Protein AF-A0AAV2SWV9-F1 (afdb_monomer_lite)

Radius of gyration: 33.32 Å; chains: 1; bounding box: 69×98×98 Å

Secondary structure (DSSP, 8-state):
-HHHHHHHHHHHHHHH--TT-BHHHHHHHHHHHHHHHHHHSSSS-TT--EEEEEEEEEEETT--S-----TTS--SS-B--TT-EEEEEEEEEETTEEEEEEEEEETT--SSS---THHHHHHHHHHHHHHHHHHH-STT-BHHHHHHHHHHHHHTTT-EEPTT-EEEEEBTTBSS-S-EEESS--TTHHHHPPP-B--TT-EEE----EESS-------SSPP------HHHHHHHHHHTHHHHS----S---HHHHHHHHHHHHHHHHHHHHHHHH--TT-BHHHHHHHHHHHHHHHHHTSSSS-TT--EEEEEEEEEEETTEEE-----TTS--SS-B--TT-EEEEEEEEEETTEEEEEEEEEETT--SSS-EEHHHHHHHHHHHHHHHHHHHH-STT-BHHHHHHHHHHHHHTTT-EEPTT-EEEEEBTTBSS-S-EEESS--TTHHHHPPP-B--TT-EEEEEEEEESS----EE-SSPP-EEEE-S------SHHHHHHHHHHHHHSTTS-EEGGGSS-HHHHHHHHHHHHHTTSEEEEPPEE--TT--EEEEEEEEEEETTEEEE-S-PPP-GGGEE-S-----HHHHHHHHS-SS---------PPPP---------

Sequence (626 aa):
MAAQIVNSVLLELIKLSVPGAKIVELCELGDRRITEESGKCFKKEKTVKKGIAFPTAISVNNIICHYSPIEGEENDPVELNDNDLVKIDIGAHIDGYAAVVGHTFVIGASQENKVSGRKADAIVAANTAAEVALRLLKPSNENIRISEMVTKATADFNCRPIEGMQSHQMKRLYYDGEKSIVLNPTDEQKKSIDKCTIEIQDVWNIDVLVSTGDGKPREHKARTTIYKKNETLYHLKMKASRHHENDEESDVLDDVAITKYKMAAQIVNSVLLELIKLSVPGAKIVELCELGDRRITEESGKCFKKEKTVKKGIAFPTAISVNNIICHYSPIEGEENDPVELNDNDLVKIDIGAHIDGYAAVVGHTFVIGASQENKVSGRKADAIVAANTAAEVALRLLKPSNENIRISEMVTKATADFNCRPIEGMQSHQMKRLYYDGEKSIVLNPTDEQKKSIDKCTIEIQDVWNIDVLVSTGDGKPREHKARTTIYKKNETLYHLKMKASRQFYSEMADKFLAYPFNIRALEDLKKARLGITECAKHDVVQAFPVYCEKDEEFVAQFRFTVLIMPNGPMKITGLPFDPTLYQSSFKTKDAEVKEILLHSVKIQNKKKKPTKAPAQTAGDKTDQ

Foldseek 3Di:
DFQVQQVVLVVVLVVQQAFFAFQQVSQVSSQVSQAVVQCPPPVVDPPKDKGWPFGKAKAKDPRQTQHRDDPPDDDPPGTHHAQIWIKIKTWMDIRQRIDIDIDIDTHPDDPVRHDDDQSVLQRVLQVQLLVLLVVQLDFFRKLAVSQVVSQVSSVVSLKAWQEQDKKAFGDRNGRHDPAIRGHNYDPVVVVVHDIDGRHPPTDIGDDTGMGNDPNYDDDDPDDRPTDDDDCVLVVVVVVLCVLVPVDPPDLFPDPVLVVQLLLQQVQLQVLVVVLVVQQAFFAFQQVSQVSSQVSQAVSQCVPPVVPPSKDKGWQAGKAKAKFFFFDQHRDDPPDDDPPGTHHAQIWIKIKTWMGISQSIWIWIFIDTHPQDLVQFAEDQSLLQAVLQVLLVLLLLLQLAFPRKLAVSQVLSQLSSVQSLKAWAEQDKKAWGGRLRNHHPAIRGHNYDPVVVVVHDIDGRDASIKIKDKTKMKNDDNYWDFDPGDQFKKFFDPQDDDDPDPLLVVLLVQCSVRNRRGIDGCVVDPDSVSNVVNVVSCCVRVRMGTDTTIGDDPPMGMGMTIFMWHQHPFAIDTSHDDDDDSSSGDRPGDNDDPVSVVSSPDDRTRDDPDPDPPDDDDDDDDDDDDD

InterPro domains:
  IPR000994 Peptidase M24 [PF00557] (2-152)
  IPR000994 Peptidase M24 [PF00557] (260-414)
  IPR004545 PA2G4 family [TIGR00495] (247-623)
  IPR036005 Creatinase/aminopeptidase-like [G3DSA:3.90.230.10] (1-250)
  IPR036005 Creatinase/aminopeptidase-like [G3DSA:3.90.230.10] (258-590)
  IPR036005 Creatinase/aminopeptidase-like [SSF55920] (2-220)
  IPR036005 Creatinase/aminopeptidase-like [SSF55920] (247-579)
  IPR036388 Winged helix-like DNA-binding domain superfamily [G3DSA:1.10.10.10] (487-547)
  IPR036390 Winged helix DNA-binding domain superfamily [SSF46785] (483-552)
  IPR047113 Proliferation-associated protein 2G4/ARX1 [PTHR10804] (245-623)

Organism: Calicophoron daubneyi (NCBI:txid300641)

pLDDT: mean 89.73, std 15.27, range [30.7, 98.88]

Structure (mmCIF, N/CA/C/O backbone):
data_AF-A0AAV2SWV9-F1
#
_entry.id   AF-A0AAV2SWV9-F1
#
loop_
_atom_site.group_PDB
_atom_site.id
_atom_site.type_symbol
_atom_site.label_atom_id
_atom_site.label_alt_id
_atom_site.label_comp_id
_atom_site.label_asym_id
_atom_site.label_entity_id
_atom_site.label_seq_id
_atom_site.pdbx_PDB_ins_code
_atom_site.Cartn_x
_atom_site.Cartn_y
_atom_site.Cartn_z
_atom_site.occupancy
_atom_site.B_iso_or_equiv
_atom_site.auth_seq_id
_atom_site.auth_comp_id
_atom_site.auth_asym_id
_atom_site.auth_atom_id
_atom_site.pdbx_PDB_model_num
ATOM 1 N N . MET A 1 1 ? 24.213 -20.283 -19.208 1.00 91.00 1 MET A N 1
ATOM 2 C CA . MET A 1 1 ? 22.859 -20.781 -19.538 1.00 91.00 1 MET A CA 1
ATOM 3 C C . MET A 1 1 ? 22.173 -19.906 -20.576 1.00 91.00 1 MET A C 1
ATOM 5 O O . MET A 1 1 ? 22.060 -20.375 -21.695 1.00 91.00 1 MET A O 1
ATOM 9 N N . ALA A 1 2 ? 21.803 -18.649 -20.280 1.00 95.31 2 ALA A N 1
ATOM 10 C CA . ALA A 1 2 ? 21.150 -17.761 -21.260 1.00 95.31 2 ALA A CA 1
ATOM 11 C C . ALA A 1 2 ? 21.901 -17.692 -22.607 1.00 95.31 2 ALA A C 1
ATOM 13 O O . ALA A 1 2 ? 21.328 -18.002 -23.642 1.00 95.31 2 ALA A O 1
ATOM 14 N N . ALA A 1 3 ? 23.215 -17.435 -22.582 1.00 95.69 3 ALA A N 1
ATOM 15 C CA . ALA A 1 3 ? 24.042 -17.412 -23.794 1.00 95.69 3 ALA A CA 1
ATOM 16 C C . ALA A 1 3 ? 24.058 -18.747 -24.569 1.00 95.69 3 ALA A C 1
ATOM 18 O O . ALA A 1 3 ? 24.091 -18.753 -25.793 1.00 95.69 3 ALA A O 1
ATOM 19 N N . GLN A 1 4 ? 24.006 -19.890 -23.874 1.00 96.75 4 GLN A N 1
ATOM 20 C CA . GLN A 1 4 ? 23.974 -21.208 -24.525 1.00 96.75 4 GLN A CA 1
ATOM 21 C C . GLN A 1 4 ? 22.642 -21.439 -25.241 1.00 96.75 4 GLN A C 1
ATOM 23 O O . GLN A 1 4 ? 22.636 -21.951 -26.355 1.00 96.75 4 GLN A O 1
ATOM 28 N N . ILE A 1 5 ? 21.534 -21.035 -24.612 1.00 97.81 5 ILE A N 1
ATOM 29 C CA . ILE A 1 5 ? 20.195 -21.101 -25.204 1.00 97.81 5 ILE A CA 1
ATOM 30 C C . ILE A 1 5 ? 20.158 -20.247 -26.470 1.00 97.81 5 ILE A C 1
ATOM 32 O O . ILE A 1 5 ? 19.849 -20.752 -27.542 1.00 97.81 5 ILE A O 1
ATOM 36 N N . VAL A 1 6 ? 20.550 -18.979 -26.352 1.00 97.38 6 VAL A N 1
ATOM 37 C CA . VAL A 1 6 ? 20.521 -18.007 -27.451 1.00 97.38 6 VAL A CA 1
ATOM 38 C C . VAL A 1 6 ? 21.367 -18.474 -28.637 1.00 97.38 6 VAL A C 1
ATOM 40 O O . VAL A 1 6 ? 20.874 -18.500 -29.759 1.00 97.38 6 VAL A O 1
ATOM 43 N N . ASN A 1 7 ? 22.594 -18.949 -28.397 1.00 97.81 7 ASN A N 1
ATOM 44 C CA . ASN A 1 7 ? 23.447 -19.484 -29.462 1.00 97.81 7 ASN A CA 1
ATOM 45 C C . ASN A 1 7 ? 22.857 -20.743 -30.118 1.00 97.81 7 ASN A C 1
ATOM 47 O O . ASN A 1 7 ? 22.978 -20.917 -31.328 1.00 97.81 7 ASN A O 1
ATOM 51 N N . SER A 1 8 ? 22.215 -21.623 -29.342 1.00 97.69 8 SER A N 1
ATOM 52 C CA . SER A 1 8 ? 21.566 -22.821 -29.885 1.00 97.69 8 SER A CA 1
ATOM 53 C C . SER A 1 8 ? 20.391 -22.463 -30.794 1.00 97.69 8 SER A C 1
ATOM 55 O O . SER A 1 8 ? 20.278 -23.020 -31.884 1.00 97.69 8 SER A O 1
ATOM 57 N N . VAL A 1 9 ? 19.537 -21.531 -30.361 1.00 98.25 9 VAL A N 1
ATOM 58 C CA . VAL A 1 9 ? 18.371 -21.091 -31.140 1.00 98.25 9 VAL A CA 1
ATOM 59 C C . VAL A 1 9 ? 18.808 -20.318 -32.383 1.00 98.25 9 VAL A C 1
ATOM 61 O O . VAL A 1 9 ? 18.287 -20.572 -33.464 1.00 98.25 9 VAL A O 1
ATOM 64 N N . LEU A 1 10 ? 19.829 -19.460 -32.281 1.00 98.25 10 LEU A N 1
ATOM 65 C CA . LEU A 1 10 ? 20.404 -18.774 -33.440 1.00 98.25 10 LEU A CA 1
ATOM 66 C C . LEU A 1 10 ? 20.852 -19.769 -34.525 1.00 98.25 10 LEU A C 1
ATOM 68 O O . LEU A 1 10 ? 20.535 -19.588 -35.697 1.00 98.25 10 LEU A O 1
ATOM 72 N N . LEU A 1 11 ? 21.568 -20.835 -34.148 1.00 97.88 11 LEU A N 1
ATOM 73 C CA . LEU A 1 11 ? 22.028 -21.852 -35.101 1.00 97.88 11 LEU A CA 1
ATOM 74 C C . LEU A 1 11 ? 20.874 -22.618 -35.763 1.00 97.88 11 LEU A C 1
ATOM 76 O O . LEU A 1 11 ? 21.017 -23.055 -36.906 1.00 97.88 11 LEU A O 1
ATOM 80 N N . GLU A 1 12 ? 19.753 -22.811 -35.064 1.00 98.06 12 GLU A N 1
ATOM 81 C CA . GLU A 1 12 ? 18.528 -23.377 -35.643 1.00 98.06 12 GLU A CA 1
ATOM 82 C C . GLU A 1 12 ? 17.923 -22.408 -36.668 1.00 98.06 12 GLU A C 1
ATOM 84 O O . GLU A 1 12 ? 17.690 -22.801 -37.811 1.00 98.06 12 GLU A O 1
ATOM 89 N N . LEU A 1 13 ? 17.763 -21.132 -36.306 1.00 98.19 13 LEU A N 1
ATOM 90 C CA . LEU A 1 13 ? 17.191 -20.110 -37.187 1.00 98.19 13 LEU A CA 1
ATOM 91 C C . LEU A 1 13 ? 18.023 -19.885 -38.454 1.00 98.19 13 LEU A C 1
ATOM 93 O O . LEU A 1 13 ? 17.455 -19.787 -39.539 1.00 98.19 13 LEU A O 1
ATOM 97 N N . ILE A 1 14 ? 19.358 -19.874 -38.354 1.00 97.62 14 ILE A N 1
ATOM 98 C CA . ILE A 1 14 ? 20.244 -19.760 -39.526 1.00 97.62 14 ILE A CA 1
ATOM 99 C C . ILE A 1 14 ? 19.998 -20.912 -40.510 1.00 97.62 14 ILE A C 1
ATOM 101 O O . ILE A 1 14 ? 19.934 -20.685 -41.714 1.00 97.62 14 ILE A O 1
ATOM 105 N N . LYS A 1 15 ? 19.819 -22.147 -40.022 1.00 96.69 15 LYS A N 1
ATOM 106 C CA . LYS A 1 15 ? 19.559 -23.314 -40.887 1.00 96.69 15 LYS A CA 1
ATOM 107 C C . LYS A 1 15 ? 18.194 -23.259 -41.565 1.00 96.69 15 LYS A C 1
ATOM 109 O O . LYS A 1 15 ? 18.049 -23.780 -42.665 1.00 96.69 15 LYS A O 1
ATOM 114 N N . LEU A 1 16 ? 17.204 -22.677 -40.892 1.00 97.69 16 LEU A N 1
ATOM 115 C CA . LEU A 1 16 ? 15.841 -22.532 -41.406 1.00 97.69 16 LEU A CA 1
ATOM 116 C C . LEU A 1 16 ? 15.673 -21.301 -42.307 1.00 97.69 16 LEU A C 1
ATOM 118 O O . LEU A 1 16 ? 14.679 -21.195 -43.020 1.00 97.69 16 LEU A O 1
ATOM 122 N N . SER A 1 17 ? 16.647 -20.392 -42.304 1.00 97.44 17 SER A N 1
ATOM 123 C CA . SER A 1 17 ? 16.668 -19.208 -43.159 1.00 97.44 17 SER A CA 1
ATOM 124 C C . SER A 1 17 ? 17.082 -19.589 -44.582 1.00 97.44 17 SER A C 1
ATOM 126 O O . SER A 1 17 ? 18.254 -19.519 -44.953 1.00 97.44 17 SER A O 1
ATOM 128 N N . VAL A 1 18 ? 16.105 -20.023 -45.375 1.00 96.56 18 VAL A N 1
ATOM 129 C CA . VAL A 1 18 ? 16.256 -20.435 -46.780 1.00 96.56 18 VAL A CA 1
ATOM 130 C C . VAL A 1 18 ? 15.376 -19.572 -47.696 1.00 96.56 18 VAL A C 1
ATOM 132 O O . VAL A 1 18 ? 14.448 -18.931 -47.197 1.00 96.56 18 VAL A O 1
ATOM 135 N N . PRO A 1 19 ? 15.619 -19.540 -49.023 1.00 97.25 19 PRO A N 1
ATOM 136 C CA . PRO A 1 19 ? 14.736 -18.832 -49.949 1.00 97.25 19 PRO A CA 1
ATOM 137 C C . PRO A 1 19 ? 13.271 -19.282 -49.808 1.00 97.25 19 PRO A C 1
ATOM 139 O O . PRO A 1 19 ? 12.993 -20.480 -49.763 1.00 97.25 19 PRO A O 1
ATOM 142 N N . GLY A 1 20 ? 12.347 -18.324 -49.734 1.00 96.00 20 GLY A N 1
ATOM 143 C CA . GLY A 1 20 ? 10.911 -18.531 -49.514 1.00 96.00 20 GLY A CA 1
ATOM 144 C C . GLY A 1 20 ? 10.496 -18.690 -48.047 1.00 96.00 20 GLY A C 1
ATOM 145 O O . GLY A 1 20 ? 9.307 -18.802 -47.760 1.00 96.00 20 GLY A O 1
ATOM 146 N N . ALA A 1 21 ? 11.434 -18.704 -47.092 1.00 96.94 21 ALA A N 1
ATOM 147 C CA . ALA A 1 21 ? 11.075 -18.739 -45.677 1.00 96.94 21 ALA A CA 1
ATOM 148 C C . ALA A 1 21 ? 10.421 -17.413 -45.257 1.00 96.94 21 ALA A C 1
ATOM 150 O O . ALA A 1 21 ? 10.983 -16.337 -45.488 1.00 96.94 21 ALA A O 1
ATOM 151 N N . LYS A 1 22 ? 9.252 -17.487 -44.609 1.00 96.06 22 LYS A N 1
ATOM 152 C CA . LYS A 1 22 ? 8.561 -16.299 -44.100 1.00 96.06 22 LYS A CA 1
ATOM 153 C C . LYS A 1 22 ? 9.244 -15.764 -42.854 1.00 96.06 22 LYS A C 1
ATOM 155 O O . LYS A 1 22 ? 9.485 -16.491 -41.892 1.00 96.06 22 LYS A O 1
ATOM 160 N N . ILE A 1 23 ? 9.489 -14.460 -42.852 1.00 96.06 23 ILE A N 1
ATOM 161 C CA . ILE A 1 23 ? 10.220 -13.793 -41.774 1.00 96.06 23 ILE A CA 1
ATOM 162 C C . ILE A 1 23 ? 9.431 -13.843 -40.460 1.00 96.06 23 ILE A C 1
ATOM 164 O O . ILE A 1 23 ? 10.003 -14.155 -39.419 1.00 96.06 23 ILE A O 1
ATOM 168 N N . VAL A 1 24 ? 8.114 -13.616 -40.516 1.00 94.81 24 VAL A N 1
ATOM 169 C CA . VAL A 1 24 ? 7.227 -13.686 -39.340 1.00 94.81 24 VAL A CA 1
ATOM 170 C C . VAL A 1 24 ? 7.270 -15.060 -38.664 1.00 94.81 24 VAL A C 1
ATOM 172 O O . VAL A 1 24 ? 7.455 -15.143 -37.453 1.00 94.81 24 VAL A O 1
ATOM 175 N N . GLU A 1 25 ? 7.214 -16.141 -39.446 1.00 95.81 25 GLU A N 1
ATOM 176 C CA . GLU A 1 25 ? 7.227 -17.511 -38.921 1.00 95.81 25 GLU A CA 1
ATOM 177 C C . GLU A 1 25 ? 8.566 -17.838 -38.240 1.00 95.81 25 GLU A C 1
ATOM 179 O O . GLU A 1 25 ? 8.596 -18.486 -37.192 1.00 95.81 25 GLU A O 1
ATOM 184 N N . LEU A 1 26 ? 9.681 -17.354 -38.800 1.00 97.75 26 LEU A N 1
ATOM 185 C CA . LEU A 1 26 ? 11.009 -17.515 -38.204 1.00 97.75 26 LEU A CA 1
ATOM 186 C C . LEU A 1 26 ? 11.164 -16.709 -36.904 1.00 97.75 26 LEU A C 1
ATOM 188 O O . LEU A 1 26 ? 11.724 -17.229 -35.936 1.00 97.75 26 LEU A O 1
ATOM 192 N N . CYS A 1 27 ? 10.651 -15.476 -36.854 1.00 97.25 27 CYS A N 1
ATOM 193 C CA . CYS A 1 27 ? 10.641 -14.656 -35.640 1.00 97.25 27 CYS A CA 1
ATOM 194 C C . CYS A 1 27 ? 9.850 -15.335 -34.510 1.00 97.25 27 CYS A C 1
ATOM 196 O O . CYS A 1 27 ? 10.375 -15.538 -33.413 1.00 97.25 27 CYS A O 1
ATOM 198 N N . GLU A 1 28 ? 8.619 -15.767 -34.788 1.00 96.06 28 GLU A N 1
ATOM 199 C CA . GLU A 1 28 ? 7.777 -16.461 -33.808 1.00 96.06 28 GLU A CA 1
ATOM 200 C C . GLU A 1 28 ? 8.378 -17.791 -33.345 1.00 96.06 28 GLU A C 1
ATOM 202 O O . GLU A 1 28 ? 8.254 -18.172 -32.175 1.00 96.06 28 GLU A O 1
ATOM 207 N N . LEU A 1 29 ? 9.033 -18.518 -34.256 1.00 97.62 29 LEU A N 1
ATOM 208 C CA . LEU A 1 29 ? 9.741 -19.744 -33.915 1.00 97.62 29 LEU A CA 1
ATOM 209 C C . LEU A 1 29 ? 10.894 -19.461 -32.950 1.00 97.62 29 LEU A C 1
ATOM 211 O O . LEU A 1 29 ? 11.028 -20.173 -31.954 1.00 97.62 29 LEU A O 1
ATOM 215 N N . GLY A 1 30 ? 11.695 -18.427 -33.212 1.00 97.94 30 GLY A N 1
ATOM 216 C CA . GLY A 1 30 ? 12.795 -18.026 -32.336 1.00 97.94 30 GLY A CA 1
ATOM 217 C C . GLY A 1 30 ? 12.320 -17.749 -30.910 1.00 97.94 30 GLY A C 1
ATOM 218 O O . GLY A 1 30 ? 12.810 -18.361 -29.959 1.00 97.94 30 GLY A O 1
ATOM 219 N N . ASP A 1 31 ? 11.287 -16.923 -30.761 1.00 97.81 31 ASP A N 1
ATOM 220 C CA . ASP A 1 31 ? 10.721 -16.553 -29.457 1.00 97.81 31 ASP A CA 1
ATOM 221 C C . ASP A 1 31 ? 10.150 -17.758 -28.700 1.00 97.81 31 ASP A C 1
ATOM 223 O O . ASP A 1 31 ? 10.369 -17.937 -27.490 1.00 97.81 31 ASP A O 1
ATOM 227 N N . ARG A 1 32 ? 9.467 -18.647 -29.426 1.00 98.12 32 ARG A N 1
ATOM 228 C CA . ARG A 1 32 ? 8.952 -19.902 -28.877 1.00 98.12 32 ARG A CA 1
ATOM 229 C C . ARG A 1 32 ? 10.083 -20.798 -28.384 1.00 98.12 32 ARG A C 1
ATOM 231 O O . ARG A 1 32 ? 10.017 -21.290 -27.259 1.00 98.12 32 ARG A O 1
ATOM 238 N N . ARG A 1 33 ? 11.151 -20.956 -29.171 1.00 98.00 33 ARG A N 1
ATOM 239 C CA . ARG A 1 33 ? 12.325 -21.759 -28.800 1.00 98.00 33 ARG A CA 1
ATOM 240 C C . ARG A 1 33 ? 13.037 -21.214 -27.571 1.00 98.00 33 ARG A C 1
ATOM 242 O O . ARG A 1 33 ? 13.375 -21.987 -26.677 1.00 98.00 33 ARG A O 1
ATOM 249 N N . ILE A 1 34 ? 13.210 -19.897 -27.465 1.00 98.25 34 ILE A N 1
ATOM 250 C CA . ILE A 1 34 ? 13.773 -19.276 -26.258 1.00 98.25 34 ILE A CA 1
ATOM 251 C C . ILE A 1 34 ? 12.913 -19.596 -25.033 1.00 98.25 34 ILE A C 1
ATOM 253 O O . ILE A 1 34 ? 13.443 -19.966 -23.980 1.00 98.25 34 ILE A O 1
ATOM 257 N N . THR A 1 35 ? 11.592 -19.505 -25.163 1.00 97.06 35 THR A N 1
ATOM 258 C CA . THR A 1 35 ? 10.651 -19.819 -24.080 1.00 97.06 35 THR A CA 1
ATOM 259 C C . THR A 1 35 ? 10.725 -21.295 -23.667 1.00 97.06 35 THR A C 1
ATOM 261 O O . THR A 1 35 ? 10.831 -21.604 -22.478 1.00 97.06 35 THR A O 1
ATOM 264 N N . GLU A 1 36 ? 10.753 -22.215 -24.633 1.00 96.88 36 GLU A N 1
ATOM 265 C CA . GLU A 1 36 ? 10.877 -23.658 -24.400 1.00 96.88 36 GLU A CA 1
ATOM 266 C C . GLU A 1 36 ? 12.206 -24.030 -23.723 1.00 96.88 36 GLU A C 1
ATOM 268 O O . GLU A 1 36 ? 12.213 -24.720 -22.699 1.00 96.88 36 GLU A O 1
ATOM 273 N N . GLU A 1 37 ? 13.337 -23.572 -24.266 1.00 97.31 37 GLU A N 1
ATOM 274 C CA . GLU A 1 37 ? 14.671 -23.924 -23.770 1.00 97.31 37 GLU A CA 1
ATOM 275 C C . GLU A 1 37 ? 14.973 -23.282 -22.413 1.00 97.31 37 GLU A C 1
ATOM 277 O O . GLU A 1 37 ? 15.469 -23.955 -21.504 1.00 97.31 37 GLU A O 1
ATOM 282 N N . SER A 1 38 ? 14.607 -22.012 -22.214 1.00 95.69 38 SER A N 1
ATOM 283 C CA . SER A 1 38 ? 14.739 -21.361 -20.903 1.00 95.69 38 SER A CA 1
ATOM 284 C C . SER A 1 38 ? 13.841 -22.017 -19.850 1.00 95.69 38 SER A C 1
ATOM 286 O O . SER A 1 38 ? 14.261 -22.195 -18.704 1.00 95.69 38 SER A O 1
ATOM 288 N N . GLY A 1 39 ? 12.657 -22.499 -20.247 1.00 92.62 39 GLY A N 1
ATOM 289 C CA . GLY A 1 39 ? 11.757 -23.307 -19.425 1.00 92.62 39 GLY A CA 1
ATOM 290 C C . GLY A 1 39 ? 12.415 -24.553 -18.821 1.00 92.62 39 GLY A C 1
ATOM 291 O O . GLY A 1 39 ? 12.038 -24.989 -17.726 1.00 92.62 39 GLY A O 1
ATOM 292 N N . LYS A 1 40 ? 13.436 -25.110 -19.490 1.00 93.50 40 LYS A N 1
ATOM 293 C CA . LYS A 1 40 ? 14.162 -26.302 -19.031 1.00 93.50 40 LYS A CA 1
ATOM 294 C C . LYS A 1 40 ? 15.175 -26.020 -17.9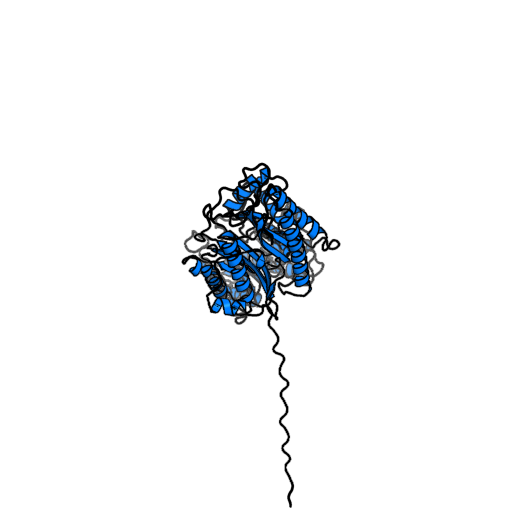23 1.00 93.50 40 LYS A C 1
ATOM 296 O O . LYS A 1 40 ? 15.511 -26.947 -17.185 1.00 93.50 40 LYS A O 1
ATOM 301 N N . CYS A 1 41 ? 15.632 -24.781 -17.771 1.00 90.50 41 CYS A N 1
ATOM 302 C CA . CYS A 1 41 ? 16.530 -24.378 -16.689 1.00 90.50 41 CYS A CA 1
ATOM 303 C C . CYS A 1 41 ? 15.757 -24.244 -15.372 1.00 90.50 41 CYS A C 1
ATOM 305 O O . CYS A 1 41 ? 14.629 -23.766 -15.390 1.00 90.50 41 CYS A O 1
ATOM 307 N N . PHE A 1 42 ? 16.348 -24.620 -14.232 1.00 88.50 42 PHE A N 1
ATOM 308 C CA . PHE A 1 42 ? 15.779 -24.371 -12.893 1.00 88.50 42 PHE A CA 1
ATOM 309 C C . PHE A 1 42 ? 14.290 -24.762 -12.761 1.00 88.50 42 PHE A C 1
ATOM 311 O O . PHE A 1 42 ? 13.423 -23.945 -12.454 1.00 88.50 42 PHE A O 1
ATOM 318 N N . LYS A 1 43 ? 13.945 -26.012 -13.112 1.00 83.88 43 LYS A N 1
ATOM 319 C CA . LYS A 1 43 ? 12.544 -26.485 -13.107 1.00 83.88 43 LYS A CA 1
ATOM 320 C C . LYS A 1 43 ? 11.947 -26.614 -11.704 1.00 83.88 43 LYS A C 1
ATOM 322 O O . LYS A 1 43 ? 10.727 -26.599 -11.571 1.00 83.88 43 LYS A O 1
ATOM 327 N N . LYS A 1 44 ? 12.784 -26.813 -10.681 1.00 82.44 44 LYS A N 1
ATOM 328 C CA . LYS A 1 44 ? 12.331 -27.031 -9.299 1.00 82.44 44 LYS A CA 1
ATOM 329 C C . LYS A 1 44 ? 12.164 -25.710 -8.544 1.00 82.44 44 LYS A C 1
ATOM 331 O O . LYS A 1 44 ? 11.410 -25.650 -7.579 1.00 82.44 44 LYS A O 1
ATOM 336 N N . GLU A 1 45 ? 12.805 -24.650 -9.020 1.00 81.62 45 GLU A N 1
ATOM 337 C CA . GLU A 1 45 ? 12.822 -23.324 -8.422 1.00 81.62 45 GLU A CA 1
ATOM 338 C C . GLU A 1 45 ? 11.774 -22.417 -9.089 1.00 81.62 45 GLU A C 1
ATOM 340 O O . GLU A 1 45 ? 12.050 -21.718 -10.063 1.00 81.62 45 GLU A O 1
ATOM 345 N N . LYS A 1 46 ? 10.542 -22.414 -8.558 1.00 76.31 46 LYS A N 1
ATOM 346 C CA . LYS A 1 46 ? 9.417 -21.629 -9.115 1.00 76.31 46 LYS A CA 1
ATOM 347 C C . LYS A 1 46 ? 9.611 -20.105 -9.055 1.00 76.31 46 LYS A C 1
ATOM 349 O O . LYS A 1 46 ? 8.877 -19.383 -9.719 1.00 76.31 46 LYS A O 1
ATOM 354 N N . THR A 1 47 ? 10.569 -19.619 -8.270 1.00 81.00 47 THR A N 1
ATOM 355 C CA . THR A 1 47 ? 10.860 -18.187 -8.092 1.00 81.00 47 THR A CA 1
ATOM 356 C C . THR A 1 47 ? 11.776 -17.611 -9.176 1.00 81.00 47 THR A C 1
ATOM 358 O O . THR A 1 47 ? 11.825 -16.394 -9.339 1.00 81.00 47 THR A O 1
ATOM 361 N N . VAL A 1 48 ? 12.480 -18.455 -9.941 1.00 83.75 48 VAL A N 1
ATOM 362 C CA . VAL A 1 48 ? 13.434 -18.011 -10.967 1.00 83.75 48 VAL A CA 1
ATOM 363 C C . VAL A 1 48 ? 12.697 -17.591 -12.239 1.00 83.75 48 VAL A C 1
ATOM 365 O O . VAL A 1 48 ? 12.131 -18.424 -12.954 1.00 83.75 48 VAL A O 1
ATOM 368 N N . LYS A 1 49 ? 12.747 -16.293 -12.559 1.00 90.44 49 LYS A N 1
ATOM 369 C CA . LYS A 1 49 ? 12.158 -15.745 -13.792 1.00 90.44 49 LYS A CA 1
ATOM 370 C C . LYS A 1 49 ? 13.064 -16.009 -14.989 1.00 90.44 49 LYS A C 1
ATOM 372 O O . LYS A 1 49 ? 14.267 -15.778 -14.932 1.00 90.44 49 LYS A O 1
ATOM 377 N N . LYS A 1 50 ? 12.498 -16.452 -16.105 1.00 94.12 50 LYS A N 1
ATOM 378 C CA . LYS A 1 50 ? 13.241 -16.849 -17.309 1.00 94.12 50 LYS A CA 1
ATOM 379 C C . LYS A 1 50 ? 12.382 -16.653 -18.550 1.00 94.12 50 LYS A C 1
ATOM 381 O O . LYS A 1 50 ? 11.161 -16.752 -18.446 1.00 94.12 50 LYS A O 1
ATOM 386 N N . GLY A 1 51 ? 13.013 -16.377 -19.684 1.00 95.38 51 GLY A N 1
ATOM 387 C CA . GLY A 1 51 ? 12.298 -16.126 -20.931 1.00 95.38 51 GLY A CA 1
ATOM 388 C C . GLY A 1 51 ? 13.089 -15.260 -21.901 1.00 95.38 51 GLY A C 1
ATOM 389 O O . GLY A 1 51 ? 14.321 -15.228 -21.865 1.00 95.38 51 GLY A O 1
ATOM 390 N N . ILE A 1 52 ? 12.360 -14.575 -22.776 1.00 95.62 52 ILE A N 1
ATOM 391 C CA . ILE A 1 52 ? 12.896 -13.709 -23.829 1.00 95.62 52 ILE A CA 1
ATOM 392 C C . ILE A 1 52 ? 13.444 -12.420 -23.206 1.00 95.62 52 ILE A C 1
ATOM 394 O O . ILE A 1 52 ? 12.751 -11.748 -22.447 1.00 95.62 52 ILE A O 1
ATOM 398 N N . ALA A 1 53 ? 14.695 -12.081 -23.521 1.00 93.25 53 ALA A N 1
ATOM 399 C CA . ALA A 1 53 ? 15.300 -10.795 -23.153 1.00 93.25 53 ALA A CA 1
ATOM 400 C C . ALA A 1 53 ? 15.235 -9.777 -24.296 1.00 93.25 53 ALA A C 1
ATOM 402 O O . ALA A 1 53 ? 15.111 -8.582 -24.045 1.00 93.25 53 ALA A O 1
ATOM 403 N N . PHE A 1 54 ? 15.320 -10.262 -25.533 1.00 93.38 54 PHE A N 1
ATOM 404 C CA . PHE A 1 54 ? 15.214 -9.471 -26.749 1.00 93.38 54 PHE A CA 1
ATOM 405 C C . PHE A 1 54 ? 14.431 -10.304 -27.776 1.00 93.38 54 PHE A C 1
ATOM 407 O O . PHE A 1 54 ? 14.857 -11.437 -28.029 1.00 93.38 54 PHE A O 1
ATOM 414 N N . PRO A 1 55 ? 13.291 -9.812 -28.305 1.00 95.44 55 PRO A N 1
ATOM 415 C CA . PRO A 1 55 ? 12.496 -10.552 -29.282 1.00 95.44 55 PRO A CA 1
ATOM 416 C C . PRO A 1 55 ? 13.308 -10.900 -30.521 1.00 95.44 55 PRO A C 1
ATOM 418 O O . PRO A 1 55 ? 14.192 -10.146 -30.923 1.00 95.44 55 PRO A O 1
ATOM 421 N N . THR A 1 56 ? 12.982 -12.017 -31.149 1.00 97.56 56 THR A N 1
ATOM 422 C CA . THR A 1 56 ? 13.635 -12.441 -32.381 1.00 97.56 56 THR A CA 1
ATOM 423 C C . THR A 1 56 ? 13.320 -11.440 -33.490 1.00 97.56 56 THR A C 1
ATOM 425 O O . THR A 1 56 ? 12.161 -11.237 -33.865 1.00 97.56 56 THR A O 1
ATOM 428 N N . ALA A 1 57 ? 14.363 -10.821 -34.032 1.00 96.69 57 ALA A N 1
ATOM 429 C CA . ALA A 1 57 ? 14.289 -9.883 -35.140 1.00 96.69 57 ALA A CA 1
ATOM 430 C C . ALA A 1 57 ? 15.146 -10.384 -36.301 1.00 96.69 57 ALA A C 1
ATOM 432 O O . ALA A 1 57 ? 16.262 -10.856 -36.096 1.00 96.69 57 ALA A O 1
ATOM 433 N N . ILE A 1 58 ? 14.637 -10.265 -37.524 1.00 97.38 58 ILE A N 1
ATOM 434 C CA . ILE A 1 58 ? 15.314 -10.717 -38.738 1.00 97.38 58 ILE A CA 1
ATOM 435 C C . ILE A 1 58 ? 15.286 -9.577 -39.752 1.00 97.38 58 ILE A C 1
ATOM 437 O O . ILE A 1 58 ? 14.295 -9.351 -40.434 1.00 97.38 58 ILE A O 1
ATOM 441 N N . SER A 1 59 ? 16.382 -8.830 -39.850 1.00 95.69 59 SER A N 1
ATOM 442 C CA . SER A 1 59 ? 16.486 -7.635 -40.693 1.00 95.69 59 SER A CA 1
ATOM 443 C C . SER A 1 59 ? 17.201 -7.945 -42.004 1.00 95.69 59 SER A C 1
ATOM 445 O O . SER A 1 59 ? 18.302 -8.497 -42.012 1.00 95.69 59 SER A O 1
ATOM 447 N N . VAL A 1 60 ? 16.601 -7.555 -43.126 1.00 95.81 60 VAL A N 1
ATOM 448 C CA . VAL A 1 60 ? 17.066 -7.942 -44.464 1.00 95.81 60 VAL A CA 1
ATOM 449 C C . VAL A 1 60 ? 17.602 -6.734 -45.237 1.00 95.81 60 VAL A C 1
ATOM 451 O O . VAL A 1 60 ? 17.009 -5.657 -45.238 1.00 95.81 60 VAL A O 1
ATOM 454 N N . ASN A 1 61 ? 18.740 -6.906 -45.912 1.00 94.31 61 ASN A N 1
ATOM 455 C CA . ASN A 1 61 ? 19.355 -5.941 -46.828 1.00 94.31 61 ASN A CA 1
ATOM 456 C C . ASN A 1 61 ? 19.555 -4.540 -46.221 1.00 94.31 61 ASN A C 1
ATOM 458 O O . ASN A 1 61 ? 20.465 -4.353 -45.414 1.00 94.31 61 ASN A O 1
ATOM 462 N N . ASN A 1 62 ? 18.751 -3.551 -46.617 1.00 91.38 62 ASN A N 1
ATOM 463 C CA . ASN A 1 62 ? 18.844 -2.163 -46.157 1.00 91.38 62 ASN A CA 1
ATOM 464 C C . ASN A 1 62 ? 18.130 -1.909 -44.821 1.00 91.38 62 ASN A C 1
ATOM 466 O O . ASN A 1 62 ? 18.301 -0.833 -44.250 1.00 91.38 62 ASN A O 1
ATOM 470 N N . ILE A 1 63 ? 17.356 -2.871 -44.313 1.00 93.38 63 ILE A N 1
ATOM 471 C CA . ILE A 1 63 ? 16.784 -2.793 -42.971 1.00 93.38 63 ILE A CA 1
ATOM 472 C C . ILE A 1 63 ? 17.912 -3.018 -41.966 1.00 93.38 63 ILE A C 1
ATOM 474 O O . ILE A 1 63 ? 18.605 -4.039 -42.007 1.00 93.38 63 ILE A O 1
ATOM 478 N N . ILE A 1 64 ? 18.139 -2.016 -41.117 1.00 91.56 64 ILE A N 1
ATOM 479 C CA . ILE A 1 64 ? 19.314 -1.945 -40.246 1.00 91.56 64 ILE A CA 1
ATOM 480 C C . ILE A 1 64 ? 19.207 -2.962 -39.106 1.00 91.56 64 ILE A C 1
ATOM 482 O O . ILE A 1 64 ? 20.102 -3.790 -38.972 1.00 91.56 64 ILE A O 1
ATOM 486 N N . CYS A 1 65 ? 18.122 -2.917 -38.331 1.00 89.88 65 CYS A N 1
ATOM 487 C CA . CYS A 1 65 ? 17.890 -3.775 -37.171 1.00 89.88 65 CYS A CA 1
ATOM 488 C C . CYS A 1 65 ? 16.392 -3.832 -36.807 1.00 89.88 65 CYS A C 1
ATOM 490 O O . CYS A 1 65 ? 15.577 -3.088 -37.358 1.00 89.88 65 CYS A O 1
ATOM 492 N N . HIS A 1 66 ? 16.055 -4.697 -35.844 1.00 90.75 66 HIS A N 1
ATOM 493 C CA . HIS A 1 66 ? 14.772 -4.728 -35.123 1.00 90.75 66 HIS A CA 1
ATOM 494 C C . HIS A 1 66 ? 13.511 -5.016 -35.962 1.00 90.75 66 HIS A C 1
ATOM 496 O O . HIS A 1 66 ? 12.401 -4.680 -35.546 1.00 90.75 66 HIS A O 1
ATOM 502 N N . TYR A 1 67 ? 13.644 -5.660 -37.123 1.00 93.81 67 TYR A N 1
ATOM 503 C CA . TYR A 1 67 ? 12.488 -6.087 -37.912 1.00 93.81 67 TYR A CA 1
ATOM 504 C C . TYR A 1 67 ? 11.888 -7.392 -37.376 1.00 93.81 67 TYR A C 1
ATOM 506 O O . TYR A 1 67 ? 12.483 -8.456 -37.518 1.00 93.81 67 TYR A O 1
ATOM 514 N N . SER A 1 68 ? 10.713 -7.302 -36.752 1.00 93.50 68 SER A N 1
ATOM 515 C CA . SER A 1 68 ? 9.947 -8.449 -36.243 1.00 93.50 68 SER A CA 1
ATOM 516 C C . SER A 1 68 ? 8.477 -8.286 -36.664 1.00 93.50 68 SER A C 1
ATOM 518 O O . SER A 1 68 ? 7.703 -7.648 -35.948 1.00 93.50 68 SER A O 1
ATOM 520 N N . PRO A 1 69 ? 8.110 -8.699 -37.890 1.00 90.75 69 PRO A N 1
ATOM 521 C CA . PRO A 1 69 ? 6.781 -8.453 -38.456 1.00 90.75 69 PRO A CA 1
ATOM 522 C C . PRO A 1 69 ? 5.670 -9.215 -37.717 1.00 90.75 69 PRO A C 1
ATOM 524 O O . PRO A 1 69 ? 5.928 -10.237 -37.091 1.00 90.75 69 PRO A O 1
ATOM 527 N N . ILE A 1 70 ? 4.427 -8.729 -37.821 1.00 85.69 70 ILE A N 1
ATOM 528 C CA . ILE A 1 70 ? 3.234 -9.348 -37.212 1.00 85.69 70 ILE A CA 1
ATOM 529 C C . ILE A 1 70 ? 2.406 -10.038 -38.300 1.00 85.69 70 ILE A C 1
ATOM 531 O O . ILE A 1 70 ? 2.209 -9.482 -39.384 1.00 85.69 70 ILE A O 1
ATOM 535 N N . GLU A 1 71 ? 1.905 -11.242 -38.018 1.00 83.12 71 GLU A N 1
ATOM 536 C CA . GLU A 1 71 ? 1.045 -11.976 -38.947 1.00 83.12 71 GLU A CA 1
ATOM 537 C C . GLU A 1 71 ? -0.249 -11.195 -39.250 1.00 83.12 71 GLU A C 1
ATOM 539 O O . GLU A 1 71 ? -0.886 -10.633 -38.361 1.00 83.12 71 GLU A O 1
ATOM 544 N N . GLY A 1 72 ? -0.644 -11.152 -40.526 1.00 76.06 72 GLY A N 1
ATOM 545 C CA . GLY A 1 72 ? -1.861 -10.466 -40.975 1.00 76.06 72 GLY A CA 1
ATOM 546 C C . GLY A 1 72 ? -1.720 -8.959 -41.230 1.00 76.06 72 GLY A C 1
ATOM 547 O O . GLY A 1 72 ? -2.687 -8.345 -41.679 1.00 76.06 72 GLY A O 1
ATOM 548 N N . GLU A 1 73 ? -0.544 -8.365 -41.001 1.00 78.50 73 GLU A N 1
ATOM 549 C CA . GLU A 1 73 ? -0.247 -6.968 -41.360 1.00 78.50 73 GLU A CA 1
ATOM 550 C C . GLU A 1 73 ? 0.510 -6.856 -42.699 1.00 78.50 73 GLU A C 1
ATOM 552 O O . GLU A 1 73 ? 1.101 -7.820 -43.196 1.00 78.50 73 GLU A O 1
ATOM 557 N N . GLU A 1 74 ? 0.480 -5.666 -43.310 1.00 75.00 74 GLU A N 1
ATOM 558 C CA . GLU A 1 74 ? 1.245 -5.371 -44.526 1.00 75.00 74 GLU A CA 1
ATOM 559 C C . GLU A 1 74 ? 2.741 -5.292 -44.180 1.00 75.00 74 GLU A C 1
ATOM 561 O O . GLU A 1 74 ? 3.232 -4.303 -43.634 1.00 75.00 74 GLU A O 1
ATOM 566 N N . ASN A 1 75 ? 3.458 -6.377 -44.467 1.00 76.25 75 ASN A N 1
ATOM 567 C CA . ASN A 1 75 ? 4.872 -6.546 -44.155 1.00 76.25 75 ASN A CA 1
ATOM 568 C C . ASN A 1 75 ? 5.717 -6.432 -45.430 1.00 76.25 75 ASN A C 1
ATOM 570 O O . ASN A 1 75 ? 5.326 -6.920 -46.486 1.00 76.25 75 ASN A O 1
ATOM 574 N N . ASP A 1 76 ? 6.887 -5.805 -45.339 1.00 75.88 76 ASP A N 1
ATOM 575 C CA . ASP A 1 76 ? 7.873 -5.773 -46.419 1.00 75.88 76 ASP A CA 1
ATOM 576 C C . ASP A 1 76 ? 9.289 -5.674 -45.818 1.00 75.88 76 ASP A C 1
ATOM 578 O O . ASP A 1 76 ? 9.573 -4.676 -45.136 1.00 75.88 76 ASP A O 1
ATOM 582 N N . PRO A 1 77 ? 10.175 -6.666 -46.041 1.00 79.50 77 PRO A N 1
ATOM 583 C CA . PRO A 1 77 ? 9.957 -7.903 -46.799 1.00 79.50 77 PRO A CA 1
ATOM 584 C C . PRO A 1 77 ? 9.134 -8.948 -46.030 1.00 79.50 77 PRO A C 1
ATOM 586 O O . PRO A 1 77 ? 9.193 -9.031 -44.807 1.00 79.50 77 PRO A O 1
ATOM 589 N N . VAL A 1 78 ? 8.387 -9.781 -46.758 1.00 83.12 78 VAL A N 1
ATOM 590 C CA . VAL A 1 78 ? 7.587 -10.882 -46.177 1.00 83.12 78 VAL A CA 1
ATOM 591 C C . VAL A 1 78 ? 8.400 -12.177 -46.065 1.00 83.12 78 VAL A C 1
ATOM 593 O O . VAL A 1 78 ? 8.287 -12.914 -45.083 1.00 83.12 78 VAL A O 1
ATOM 596 N N . GLU A 1 79 ? 9.235 -12.444 -47.068 1.00 94.31 79 GLU A N 1
ATOM 597 C CA . GLU A 1 79 ? 9.986 -13.688 -47.246 1.00 94.31 79 GLU A CA 1
ATOM 598 C C . GLU A 1 79 ? 11.461 -13.402 -47.537 1.00 94.31 79 GLU A C 1
ATOM 600 O O . GLU A 1 79 ? 11.813 -12.350 -48.076 1.00 94.31 79 GLU A O 1
ATOM 605 N N . LEU A 1 80 ? 12.317 -14.359 -47.183 1.00 97.25 80 LEU A N 1
ATOM 606 C CA . LEU A 1 80 ? 13.737 -14.340 -47.520 1.00 97.25 80 LEU A CA 1
ATOM 607 C C . LEU A 1 80 ? 13.949 -14.767 -48.974 1.00 97.25 80 LEU A C 1
ATOM 609 O O . LEU A 1 80 ? 13.405 -15.777 -49.414 1.00 97.25 80 LEU A O 1
ATOM 613 N N . ASN A 1 81 ? 14.795 -14.051 -49.706 1.00 96.75 81 ASN A N 1
ATOM 614 C CA . ASN A 1 81 ? 15.178 -14.387 -51.074 1.00 96.75 81 ASN A CA 1
ATOM 615 C C . ASN A 1 81 ? 16.609 -14.913 -51.134 1.00 96.75 81 ASN A C 1
ATOM 617 O O . ASN A 1 81 ? 17.431 -14.672 -50.246 1.00 96.75 81 ASN A O 1
ATOM 621 N N . ASP A 1 82 ? 16.925 -15.617 -52.220 1.00 95.38 82 ASP A N 1
ATOM 622 C CA . ASP A 1 82 ? 18.308 -15.986 -52.491 1.00 95.38 82 ASP A CA 1
ATOM 623 C C . ASP A 1 82 ? 19.197 -14.738 -52.560 1.00 95.38 82 ASP A C 1
ATOM 625 O O . ASP A 1 82 ? 18.783 -13.683 -53.049 1.00 95.38 82 ASP A O 1
ATOM 629 N N . ASN A 1 83 ? 20.423 -14.863 -52.052 1.00 94.75 83 ASN A N 1
ATOM 630 C CA . ASN A 1 83 ? 21.391 -13.778 -51.939 1.00 94.75 83 ASN A CA 1
ATOM 631 C C . ASN A 1 83 ? 20.979 -12.635 -50.982 1.00 94.75 83 ASN A C 1
ATOM 633 O O . ASN A 1 83 ? 21.705 -11.648 -50.898 1.00 94.75 83 ASN A O 1
ATOM 637 N N . ASP A 1 84 ? 19.883 -12.705 -50.224 1.00 97.38 84 ASP A N 1
ATOM 638 C CA . ASP A 1 84 ? 19.577 -11.667 -49.229 1.00 97.38 84 ASP A CA 1
ATOM 639 C C . ASP A 1 84 ? 20.645 -11.587 -48.130 1.00 97.38 84 ASP A C 1
ATOM 641 O O . ASP A 1 84 ? 21.127 -12.607 -47.639 1.00 97.38 84 ASP A O 1
ATOM 645 N N . LEU A 1 85 ? 21.014 -10.365 -47.728 1.00 96.94 85 LEU A N 1
ATOM 646 C CA . LEU A 1 85 ? 21.865 -10.125 -46.559 1.00 96.94 85 LEU A CA 1
ATOM 647 C C . LEU A 1 85 ? 20.984 -10.074 -45.307 1.00 96.94 85 LEU A C 1
ATOM 649 O O . LEU A 1 85 ? 20.297 -9.077 -45.077 1.00 96.94 85 LEU A O 1
ATOM 653 N N . VAL A 1 86 ? 21.021 -11.124 -44.497 1.00 97.62 86 VAL A N 1
ATOM 654 C CA . VAL A 1 86 ? 20.129 -11.320 -43.349 1.00 97.62 86 VAL A CA 1
ATOM 655 C C . VAL A 1 86 ? 20.884 -11.099 -42.049 1.00 97.62 86 VAL A C 1
ATOM 657 O O . VAL A 1 86 ? 21.982 -11.620 -41.872 1.00 97.62 86 VAL A O 1
ATOM 660 N N . LYS A 1 87 ? 20.278 -10.334 -41.141 1.00 97.00 87 LYS A N 1
ATOM 661 C CA . LYS A 1 87 ? 20.729 -10.116 -39.764 1.00 97.00 87 LYS A CA 1
ATOM 662 C C . LYS A 1 87 ? 19.699 -10.702 -38.809 1.00 97.00 87 LYS A C 1
ATOM 664 O O . LYS A 1 87 ? 18.535 -10.334 -38.920 1.00 97.00 87 LYS A O 1
ATOM 669 N N . ILE A 1 88 ? 20.109 -11.581 -37.902 1.00 97.81 88 ILE A N 1
ATOM 670 C CA . ILE A 1 88 ? 19.242 -12.139 -36.856 1.00 97.81 88 ILE A CA 1
ATOM 671 C C . ILE A 1 88 ? 19.711 -11.628 -35.500 1.00 97.81 88 ILE A C 1
ATOM 673 O O . ILE A 1 88 ? 20.864 -11.871 -35.144 1.00 97.81 88 ILE A O 1
ATOM 677 N N . ASP A 1 89 ? 18.804 -11.005 -34.750 1.00 96.50 89 ASP A N 1
ATOM 678 C CA . ASP A 1 89 ? 19.000 -10.568 -33.368 1.00 96.50 89 ASP A CA 1
ATOM 679 C C . ASP A 1 89 ? 18.034 -11.322 -32.451 1.00 96.50 89 ASP A C 1
ATOM 681 O O . ASP A 1 89 ? 16.840 -11.412 -32.737 1.00 96.50 89 ASP A O 1
ATOM 685 N N . ILE A 1 90 ? 18.536 -11.892 -31.355 1.00 97.06 90 ILE A N 1
ATOM 686 C CA . ILE A 1 90 ? 17.719 -12.684 -30.424 1.00 97.06 90 ILE A CA 1
ATOM 687 C C . ILE A 1 90 ? 18.339 -12.720 -29.026 1.00 97.06 90 ILE A C 1
ATOM 689 O O . ILE A 1 90 ? 19.563 -12.755 -28.871 1.00 97.06 90 ILE A O 1
ATOM 693 N N . GLY A 1 91 ? 17.497 -12.732 -27.986 1.00 96.62 91 GLY A N 1
ATOM 694 C CA . GLY A 1 91 ? 17.951 -12.695 -26.598 1.00 96.62 91 GLY A CA 1
ATOM 695 C C . GLY A 1 91 ? 17.132 -13.518 -25.613 1.00 96.62 91 GLY A C 1
ATOM 696 O O . GLY A 1 91 ? 15.908 -13.578 -25.683 1.00 96.62 91 GLY A O 1
ATOM 697 N N . ALA A 1 92 ? 17.809 -14.063 -24.602 1.00 97.62 92 ALA A N 1
ATOM 698 C CA . ALA A 1 92 ? 17.195 -14.755 -23.468 1.00 97.62 92 ALA A CA 1
ATOM 699 C C . ALA A 1 92 ? 17.718 -14.213 -22.141 1.00 97.62 92 ALA A C 1
ATOM 701 O O . ALA A 1 92 ? 18.862 -13.763 -22.052 1.00 97.62 92 ALA A O 1
ATOM 702 N N . HIS A 1 93 ? 16.920 -14.343 -21.084 1.00 96.25 93 HIS A N 1
ATOM 703 C CA . HIS A 1 93 ? 17.386 -14.153 -19.717 1.00 96.25 93 HIS A CA 1
ATOM 704 C C . HIS A 1 93 ? 17.102 -15.375 -18.851 1.00 96.25 93 HIS A C 1
ATOM 706 O O . HIS A 1 93 ? 16.075 -16.046 -18.980 1.00 96.25 93 HIS A O 1
ATOM 712 N N . ILE A 1 94 ? 18.002 -15.610 -17.900 1.00 95.38 94 ILE A N 1
ATOM 713 C CA . ILE A 1 94 ? 17.772 -16.494 -16.761 1.00 95.38 94 ILE A CA 1
ATOM 714 C C . ILE A 1 94 ? 17.997 -15.656 -15.507 1.00 95.38 94 ILE A C 1
ATOM 716 O O . ILE A 1 94 ? 19.074 -15.107 -15.313 1.00 95.38 94 ILE A O 1
ATOM 720 N N . ASP A 1 95 ? 16.960 -15.509 -14.695 1.00 92.38 95 ASP A N 1
ATOM 721 C CA . ASP A 1 95 ? 16.942 -14.722 -13.459 1.00 92.38 95 ASP A CA 1
ATOM 722 C C . ASP A 1 95 ? 17.373 -13.249 -13.606 1.00 92.38 95 ASP A C 1
ATOM 724 O O . ASP A 1 95 ? 18.061 -12.672 -12.763 1.00 92.38 95 ASP A O 1
ATOM 728 N N . GLY A 1 96 ? 17.001 -12.636 -14.731 1.00 88.69 96 GLY A N 1
ATOM 729 C CA . GLY A 1 96 ? 17.383 -11.268 -15.080 1.00 88.69 96 GLY A CA 1
ATOM 730 C C . GLY A 1 96 ? 18.781 -11.128 -15.684 1.00 88.69 96 GLY A C 1
ATOM 731 O O . GLY A 1 96 ? 19.117 -10.045 -16.148 1.00 88.69 96 GLY A O 1
ATOM 732 N N . TYR A 1 97 ? 19.591 -12.187 -15.735 1.00 93.00 97 TYR A N 1
ATOM 733 C CA . TYR A 1 97 ? 20.863 -12.172 -16.459 1.00 93.00 97 TYR A CA 1
ATOM 734 C C . TYR A 1 97 ? 20.609 -12.429 -17.943 1.00 93.00 97 TYR A C 1
ATOM 736 O O . TYR A 1 97 ? 20.333 -13.564 -18.346 1.00 93.00 97 TYR A O 1
ATOM 744 N N . ALA A 1 98 ? 20.662 -11.360 -18.735 1.00 94.19 98 ALA A N 1
ATOM 745 C CA . ALA A 1 98 ? 20.412 -11.395 -20.167 1.00 94.19 98 ALA A CA 1
ATOM 746 C C . ALA A 1 98 ? 21.664 -11.786 -20.965 1.00 94.19 98 ALA A C 1
ATOM 748 O O . ALA A 1 98 ? 22.794 -11.467 -20.597 1.00 94.19 98 ALA A O 1
ATOM 749 N N . ALA A 1 99 ? 21.437 -12.466 -22.083 1.00 96.00 99 ALA A N 1
ATOM 750 C CA . ALA A 1 99 ? 22.402 -12.645 -23.154 1.00 96.00 99 ALA A CA 1
ATOM 751 C C . ALA A 1 99 ? 21.687 -12.406 -24.484 1.00 96.00 99 ALA A C 1
ATOM 753 O O . ALA A 1 99 ? 20.547 -12.844 -24.654 1.00 96.00 99 ALA A O 1
ATOM 754 N N . VAL A 1 100 ? 22.357 -11.723 -25.406 1.00 94.81 100 VAL A N 1
ATOM 755 C CA . VAL A 1 100 ? 21.854 -11.410 -26.747 1.00 94.81 100 VAL A CA 1
ATOM 756 C C . VAL A 1 100 ? 22.933 -11.756 -27.756 1.00 94.81 100 VAL A C 1
ATOM 758 O O . VAL A 1 100 ? 24.122 -11.714 -27.437 1.00 94.81 100 VAL A O 1
ATOM 761 N N . VAL A 1 101 ? 22.510 -12.141 -28.952 1.00 95.25 101 VAL A N 1
ATOM 762 C CA . VAL A 1 101 ? 23.392 -12.356 -30.092 1.00 95.25 101 VAL A CA 1
ATOM 763 C C . VAL A 1 101 ? 22.795 -11.681 -31.320 1.00 95.25 101 VAL A C 1
ATOM 765 O O . VAL A 1 101 ? 21.586 -11.763 -31.533 1.00 95.25 101 VAL A O 1
ATOM 768 N N . GLY A 1 102 ? 23.663 -11.052 -32.108 1.00 94.62 102 GLY A N 1
ATOM 769 C CA . GLY A 1 102 ? 23.386 -10.592 -33.463 1.00 94.62 102 GLY A CA 1
ATOM 770 C C . GLY A 1 102 ? 24.280 -11.349 -34.444 1.00 94.62 102 GLY A C 1
ATOM 771 O O . GLY A 1 102 ? 25.472 -11.543 -34.178 1.00 94.62 102 GLY A O 1
ATOM 772 N N . HIS A 1 103 ? 23.737 -11.819 -35.565 1.00 96.12 103 HIS A N 1
ATOM 773 C CA . HIS A 1 103 ? 24.520 -12.524 -36.582 1.00 96.12 103 HIS A CA 1
ATOM 774 C C . HIS A 1 103 ? 24.086 -12.159 -37.995 1.00 96.12 103 HIS A C 1
ATOM 776 O O . HIS A 1 103 ? 22.896 -12.136 -38.292 1.00 96.12 103 HIS A O 1
ATOM 782 N N . THR A 1 104 ? 25.059 -11.913 -38.877 1.00 96.50 104 THR A N 1
ATOM 783 C CA . THR A 1 104 ? 24.812 -11.559 -40.280 1.00 96.50 104 THR A CA 1
ATOM 784 C C . THR A 1 104 ? 25.351 -12.627 -41.222 1.00 96.50 104 THR A C 1
ATOM 786 O O . THR A 1 104 ? 26.504 -13.036 -41.101 1.00 96.50 104 THR A O 1
ATOM 789 N N . PHE A 1 105 ? 24.545 -13.029 -42.201 1.00 96.56 105 PHE A N 1
ATOM 790 C CA . PHE A 1 105 ? 24.926 -13.971 -43.253 1.00 96.56 105 PHE A CA 1
ATOM 791 C C . PHE A 1 105 ? 24.192 -13.652 -44.560 1.00 96.56 105 PHE A C 1
ATOM 793 O O . PHE A 1 105 ? 23.333 -12.772 -44.609 1.00 96.56 105 PHE A O 1
ATOM 800 N N . VAL A 1 106 ? 24.560 -14.342 -45.640 1.00 97.62 106 VAL A N 1
ATOM 801 C CA . VAL A 1 106 ? 23.883 -14.226 -46.938 1.00 97.62 106 VAL A CA 1
ATOM 802 C C . VAL A 1 106 ? 23.166 -15.531 -47.250 1.00 97.62 106 VAL A C 1
ATOM 804 O O . VAL A 1 106 ? 23.766 -16.602 -47.142 1.00 97.62 106 VAL A O 1
ATOM 807 N N . ILE A 1 107 ? 21.898 -15.444 -47.643 1.00 97.38 107 ILE A N 1
ATOM 808 C CA . ILE A 1 107 ? 21.114 -16.609 -48.064 1.00 97.38 107 ILE A CA 1
ATOM 809 C C . ILE A 1 107 ? 21.773 -17.246 -49.291 1.00 97.38 107 ILE A C 1
ATOM 811 O O . ILE A 1 107 ? 22.155 -16.551 -50.230 1.00 97.38 107 ILE A O 1
ATOM 815 N N . GLY A 1 108 ? 21.949 -18.568 -49.251 1.00 91.75 108 GLY A N 1
ATOM 816 C CA . GLY A 1 108 ? 22.604 -19.331 -50.318 1.00 91.75 108 GLY A CA 1
ATOM 817 C C . GLY A 1 108 ? 24.139 -19.327 -50.271 1.00 91.75 108 GLY A C 1
ATOM 818 O O . GLY A 1 108 ? 24.767 -20.002 -51.091 1.00 91.75 108 GLY A O 1
ATOM 819 N N . ALA A 1 109 ? 24.767 -18.621 -49.322 1.00 93.56 109 ALA A N 1
ATOM 820 C CA . ALA A 1 109 ? 26.221 -18.634 -49.167 1.00 93.56 109 ALA A CA 1
ATOM 821 C C . ALA A 1 109 ? 26.734 -19.984 -48.642 1.00 93.56 109 ALA A C 1
ATOM 823 O O . ALA A 1 109 ? 26.203 -20.552 -47.687 1.00 93.56 109 ALA A O 1
ATOM 824 N N . SER A 1 110 ? 27.814 -20.484 -49.240 1.00 90.75 110 SER A N 1
ATOM 825 C CA . SER A 1 110 ? 28.459 -21.742 -48.852 1.00 90.75 110 SER A CA 1
ATOM 826 C C . SER A 1 110 ? 29.959 -21.713 -49.169 1.00 90.75 110 SER A C 1
ATOM 828 O O . SER A 1 110 ? 30.484 -20.727 -49.685 1.00 90.75 110 SER A O 1
ATOM 830 N N . GLN A 1 111 ? 30.680 -22.799 -48.871 1.00 87.50 111 GLN A N 1
ATOM 831 C CA . GLN A 1 111 ? 32.088 -22.926 -49.279 1.00 87.50 111 GLN A CA 1
ATOM 832 C C . GLN A 1 111 ? 32.260 -22.907 -50.808 1.00 87.50 111 GLN A C 1
ATOM 834 O O . GLN A 1 111 ? 33.285 -22.435 -51.305 1.00 87.50 111 GLN A O 1
ATOM 839 N N . GLU A 1 112 ? 31.251 -23.385 -51.539 1.00 91.06 112 GLU A N 1
ATOM 840 C CA . GLU A 1 112 ? 31.211 -23.413 -53.004 1.00 91.06 112 GLU A CA 1
ATOM 841 C C . GLU A 1 112 ? 30.653 -22.104 -53.583 1.00 91.06 112 GLU A C 1
ATOM 843 O O . GLU A 1 112 ? 31.111 -21.649 -54.629 1.00 91.06 112 GLU A O 1
ATOM 848 N N . ASN A 1 113 ? 29.725 -21.454 -52.871 1.00 90.31 113 ASN A N 1
ATOM 849 C CA . ASN A 1 113 ? 29.118 -20.182 -53.254 1.00 90.31 113 ASN A CA 1
ATOM 850 C C . ASN A 1 113 ? 29.571 -19.048 -52.323 1.00 90.31 113 ASN A C 1
ATOM 852 O O . ASN A 1 113 ? 28.904 -18.705 -51.342 1.00 90.31 113 ASN A O 1
ATOM 856 N N . LYS A 1 114 ? 30.746 -18.482 -52.611 1.00 93.12 114 LYS A N 1
ATOM 857 C CA . LYS A 1 114 ? 31.343 -17.420 -51.792 1.00 93.12 114 LYS A CA 1
ATOM 858 C C . LYS A 1 114 ? 30.682 -16.068 -52.054 1.00 93.12 114 LYS A C 1
ATOM 860 O O . LYS A 1 114 ? 30.503 -15.655 -53.197 1.00 93.12 114 LYS A O 1
ATOM 865 N N . VAL A 1 115 ? 30.417 -15.328 -50.980 1.00 94.88 115 VAL A N 1
ATOM 866 C CA . VAL A 1 115 ? 29.933 -13.942 -51.050 1.00 94.88 115 VAL A CA 1
ATOM 867 C C . VAL A 1 115 ? 31.078 -13.021 -51.471 1.00 94.88 115 VAL A C 1
ATOM 869 O O . VAL A 1 115 ? 32.191 -13.133 -50.959 1.00 94.88 115 VAL A O 1
ATOM 872 N N . SER A 1 116 ? 30.807 -12.084 -52.380 1.00 93.56 116 SER A N 1
ATOM 873 C CA . SER A 1 116 ? 31.783 -11.098 -52.855 1.00 93.56 116 SER A CA 1
ATOM 874 C C . SER A 1 116 ? 31.170 -9.695 -52.971 1.00 93.56 116 SER A C 1
ATOM 876 O O . SER A 1 116 ? 29.958 -9.512 -52.817 1.00 93.56 116 SER A O 1
ATOM 878 N N . GLY A 1 117 ? 32.012 -8.689 -53.222 1.00 95.12 117 GLY A N 1
ATOM 879 C CA . GLY A 1 117 ? 31.587 -7.299 -53.398 1.00 95.12 117 GLY A CA 1
ATOM 880 C C . GLY A 1 117 ? 31.063 -6.665 -52.108 1.00 95.12 117 GLY A C 1
ATOM 881 O O . GLY A 1 117 ? 31.427 -7.067 -51.007 1.00 95.12 117 GLY A O 1
ATOM 882 N N . ARG A 1 118 ? 30.162 -5.682 -52.234 1.00 94.69 118 ARG A N 1
ATOM 883 C CA . ARG A 1 118 ? 29.735 -4.836 -51.103 1.00 94.69 118 ARG A CA 1
ATOM 884 C C . ARG A 1 118 ? 29.098 -5.609 -49.940 1.00 94.69 118 ARG A C 1
ATOM 886 O O . ARG A 1 118 ? 29.274 -5.211 -48.796 1.00 94.69 118 ARG A O 1
ATOM 893 N N . LYS A 1 119 ? 28.404 -6.727 -50.192 1.00 95.06 119 LYS A N 1
ATOM 894 C CA . LYS A 1 119 ? 27.875 -7.585 -49.110 1.00 95.06 119 LYS A CA 1
ATOM 895 C C . LYS A 1 119 ? 29.003 -8.226 -48.299 1.00 95.06 119 LYS A C 1
ATOM 897 O O . LYS A 1 119 ? 28.929 -8.245 -47.075 1.00 95.06 119 LYS A O 1
ATOM 902 N N . ALA A 1 120 ? 30.054 -8.702 -48.971 1.00 96.00 120 ALA A N 1
ATOM 903 C CA . ALA A 1 120 ? 31.236 -9.234 -48.300 1.00 96.00 120 ALA A CA 1
ATOM 904 C C . ALA A 1 120 ? 31.975 -8.132 -47.529 1.00 96.00 120 ALA A C 1
ATOM 906 O O . ALA A 1 120 ? 32.306 -8.348 -46.366 1.00 96.00 120 ALA A O 1
ATOM 907 N N . ASP A 1 121 ? 32.146 -6.945 -48.126 1.00 96.69 121 ASP A N 1
ATOM 908 C CA . ASP A 1 121 ? 32.753 -5.790 -47.448 1.00 96.69 121 ASP A CA 1
ATOM 909 C C . ASP A 1 121 ? 32.016 -5.469 -46.141 1.00 96.69 121 ASP A C 1
ATOM 911 O O . ASP A 1 121 ? 32.652 -5.334 -45.101 1.00 96.69 121 ASP A O 1
ATOM 915 N N . ALA A 1 122 ? 30.678 -5.406 -46.171 1.00 95.56 122 ALA A N 1
ATOM 916 C CA . ALA A 1 122 ? 29.861 -5.119 -44.993 1.00 95.56 122 ALA A CA 1
ATOM 917 C C . ALA A 1 122 ? 30.056 -6.159 -43.877 1.00 95.56 122 ALA A C 1
ATOM 919 O O . ALA A 1 122 ? 30.285 -5.788 -42.727 1.00 95.56 122 ALA A O 1
ATOM 920 N N . ILE A 1 123 ? 29.994 -7.454 -44.215 1.00 96.56 123 ILE A N 1
ATOM 921 C CA . ILE A 1 123 ? 30.129 -8.552 -43.244 1.00 96.56 123 ILE A CA 1
ATOM 922 C C . ILE A 1 123 ? 31.531 -8.566 -42.635 1.00 96.56 123 ILE A C 1
ATOM 924 O O . ILE A 1 123 ? 31.676 -8.646 -41.415 1.00 96.56 123 ILE A O 1
ATOM 928 N N . VAL A 1 124 ? 32.571 -8.477 -43.468 1.00 96.75 124 VAL A N 1
ATOM 929 C CA . VAL A 1 124 ? 33.959 -8.517 -42.994 1.00 96.75 124 VAL A CA 1
ATOM 930 C C . VAL A 1 124 ? 34.283 -7.265 -42.180 1.00 96.75 124 VAL A C 1
ATOM 932 O O . VAL A 1 124 ? 34.928 -7.383 -41.138 1.00 96.75 124 VAL A O 1
ATOM 935 N N . ALA A 1 125 ? 33.793 -6.089 -42.586 1.00 97.44 125 ALA A N 1
ATOM 936 C CA . ALA A 1 125 ? 33.947 -4.853 -41.826 1.00 97.44 125 ALA A CA 1
ATOM 937 C C . ALA A 1 125 ? 33.257 -4.933 -40.458 1.00 97.44 125 ALA A C 1
ATOM 939 O O . ALA A 1 125 ? 33.883 -4.602 -39.453 1.00 97.44 125 ALA A O 1
ATOM 940 N N . ALA A 1 126 ? 32.007 -5.410 -40.400 1.00 96.50 126 ALA A N 1
ATOM 941 C CA . ALA A 1 126 ? 31.271 -5.590 -39.148 1.00 96.50 126 ALA A CA 1
ATOM 942 C C . ALA A 1 126 ? 31.976 -6.583 -38.216 1.00 96.50 126 ALA A C 1
ATOM 944 O O . ALA A 1 126 ? 32.222 -6.264 -37.053 1.00 96.50 126 ALA A O 1
ATOM 945 N N . ASN A 1 127 ? 32.392 -7.743 -38.735 1.00 96.56 127 ASN A N 1
ATOM 946 C CA . ASN A 1 127 ? 33.116 -8.743 -37.953 1.00 96.56 127 ASN A CA 1
ATOM 947 C C . ASN A 1 127 ? 34.461 -8.206 -37.440 1.00 96.56 127 ASN A C 1
ATOM 949 O O . ASN A 1 127 ? 34.781 -8.352 -36.264 1.00 96.56 127 ASN A O 1
ATOM 953 N N . THR A 1 128 ? 35.235 -7.538 -38.299 1.00 97.50 128 THR A N 1
ATOM 954 C CA . THR A 1 128 ? 36.521 -6.930 -37.919 1.00 97.50 128 THR A CA 1
ATOM 955 C C . THR A 1 128 ? 36.327 -5.857 -36.849 1.00 97.50 128 THR A C 1
ATOM 957 O O . THR A 1 128 ? 37.079 -5.804 -35.878 1.00 97.50 128 THR A O 1
ATOM 960 N N . ALA A 1 129 ? 35.298 -5.023 -36.985 1.00 96.88 129 ALA A N 1
ATOM 961 C CA . ALA A 1 129 ? 34.973 -3.993 -36.011 1.00 96.88 129 ALA A CA 1
ATOM 962 C C . ALA A 1 129 ? 34.511 -4.580 -34.664 1.00 96.88 129 ALA A C 1
ATOM 964 O O . ALA A 1 129 ? 34.971 -4.116 -33.621 1.00 96.88 129 ALA A O 1
ATOM 965 N N . ALA A 1 130 ? 33.688 -5.634 -34.664 1.00 96.00 130 ALA A N 1
ATOM 966 C CA . ALA A 1 130 ? 33.288 -6.352 -33.450 1.00 96.00 130 ALA A CA 1
ATOM 967 C C . ALA A 1 130 ? 34.495 -6.980 -32.731 1.00 96.00 130 ALA A C 1
ATOM 969 O O . ALA A 1 130 ? 34.651 -6.858 -31.517 1.00 96.00 130 ALA A O 1
ATOM 970 N N . GLU A 1 131 ? 35.412 -7.571 -33.492 1.00 96.81 131 GLU A N 1
ATOM 971 C CA . GLU A 1 131 ? 36.681 -8.127 -33.019 1.00 96.81 131 GLU A CA 1
ATOM 972 C C . GLU A 1 131 ? 37.622 -7.053 -32.432 1.00 96.81 131 GLU A C 1
ATOM 974 O O . GLU A 1 131 ? 38.316 -7.284 -31.433 1.00 96.81 131 GLU A O 1
ATOM 979 N N . VAL A 1 132 ? 37.650 -5.856 -33.023 1.00 97.12 132 VAL A N 1
ATOM 980 C CA . VAL A 1 132 ? 38.368 -4.696 -32.473 1.00 97.12 132 VAL A CA 1
ATOM 981 C C . VAL A 1 132 ? 37.724 -4.232 -31.168 1.00 97.12 132 VAL A C 1
ATOM 983 O O . VAL A 1 132 ? 38.440 -4.042 -30.182 1.00 97.12 132 VAL A O 1
ATOM 986 N N . ALA A 1 133 ? 36.395 -4.105 -31.130 1.00 96.44 133 ALA A N 1
ATOM 987 C CA . ALA A 1 133 ? 35.664 -3.723 -29.927 1.00 96.44 133 ALA A CA 1
ATOM 988 C C . ALA A 1 133 ? 35.919 -4.711 -28.780 1.00 96.44 133 ALA A C 1
ATOM 990 O O . ALA A 1 133 ? 36.304 -4.291 -27.691 1.00 96.44 133 ALA A O 1
ATOM 991 N N . LEU A 1 134 ? 35.833 -6.019 -29.045 1.00 95.62 134 LEU A N 1
ATOM 992 C CA . LEU A 1 134 ? 36.114 -7.078 -28.074 1.00 95.62 134 LEU A CA 1
ATOM 993 C C . LEU A 1 134 ? 37.540 -6.990 -27.508 1.00 95.62 134 LEU A C 1
ATOM 995 O O . LEU A 1 134 ? 37.737 -7.078 -26.297 1.00 95.62 134 LEU A O 1
ATOM 999 N N . ARG A 1 135 ? 38.555 -6.768 -28.358 1.00 96.31 135 ARG A N 1
ATOM 1000 C CA . ARG A 1 135 ? 39.956 -6.619 -27.907 1.00 96.31 135 ARG A CA 1
ATOM 1001 C C . ARG A 1 135 ? 40.185 -5.368 -27.061 1.00 96.31 135 ARG A C 1
ATOM 1003 O O . ARG A 1 135 ? 41.130 -5.348 -26.264 1.00 96.31 135 ARG A O 1
ATOM 1010 N N . LEU A 1 136 ? 39.373 -4.334 -27.261 1.00 96.12 136 LEU A N 1
ATOM 1011 C CA . LEU A 1 136 ? 39.440 -3.071 -26.530 1.00 96.12 136 LEU A CA 1
ATOM 1012 C C . LEU A 1 136 ? 38.513 -3.027 -25.314 1.00 96.12 136 LEU A C 1
ATOM 1014 O O . LEU A 1 136 ? 38.677 -2.127 -24.492 1.00 96.12 136 LEU A O 1
ATOM 1018 N N . LEU A 1 137 ? 37.618 -3.999 -25.143 1.00 93.06 137 LEU A N 1
ATOM 1019 C CA . LEU A 1 137 ? 36.774 -4.153 -23.963 1.00 93.06 137 LEU A CA 1
ATOM 1020 C C . LEU A 1 137 ? 37.594 -4.679 -22.769 1.00 93.06 137 LEU A C 1
ATOM 1022 O O . LEU A 1 137 ? 37.438 -5.808 -22.309 1.00 93.06 137 LEU A O 1
ATOM 1026 N N . LYS A 1 138 ? 38.542 -3.863 -22.304 1.00 91.69 138 LYS A N 1
ATOM 1027 C CA . LYS A 1 138 ? 39.495 -4.184 -21.238 1.00 91.69 138 LYS A CA 1
ATOM 1028 C C . LYS A 1 138 ? 39.444 -3.125 -20.146 1.00 91.69 138 LYS A C 1
ATOM 1030 O O . LYS A 1 138 ? 39.262 -1.956 -20.486 1.00 91.69 138 LYS A O 1
ATOM 1035 N N . PRO A 1 139 ? 39.678 -3.501 -18.876 1.00 91.38 139 PRO A N 1
ATOM 1036 C CA . PRO A 1 139 ? 39.719 -2.550 -17.776 1.00 91.38 139 PRO A CA 1
ATOM 1037 C C . PRO A 1 139 ? 40.575 -1.321 -18.100 1.00 91.38 139 PRO A C 1
ATOM 1039 O O . PRO A 1 139 ? 41.637 -1.451 -18.709 1.00 91.38 139 PRO A O 1
ATOM 1042 N N . SER A 1 140 ? 40.092 -0.144 -17.702 1.00 89.00 140 SER A N 1
ATOM 1043 C CA . SER A 1 140 ? 40.723 1.168 -17.923 1.00 89.00 140 SER A CA 1
ATOM 1044 C C . SER A 1 140 ? 40.688 1.713 -19.356 1.00 89.00 140 SER A C 1
ATOM 1046 O O . SER A 1 140 ? 41.011 2.885 -19.542 1.00 89.00 140 SER A O 1
ATOM 1048 N N . ASN A 1 141 ? 40.261 0.943 -20.364 1.00 95.00 141 ASN A N 1
ATOM 1049 C CA . ASN A 1 141 ? 39.981 1.525 -21.677 1.00 95.00 141 ASN A CA 1
ATOM 1050 C C . ASN A 1 141 ? 38.710 2.377 -21.627 1.00 95.00 141 ASN A C 1
ATOM 1052 O O . ASN A 1 141 ? 37.749 2.047 -20.937 1.00 95.00 141 ASN A O 1
ATOM 1056 N N . GLU A 1 142 ? 38.701 3.465 -22.388 1.00 94.62 142 GLU A N 1
ATOM 1057 C CA . GLU A 1 142 ? 37.571 4.391 -22.462 1.00 94.62 142 GLU A CA 1
ATOM 1058 C C . GLU A 1 142 ? 36.585 3.983 -23.564 1.00 94.62 142 GLU A C 1
ATOM 1060 O O . GLU A 1 142 ? 36.994 3.551 -24.645 1.00 94.62 142 GLU A O 1
ATOM 1065 N N . ASN A 1 143 ? 35.287 4.180 -23.323 1.00 94.00 143 ASN A N 1
ATOM 1066 C CA . ASN A 1 143 ? 34.223 3.913 -24.298 1.00 94.00 143 ASN A CA 1
ATOM 1067 C C . ASN A 1 143 ? 34.417 4.671 -25.624 1.00 94.00 143 ASN A C 1
ATOM 1069 O O . ASN A 1 143 ? 34.227 4.103 -26.700 1.00 94.00 143 ASN A O 1
ATOM 1073 N N . ILE A 1 144 ? 34.863 5.929 -25.559 1.00 93.38 144 ILE A N 1
ATOM 1074 C CA . ILE A 1 144 ? 35.129 6.768 -26.738 1.00 93.38 144 ILE A CA 1
ATOM 1075 C C . ILE A 1 144 ? 36.219 6.146 -27.618 1.00 93.38 144 ILE A C 1
ATOM 1077 O O . ILE A 1 144 ? 36.048 6.034 -28.831 1.00 93.38 144 ILE A O 1
ATOM 1081 N N . ARG A 1 145 ? 37.301 5.646 -27.007 1.00 94.56 145 ARG A N 1
ATOM 1082 C CA . ARG A 1 145 ? 38.397 4.988 -27.731 1.00 94.56 145 ARG A CA 1
ATOM 1083 C C . ARG A 1 145 ? 37.916 3.753 -28.491 1.00 94.56 145 ARG A C 1
ATOM 1085 O O . ARG A 1 145 ? 38.412 3.473 -29.579 1.00 94.56 145 ARG A O 1
ATOM 1092 N N . ILE A 1 146 ? 36.967 3.001 -27.932 1.00 95.31 146 ILE A N 1
ATOM 1093 C CA . ILE A 1 146 ? 36.379 1.842 -28.617 1.00 95.31 146 ILE A CA 1
ATOM 1094 C C . ILE A 1 146 ? 35.642 2.308 -29.878 1.00 95.31 146 ILE A C 1
ATOM 1096 O O . ILE A 1 146 ? 35.907 1.785 -30.958 1.00 95.31 146 ILE A O 1
ATOM 1100 N N . SER A 1 147 ? 34.795 3.336 -29.764 1.00 94.25 147 SER A N 1
ATOM 1101 C CA . SER A 1 147 ? 34.055 3.911 -30.899 1.00 94.25 147 SER A CA 1
ATOM 1102 C C . SER A 1 147 ? 34.977 4.416 -32.021 1.00 94.25 147 SER A C 1
ATOM 1104 O O . SER A 1 147 ? 34.768 4.106 -33.199 1.00 94.25 147 SER A O 1
ATOM 1106 N N . GLU A 1 148 ? 36.051 5.128 -31.666 1.00 94.25 148 GLU A N 1
ATOM 1107 C CA . GLU A 1 148 ? 37.052 5.627 -32.620 1.00 94.25 148 GLU A CA 1
ATOM 1108 C C . GLU A 1 148 ? 37.746 4.487 -33.375 1.00 94.25 148 GLU A C 1
ATOM 1110 O O . GLU A 1 148 ? 37.903 4.533 -34.598 1.00 94.25 148 GLU A O 1
ATOM 1115 N N . MET A 1 149 ? 38.139 3.434 -32.657 1.00 96.19 149 MET A N 1
ATOM 1116 C CA . MET A 1 149 ? 38.850 2.301 -33.242 1.00 96.19 149 MET A CA 1
ATOM 1117 C C . MET A 1 149 ? 37.944 1.416 -34.102 1.00 96.19 149 MET A C 1
ATOM 1119 O O . MET A 1 149 ? 38.396 0.945 -35.144 1.00 96.19 149 MET A O 1
ATOM 1123 N N . VAL A 1 150 ? 36.675 1.236 -33.721 1.00 95.88 150 VAL A N 1
ATOM 1124 C CA . VAL A 1 150 ? 35.658 0.586 -34.569 1.00 95.88 150 VAL A CA 1
ATOM 1125 C C . VAL A 1 150 ? 35.491 1.371 -35.869 1.00 95.88 150 VAL A C 1
ATOM 1127 O O . VAL A 1 150 ? 35.580 0.791 -36.949 1.00 95.88 150 VAL A O 1
ATOM 1130 N N . THR A 1 151 ? 35.339 2.695 -35.785 1.00 94.81 151 THR A N 1
ATOM 1131 C CA . THR A 1 151 ? 35.198 3.561 -36.967 1.00 94.81 151 THR A CA 1
ATOM 1132 C C . THR A 1 151 ? 36.403 3.437 -37.899 1.00 94.81 151 THR A C 1
ATOM 1134 O O . THR A 1 151 ? 36.245 3.269 -39.111 1.00 94.81 151 THR A O 1
ATOM 1137 N N . LYS A 1 152 ? 37.617 3.441 -37.335 1.00 95.56 152 LYS A N 1
ATOM 1138 C CA . LYS A 1 152 ? 38.850 3.246 -38.103 1.00 95.56 152 LYS A CA 1
ATOM 1139 C C . LYS A 1 152 ? 38.895 1.875 -38.781 1.00 95.56 152 LYS A C 1
ATOM 1141 O O . LYS A 1 152 ? 39.225 1.808 -39.957 1.00 95.56 152 LYS A O 1
ATOM 1146 N N . ALA A 1 153 ? 38.517 0.810 -38.074 1.00 95.81 153 ALA A N 1
ATOM 1147 C CA . ALA A 1 153 ? 38.517 -0.548 -38.615 1.00 95.81 153 ALA A CA 1
ATOM 1148 C C . ALA A 1 153 ? 37.558 -0.713 -39.804 1.00 95.81 153 ALA A C 1
ATOM 1150 O O . ALA A 1 153 ? 37.871 -1.418 -40.756 1.00 95.81 153 ALA A O 1
ATOM 1151 N N . THR A 1 154 ? 36.403 -0.043 -39.785 1.00 96.56 154 THR A N 1
ATOM 1152 C CA . THR A 1 154 ? 35.445 -0.105 -40.902 1.00 96.56 154 THR A CA 1
ATOM 1153 C C . THR A 1 154 ? 35.867 0.714 -42.125 1.00 96.56 154 THR A C 1
ATOM 1155 O O . THR A 1 154 ? 35.456 0.393 -43.243 1.00 96.56 154 THR A O 1
ATOM 1158 N N . ALA A 1 155 ? 36.695 1.747 -41.934 1.00 94.00 155 ALA A N 1
ATOM 1159 C CA . ALA A 1 155 ? 37.114 2.647 -43.007 1.00 94.00 155 ALA A CA 1
ATOM 1160 C C . ALA A 1 155 ? 37.966 1.935 -44.071 1.00 94.00 155 ALA A C 1
ATOM 1162 O O . ALA A 1 155 ? 37.816 2.227 -45.257 1.00 94.00 155 ALA A O 1
ATOM 1163 N N . ASP A 1 156 ? 38.776 0.951 -43.666 1.00 93.00 156 ASP A N 1
ATOM 1164 C CA . ASP A 1 156 ? 39.613 0.144 -44.567 1.00 93.00 156 ASP A CA 1
ATOM 1165 C C . ASP A 1 156 ? 38.782 -0.659 -45.589 1.00 93.00 156 ASP A C 1
ATOM 1167 O O . ASP A 1 156 ? 39.261 -0.986 -46.673 1.00 93.00 156 ASP A O 1
ATOM 1171 N N . PHE A 1 157 ? 37.506 -0.916 -45.284 1.00 96.00 157 PHE A N 1
ATOM 1172 C CA . PHE A 1 157 ? 36.548 -1.605 -46.158 1.00 96.00 157 PHE A CA 1
ATOM 1173 C C . PHE A 1 157 ? 35.635 -0.639 -46.933 1.00 96.00 157 PHE A C 1
ATOM 1175 O O . PHE A 1 157 ? 34.627 -1.050 -47.518 1.00 96.00 157 PHE A O 1
ATOM 1182 N N . ASN A 1 158 ? 35.930 0.667 -46.898 1.00 95.88 158 ASN A N 1
ATOM 1183 C CA . ASN A 1 158 ? 35.048 1.721 -47.403 1.00 95.88 158 ASN A CA 1
ATOM 1184 C C . ASN A 1 158 ? 33.613 1.573 -46.855 1.00 95.88 158 ASN A C 1
ATOM 1186 O O . ASN A 1 158 ? 32.624 1.647 -47.592 1.00 95.88 158 ASN A O 1
ATOM 1190 N N . CYS A 1 159 ? 33.510 1.265 -45.563 1.00 97.06 159 CYS A N 1
ATOM 1191 C CA . CYS A 1 159 ? 32.260 1.094 -44.841 1.00 97.06 159 CYS A CA 1
ATOM 1192 C C . CYS A 1 159 ? 32.215 2.046 -43.642 1.00 97.06 159 CYS A C 1
ATOM 1194 O O . CYS A 1 159 ? 33.232 2.603 -43.226 1.00 97.06 159 CYS A O 1
ATOM 1196 N N . ARG A 1 160 ? 31.018 2.255 -43.095 1.00 95.88 160 ARG A N 1
ATOM 1197 C CA . ARG A 1 160 ? 30.781 3.159 -41.965 1.00 95.88 160 ARG A CA 1
ATOM 1198 C C . ARG A 1 160 ? 29.934 2.474 -40.901 1.00 95.88 160 ARG A C 1
ATOM 1200 O O . ARG A 1 160 ? 28.940 1.848 -41.272 1.00 95.88 160 ARG A O 1
ATOM 1207 N N . PRO A 1 161 ? 30.255 2.608 -39.605 1.00 96.44 161 PRO A N 1
ATOM 1208 C CA . PRO A 1 161 ? 29.340 2.192 -38.555 1.00 96.44 161 PRO A CA 1
ATOM 1209 C C . PRO A 1 161 ? 28.053 3.015 -38.649 1.00 96.44 161 PRO A C 1
ATOM 1211 O O . PRO A 1 161 ? 28.091 4.190 -39.037 1.00 96.44 161 PRO A O 1
ATOM 1214 N N . ILE A 1 162 ? 26.922 2.406 -38.302 1.00 95.81 162 ILE A N 1
ATOM 1215 C CA . ILE A 1 162 ? 25.647 3.121 -38.245 1.00 95.81 162 ILE A CA 1
ATOM 1216 C C . ILE A 1 162 ? 25.737 4.225 -37.185 1.00 95.81 162 ILE A C 1
ATOM 1218 O O . ILE A 1 162 ? 26.093 3.974 -36.034 1.00 95.81 162 ILE A O 1
ATOM 1222 N N . GLU A 1 163 ? 25.436 5.452 -37.605 1.00 93.62 163 GLU A N 1
ATOM 1223 C CA . GLU A 1 163 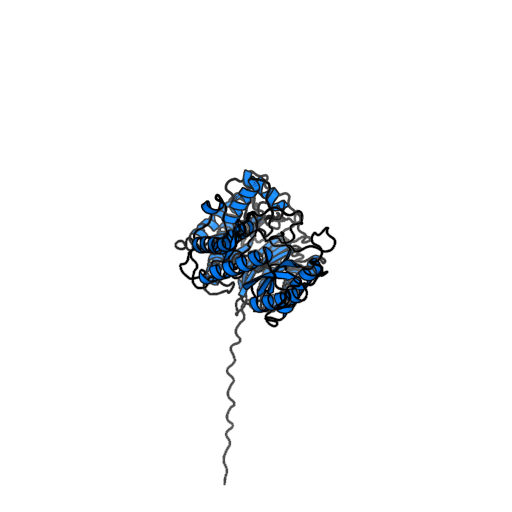? 25.470 6.661 -36.789 1.00 93.62 163 GLU A CA 1
ATOM 1224 C C . GLU A 1 163 ? 24.517 6.533 -35.597 1.00 93.62 163 GLU A C 1
ATOM 1226 O O . GLU A 1 163 ? 23.327 6.257 -35.759 1.00 93.62 163 GLU A O 1
ATOM 1231 N N . GLY A 1 164 ? 25.055 6.731 -34.394 1.00 89.56 164 GLY A N 1
ATOM 1232 C CA . GLY A 1 164 ? 24.285 6.718 -33.154 1.00 89.56 164 GLY A CA 1
ATOM 1233 C C . GLY A 1 164 ? 23.947 5.330 -32.607 1.00 89.56 164 GLY A C 1
ATOM 1234 O O . GLY A 1 164 ? 23.251 5.263 -31.595 1.00 89.56 164 GLY A O 1
ATOM 1235 N N . MET A 1 165 ? 24.432 4.245 -33.224 1.00 90.94 165 MET A N 1
ATOM 1236 C CA . MET A 1 165 ? 24.197 2.889 -32.721 1.00 90.94 165 MET A CA 1
ATOM 1237 C C . MET A 1 165 ? 24.868 2.690 -31.358 1.00 90.94 165 MET A C 1
ATOM 1239 O O . MET A 1 165 ? 26.018 3.089 -31.169 1.00 90.94 165 MET A O 1
ATOM 1243 N N . GLN A 1 166 ? 24.159 2.090 -30.402 1.00 90.12 166 GLN A N 1
ATOM 1244 C CA . GLN A 1 166 ? 24.613 1.987 -29.016 1.00 90.12 166 GLN A CA 1
ATOM 1245 C C . GLN A 1 166 ? 24.903 0.541 -28.621 1.00 90.12 166 GLN A C 1
ATOM 1247 O O . GLN A 1 166 ? 24.103 -0.360 -28.839 1.00 90.12 166 GLN A O 1
ATOM 1252 N N . SER A 1 167 ? 26.059 0.343 -27.997 1.00 93.06 167 SER A N 1
ATOM 1253 C CA . SER A 1 167 ? 26.372 -0.830 -27.186 1.00 93.06 167 SER A CA 1
ATOM 1254 C C . SER A 1 167 ? 26.219 -0.465 -25.712 1.00 93.06 167 SER A C 1
ATOM 1256 O O . SER A 1 167 ? 26.582 0.644 -25.308 1.00 93.06 167 SER A O 1
ATOM 1258 N N . HIS A 1 168 ? 25.734 -1.395 -24.895 1.00 90.31 168 HIS A N 1
ATOM 1259 C CA . HIS A 1 168 ? 25.341 -1.119 -23.513 1.00 90.31 168 HIS A CA 1
ATOM 1260 C C . HIS A 1 168 ? 26.078 -2.019 -22.527 1.00 90.31 168 HIS A C 1
ATOM 1262 O O . HIS A 1 168 ? 26.232 -3.221 -22.754 1.00 90.31 168 HIS A O 1
ATOM 1268 N N . GLN A 1 169 ? 26.487 -1.455 -21.392 1.00 92.44 169 GLN A N 1
ATOM 1269 C CA . GLN A 1 169 ? 26.777 -2.263 -20.212 1.00 92.44 169 GLN A CA 1
ATOM 1270 C C . GLN A 1 169 ? 25.463 -2.915 -19.768 1.00 92.44 169 GLN A C 1
ATOM 1272 O O . GLN A 1 169 ? 24.464 -2.230 -19.625 1.00 92.44 169 GLN A O 1
ATOM 1277 N N . MET A 1 170 ? 25.442 -4.218 -19.532 1.00 89.81 170 MET A N 1
ATOM 1278 C CA . MET A 1 170 ? 24.280 -4.931 -19.009 1.00 89.81 170 MET A CA 1
ATOM 1279 C C . MET A 1 170 ? 24.442 -5.176 -17.509 1.00 89.81 170 MET A C 1
ATOM 1281 O O . MET A 1 170 ? 25.547 -5.406 -17.013 1.00 89.81 170 MET A O 1
ATOM 1285 N N . LYS A 1 171 ? 23.326 -5.185 -16.777 1.00 85.12 171 LYS A N 1
ATOM 1286 C CA . LYS A 1 171 ? 23.264 -5.621 -15.372 1.00 85.12 171 LYS A CA 1
ATOM 1287 C C . LYS A 1 171 ? 22.116 -6.622 -15.212 1.00 85.12 171 LYS A C 1
ATOM 1289 O O . LYS A 1 171 ? 21.248 -6.742 -16.073 1.00 85.12 171 LYS A O 1
ATOM 1294 N N . ARG A 1 172 ? 22.081 -7.363 -14.102 1.00 86.88 172 ARG A N 1
ATOM 1295 C CA . ARG A 1 172 ? 20.930 -8.231 -13.795 1.00 86.88 172 ARG A CA 1
ATOM 1296 C C . ARG A 1 172 ? 19.655 -7.377 -13.786 1.00 86.88 172 ARG A C 1
ATOM 1298 O O . ARG A 1 172 ? 19.622 -6.382 -13.078 1.00 86.88 172 ARG A O 1
ATOM 1305 N N . LEU A 1 173 ? 18.634 -7.781 -14.543 1.00 80.31 173 LEU A N 1
ATOM 1306 C CA . LEU A 1 173 ? 17.352 -7.085 -14.759 1.00 80.31 173 LEU A CA 1
ATOM 1307 C C . LEU A 1 173 ? 17.412 -5.810 -15.622 1.00 80.31 173 LEU A C 1
ATOM 1309 O O . LEU A 1 173 ? 16.351 -5.263 -15.918 1.00 80.31 173 LEU A O 1
ATOM 1313 N N . TYR A 1 174 ? 18.591 -5.367 -16.075 1.00 76.06 174 TYR A N 1
ATOM 1314 C CA . TYR A 1 174 ? 18.746 -4.137 -16.862 1.00 76.06 174 TYR A CA 1
ATOM 1315 C C . TYR A 1 174 ? 19.517 -4.386 -18.154 1.00 76.06 174 TYR A C 1
ATOM 1317 O O . TYR A 1 174 ? 20.671 -4.823 -18.133 1.00 76.06 174 TYR A O 1
ATOM 1325 N N . TYR A 1 175 ? 18.874 -4.064 -19.275 1.00 78.38 175 TYR A N 1
ATOM 1326 C CA . TYR A 1 175 ? 19.473 -4.194 -20.600 1.00 78.38 175 TYR A CA 1
ATOM 1327 C C . TYR A 1 175 ? 20.378 -3.000 -20.945 1.00 78.38 175 TYR A C 1
ATOM 1329 O O . TYR A 1 175 ? 21.498 -3.215 -21.404 1.00 78.38 175 TYR A O 1
ATOM 1337 N N . ASP A 1 176 ? 19.951 -1.769 -20.624 1.00 78.38 176 ASP A N 1
ATOM 1338 C CA . ASP A 1 176 ? 20.775 -0.567 -20.808 1.00 78.38 176 ASP A CA 1
ATOM 1339 C C . ASP A 1 176 ? 21.285 -0.106 -19.445 1.00 78.38 176 ASP A C 1
ATOM 1341 O O . ASP A 1 176 ? 20.582 0.525 -18.660 1.00 78.38 176 ASP A O 1
ATOM 1345 N N . GLY A 1 177 ? 22.521 -0.454 -19.134 1.00 76.62 177 GLY A N 1
ATOM 1346 C CA . GLY A 1 177 ? 23.223 0.056 -17.970 1.00 76.62 177 GLY A CA 1
ATOM 1347 C C . GLY A 1 177 ? 23.613 1.523 -18.124 1.00 76.62 177 GLY A C 1
ATOM 1348 O O . GLY A 1 177 ? 23.335 2.193 -19.115 1.00 76.62 177 GLY A O 1
ATOM 1349 N N . GLU A 1 178 ? 24.315 2.025 -17.113 1.00 82.19 178 GLU A N 1
ATOM 1350 C CA . GLU A 1 178 ? 24.696 3.441 -17.018 1.00 82.19 178 GLU A CA 1
ATOM 1351 C C . GLU A 1 178 ? 25.807 3.819 -18.004 1.00 82.19 178 GLU A C 1
ATOM 1353 O O . GLU A 1 178 ? 25.986 4.991 -18.321 1.00 82.19 178 GLU A O 1
ATOM 1358 N N . LYS A 1 179 ? 26.560 2.827 -18.489 1.00 90.50 179 LYS A N 1
ATOM 1359 C CA . LYS A 1 179 ? 27.650 3.015 -19.442 1.00 90.50 179 LYS A CA 1
ATOM 1360 C C . LYS A 1 179 ? 27.219 2.561 -20.832 1.00 90.50 179 LYS A C 1
ATOM 1362 O O . LYS A 1 179 ? 26.634 1.489 -20.995 1.00 90.50 179 LYS A O 1
ATOM 1367 N N . SER A 1 180 ? 27.583 3.344 -21.842 1.00 92.38 180 SER A N 1
ATOM 1368 C CA . SER A 1 180 ? 27.345 3.010 -23.245 1.00 92.38 180 SER A CA 1
ATOM 1369 C C . SER A 1 180 ? 28.565 3.314 -24.113 1.00 92.38 180 SER A C 1
ATOM 1371 O O . SER A 1 180 ? 29.417 4.138 -23.771 1.00 92.38 180 SER A O 1
ATOM 1373 N N . ILE A 1 181 ? 28.652 2.630 -25.249 1.00 94.38 181 ILE A N 1
ATOM 1374 C CA . ILE A 1 181 ? 29.563 2.954 -26.347 1.00 94.38 181 ILE A CA 1
ATOM 1375 C C . ILE A 1 181 ? 28.676 3.341 -27.525 1.00 94.38 181 ILE A C 1
ATOM 1377 O O . ILE A 1 181 ? 27.899 2.520 -28.004 1.00 94.38 181 ILE A O 1
ATOM 1381 N N . VAL A 1 182 ? 28.784 4.586 -27.984 1.00 93.12 182 VAL A N 1
ATOM 1382 C CA . VAL A 1 182 ? 28.022 5.078 -29.138 1.00 93.12 182 VAL A CA 1
ATOM 1383 C C . VAL A 1 182 ? 28.921 5.047 -30.365 1.00 93.12 182 VAL A C 1
ATOM 1385 O O . VAL A 1 182 ? 29.961 5.710 -30.386 1.00 93.12 182 VAL A O 1
ATOM 1388 N N . LEU A 1 183 ? 28.544 4.273 -31.377 1.00 92.12 183 LEU A N 1
ATOM 1389 C CA . LEU A 1 183 ? 29.263 4.167 -32.641 1.00 92.12 183 LEU A CA 1
ATOM 1390 C C . LEU A 1 183 ? 28.938 5.353 -33.544 1.00 92.12 183 LEU A C 1
ATOM 1392 O O . LEU A 1 183 ? 27.778 5.744 -33.671 1.00 92.12 183 LEU A O 1
ATOM 1396 N N . ASN A 1 184 ? 29.981 5.910 -34.168 1.00 89.75 184 ASN A N 1
ATOM 1397 C CA . ASN A 1 184 ? 29.884 7.036 -35.099 1.00 89.75 184 ASN A CA 1
ATOM 1398 C C . ASN A 1 184 ? 28.895 8.124 -34.608 1.00 89.75 184 ASN A C 1
ATOM 1400 O O . ASN A 1 184 ? 27.884 8.367 -35.258 1.00 89.75 184 ASN A O 1
ATOM 1404 N N . PRO A 1 185 ? 29.105 8.718 -33.417 1.00 88.31 185 PRO A N 1
ATOM 1405 C CA . PRO A 1 185 ? 28.129 9.626 -32.823 1.00 88.31 185 PRO A CA 1
ATOM 1406 C C . PRO A 1 185 ? 28.005 10.929 -33.619 1.00 88.31 185 PRO A C 1
ATOM 1408 O O . PRO A 1 185 ? 29.003 11.476 -34.099 1.00 88.31 185 PRO A O 1
ATOM 1411 N N . THR A 1 186 ? 26.790 11.476 -33.679 1.00 86.56 186 THR A N 1
ATOM 1412 C CA . THR A 1 186 ? 26.543 12.830 -34.203 1.00 86.56 186 THR A CA 1
ATOM 1413 C C . THR A 1 186 ? 27.279 13.889 -33.376 1.00 86.56 186 THR A C 1
ATOM 1415 O O . THR A 1 186 ? 27.636 13.665 -32.217 1.00 86.56 186 THR A O 1
ATOM 1418 N N . ASP A 1 187 ? 27.476 15.086 -33.932 1.00 84.94 187 ASP A N 1
ATOM 1419 C CA . ASP A 1 187 ? 28.127 16.182 -33.200 1.00 84.94 187 ASP A CA 1
ATOM 1420 C C . ASP A 1 187 ? 27.341 16.641 -31.962 1.00 84.94 187 ASP A C 1
ATOM 1422 O O . ASP A 1 187 ? 27.927 17.187 -31.027 1.00 84.94 187 ASP A O 1
ATOM 1426 N N . GLU A 1 188 ? 26.029 16.405 -31.931 1.00 81.31 188 GLU A N 1
ATOM 1427 C CA . GLU A 1 188 ? 25.201 16.618 -30.745 1.00 81.31 188 GLU A CA 1
ATOM 1428 C C . GLU A 1 188 ? 25.450 15.529 -29.697 1.00 81.31 188 GLU A C 1
ATOM 1430 O O . GLU A 1 188 ? 25.772 15.845 -28.554 1.00 81.31 188 GLU A O 1
ATOM 1435 N N . GLN A 1 189 ? 25.426 14.254 -30.100 1.00 80.94 189 GLN A N 1
ATOM 1436 C CA . GLN A 1 189 ? 25.702 13.132 -29.199 1.00 80.94 189 GLN A CA 1
ATOM 1437 C C . GLN A 1 189 ? 27.112 13.198 -28.607 1.00 80.94 189 GLN A C 1
ATOM 1439 O O . GLN A 1 189 ? 27.282 12.944 -27.421 1.00 80.94 189 GLN A O 1
ATOM 1444 N N . LYS A 1 190 ? 28.130 13.616 -29.371 1.00 82.56 190 LYS A N 1
ATOM 1445 C CA . LYS A 1 190 ? 29.496 13.813 -28.843 1.00 82.56 190 LYS A CA 1
ATOM 1446 C C . LYS A 1 190 ? 29.545 14.749 -27.633 1.00 82.56 190 LYS A C 1
ATOM 1448 O O . LYS A 1 190 ? 30.421 14.588 -26.791 1.00 82.56 190 LYS A O 1
ATOM 1453 N N . LYS A 1 191 ? 28.628 15.720 -27.542 1.00 82.19 191 LYS A N 1
ATOM 1454 C CA . LYS A 1 191 ? 28.551 16.669 -26.418 1.00 82.19 191 LYS A CA 1
ATOM 1455 C C . LYS A 1 191 ? 27.840 16.088 -25.196 1.00 82.19 191 LYS A C 1
ATOM 1457 O O . LYS A 1 191 ? 28.016 16.623 -24.107 1.00 82.19 191 LYS A O 1
ATOM 1462 N N . SER A 1 192 ? 27.033 15.043 -25.376 1.00 77.56 192 SER A N 1
ATOM 1463 C CA . SER A 1 192 ? 26.194 14.441 -24.334 1.00 77.56 192 SER A CA 1
ATOM 1464 C C . SER A 1 192 ? 26.590 13.010 -23.961 1.00 77.56 192 SER A C 1
ATOM 1466 O O . SER A 1 192 ? 25.942 12.419 -23.105 1.00 77.56 192 SER A O 1
ATOM 1468 N N . ILE A 1 193 ? 27.590 12.417 -24.622 1.00 81.44 193 ILE A N 1
ATOM 1469 C CA . ILE A 1 193 ? 28.097 11.086 -24.274 1.00 81.44 193 ILE A CA 1
ATOM 1470 C C . ILE A 1 193 ? 28.869 11.180 -22.964 1.00 81.44 193 ILE A C 1
ATOM 1472 O O . ILE A 1 193 ? 29.904 11.847 -22.880 1.00 81.44 193 ILE A O 1
ATOM 1476 N N . ASP A 1 194 ? 28.394 10.443 -21.966 1.00 84.06 194 ASP A N 1
ATOM 1477 C CA . ASP A 1 194 ? 29.114 10.265 -20.718 1.00 84.06 194 ASP A CA 1
ATOM 1478 C C . ASP A 1 194 ? 30.373 9.429 -20.970 1.00 84.06 194 ASP A C 1
ATOM 1480 O O . ASP A 1 194 ? 30.340 8.270 -21.401 1.00 84.06 194 ASP A O 1
ATOM 1484 N N . LYS A 1 195 ? 31.525 10.049 -20.725 1.00 89.75 195 LYS A N 1
ATOM 1485 C CA . LYS A 1 195 ? 32.818 9.383 -20.824 1.00 89.75 195 LYS A CA 1
ATOM 1486 C C . LYS A 1 195 ? 32.953 8.381 -19.678 1.00 89.75 195 LYS A C 1
ATOM 1488 O O . LYS A 1 195 ? 32.872 8.762 -18.513 1.00 89.75 195 LYS A O 1
ATOM 1493 N N . CYS A 1 196 ? 33.219 7.117 -19.997 1.00 90.75 196 CYS A N 1
ATOM 1494 C CA . CYS A 1 196 ? 33.388 6.072 -18.992 1.00 90.75 196 CYS A CA 1
ATOM 1495 C C . CYS A 1 196 ? 34.534 5.119 -19.334 1.00 90.75 196 CYS A C 1
ATOM 1497 O O . CYS A 1 196 ? 34.874 4.911 -20.501 1.00 90.75 196 CYS A O 1
ATOM 1499 N N . THR A 1 197 ? 35.091 4.486 -18.305 1.00 93.81 197 THR A N 1
ATOM 1500 C CA . THR A 1 197 ? 36.045 3.387 -18.455 1.00 93.81 197 THR A CA 1
ATOM 1501 C C . THR A 1 197 ? 35.361 2.036 -18.291 1.00 93.81 197 THR A C 1
ATOM 1503 O O . THR A 1 197 ? 34.452 1.877 -17.469 1.00 93.81 197 THR A O 1
ATOM 1506 N N . ILE A 1 198 ? 35.832 1.052 -19.052 1.00 93.25 198 ILE A N 1
ATOM 1507 C CA . ILE A 1 198 ? 35.486 -0.352 -18.842 1.00 93.25 198 ILE A CA 1
ATOM 1508 C C . ILE A 1 198 ? 36.098 -0.803 -17.512 1.00 93.25 198 ILE A C 1
ATOM 1510 O O . ILE A 1 198 ? 37.253 -0.486 -17.213 1.00 93.25 198 ILE A O 1
ATOM 1514 N N . GLU A 1 199 ? 35.332 -1.536 -16.712 1.00 91.00 199 GLU A N 1
ATOM 1515 C CA . GLU A 1 199 ? 35.737 -2.031 -15.396 1.00 91.00 199 GLU A CA 1
ATOM 1516 C C . GLU A 1 199 ? 35.730 -3.562 -15.336 1.00 91.00 199 GLU A C 1
ATOM 1518 O O . GLU A 1 199 ? 35.128 -4.255 -16.158 1.00 91.00 199 GLU A O 1
ATOM 1523 N N . ILE A 1 200 ? 36.441 -4.110 -14.349 1.00 88.19 200 ILE A N 1
ATOM 1524 C CA . ILE A 1 200 ? 36.405 -5.546 -14.058 1.00 88.19 200 ILE A CA 1
ATOM 1525 C C . ILE A 1 200 ? 34.983 -5.901 -13.600 1.00 88.19 200 ILE A C 1
ATOM 1527 O O . ILE A 1 200 ? 34.404 -5.163 -12.814 1.00 88.19 200 ILE A O 1
ATOM 1531 N N . GLN A 1 201 ? 34.455 -7.038 -14.068 1.00 86.50 201 GLN A N 1
ATOM 1532 C CA . GLN A 1 201 ? 33.068 -7.504 -13.865 1.00 86.50 201 GLN A CA 1
ATOM 1533 C C . GLN A 1 201 ? 31.987 -6.758 -14.655 1.00 86.50 201 GLN A C 1
ATOM 1535 O O . GLN A 1 201 ? 30.822 -7.150 -14.567 1.00 86.50 201 GLN A O 1
ATOM 1540 N N . ASP A 1 202 ? 32.338 -5.769 -15.480 1.00 90.31 202 ASP A N 1
ATOM 1541 C CA . ASP A 1 202 ? 31.367 -5.244 -16.432 1.00 90.31 202 ASP A CA 1
ATOM 1542 C C . ASP A 1 202 ? 30.923 -6.351 -17.404 1.00 90.31 202 ASP A C 1
ATOM 1544 O O . ASP A 1 202 ? 31.742 -7.065 -17.989 1.00 90.31 202 ASP A O 1
ATOM 1548 N N . VAL A 1 203 ? 29.613 -6.457 -17.614 1.00 91.62 203 VAL A N 1
ATOM 1549 C CA . VAL A 1 203 ? 29.019 -7.259 -18.685 1.00 91.62 203 VAL A CA 1
ATOM 1550 C C . VAL A 1 203 ? 28.573 -6.288 -19.766 1.00 91.62 203 VAL A C 1
ATOM 1552 O O . VAL A 1 203 ? 27.956 -5.280 -19.447 1.00 91.62 203 VAL A O 1
ATOM 1555 N N . TRP A 1 204 ? 28.873 -6.562 -21.032 1.00 93.81 204 TRP A N 1
ATOM 1556 C CA . TRP A 1 204 ? 28.524 -5.673 -22.141 1.00 93.81 204 TRP A CA 1
ATOM 1557 C C . TRP A 1 204 ? 27.791 -6.429 -23.242 1.00 93.81 204 TRP A C 1
ATOM 1559 O O . TRP A 1 204 ? 28.200 -7.529 -23.615 1.00 93.81 204 TRP A O 1
ATOM 1569 N N . ASN A 1 205 ? 26.739 -5.813 -23.779 1.00 93.25 205 ASN A N 1
ATOM 1570 C CA . ASN A 1 205 ? 26.222 -6.131 -25.100 1.00 93.25 205 ASN A CA 1
ATOM 1571 C C . ASN A 1 205 ? 26.918 -5.219 -26.111 1.00 93.25 205 ASN A C 1
ATOM 1573 O O . ASN A 1 205 ? 26.761 -3.998 -26.044 1.00 93.25 205 ASN A O 1
ATOM 1577 N N . ILE A 1 206 ? 27.701 -5.811 -27.009 1.00 93.38 206 ILE A N 1
ATOM 1578 C CA . ILE A 1 206 ? 28.437 -5.088 -28.046 1.00 93.38 206 ILE A CA 1
ATOM 1579 C C . ILE A 1 206 ? 27.701 -5.269 -29.363 1.00 93.38 206 ILE A C 1
ATOM 1581 O O . ILE A 1 206 ? 27.726 -6.352 -29.942 1.00 93.38 206 ILE A O 1
ATOM 1585 N N . ASP A 1 207 ? 27.066 -4.195 -29.814 1.00 92.12 207 ASP A N 1
ATOM 1586 C CA . ASP A 1 207 ? 26.311 -4.147 -31.056 1.00 92.12 207 ASP A CA 1
ATOM 1587 C C . ASP A 1 207 ? 27.056 -3.295 -32.089 1.00 92.12 207 ASP A C 1
ATOM 1589 O O . ASP A 1 207 ? 27.362 -2.119 -31.858 1.00 92.12 207 ASP A O 1
ATOM 1593 N N . VAL A 1 208 ? 27.405 -3.922 -33.213 1.00 94.38 208 VAL A N 1
ATOM 1594 C CA . VAL A 1 208 ? 28.225 -3.340 -34.278 1.00 94.38 208 VAL A CA 1
ATOM 1595 C C . VAL A 1 208 ? 27.529 -3.545 -35.614 1.00 94.38 208 VAL A C 1
ATOM 1597 O O . VAL A 1 208 ? 27.692 -4.565 -36.284 1.00 94.38 208 VAL A O 1
ATOM 1600 N N . LEU A 1 209 ? 26.798 -2.517 -36.032 1.00 93.94 209 LEU A N 1
ATOM 1601 C CA . LEU A 1 209 ? 26.155 -2.450 -37.338 1.00 93.94 209 LEU A CA 1
ATOM 1602 C C . LEU A 1 209 ? 26.968 -1.558 -38.270 1.00 93.94 209 LEU A C 1
ATOM 1604 O O . LEU A 1 209 ? 27.340 -0.433 -37.924 1.00 93.94 209 LEU A O 1
ATOM 1608 N N . VAL A 1 210 ? 27.236 -2.060 -39.472 1.00 95.69 210 VAL A N 1
ATOM 1609 C CA . VAL A 1 210 ? 28.083 -1.401 -40.468 1.00 95.69 210 VAL A CA 1
ATOM 1610 C C . VAL A 1 210 ? 27.350 -1.333 -41.800 1.00 95.69 210 VAL A C 1
ATOM 1612 O O . VAL A 1 210 ? 26.710 -2.290 -42.230 1.00 95.69 210 VAL A O 1
ATOM 1615 N N . SER A 1 211 ? 27.452 -0.186 -42.465 1.00 95.44 211 SER A N 1
ATOM 1616 C CA . SER A 1 211 ? 26.854 0.077 -43.765 1.00 95.44 211 SER A CA 1
ATOM 1617 C C . SER A 1 211 ? 27.917 0.350 -44.815 1.00 95.44 211 SER A C 1
ATOM 1619 O O . SER A 1 211 ? 28.915 1.029 -44.580 1.00 95.44 211 SER A O 1
ATOM 1621 N N . THR A 1 212 ? 27.643 -0.124 -46.022 1.00 96.25 212 THR A N 1
ATOM 1622 C CA . THR A 1 212 ? 28.368 0.248 -47.237 1.00 96.25 212 THR A CA 1
ATOM 1623 C C . THR A 1 212 ? 27.945 1.612 -47.790 1.00 96.25 212 THR A C 1
ATOM 1625 O O . THR A 1 212 ? 28.507 2.055 -48.791 1.00 96.25 212 THR A O 1
ATOM 1628 N N . GLY A 1 213 ? 26.908 2.227 -47.214 1.00 93.50 213 GLY A N 1
ATOM 1629 C CA . GLY A 1 213 ? 26.387 3.542 -47.578 1.00 93.50 213 GLY A CA 1
ATOM 1630 C C . GLY A 1 213 ? 26.947 4.667 -46.706 1.00 93.50 213 GLY A C 1
ATOM 1631 O O . GLY A 1 213 ? 28.080 4.617 -46.231 1.00 93.50 213 GLY A O 1
ATOM 1632 N N . ASP A 1 214 ? 26.138 5.704 -46.483 1.00 92.44 214 ASP A N 1
ATOM 1633 C CA . ASP A 1 214 ? 26.546 6.888 -45.716 1.00 92.44 214 ASP A CA 1
ATOM 1634 C C . ASP A 1 214 ? 26.596 6.676 -44.196 1.00 92.44 214 ASP A C 1
ATOM 1636 O O . ASP A 1 214 ? 27.167 7.519 -43.499 1.00 92.44 214 ASP A O 1
ATOM 1640 N N . GLY A 1 215 ? 26.062 5.552 -43.708 1.00 92.31 215 GLY A N 1
ATOM 1641 C CA . GLY A 1 215 ? 25.998 5.198 -42.291 1.00 92.31 215 GLY A CA 1
ATOM 1642 C C . GLY A 1 215 ? 24.875 5.901 -41.530 1.00 92.31 215 GLY A C 1
ATOM 1643 O O . GLY A 1 215 ? 24.805 5.749 -40.318 1.00 92.31 215 GLY A O 1
ATOM 1644 N N . LYS A 1 216 ? 23.995 6.657 -42.200 1.00 93.19 216 LYS A N 1
ATOM 1645 C CA . LYS A 1 216 ? 22.944 7.433 -41.530 1.00 93.19 216 LYS A CA 1
ATOM 1646 C C . LYS A 1 216 ? 21.620 6.666 -41.505 1.00 93.19 216 LYS A C 1
ATOM 1648 O O . LYS A 1 216 ? 21.101 6.341 -42.583 1.00 93.19 216 LYS A O 1
ATOM 1653 N N . PRO A 1 217 ? 21.059 6.368 -40.319 1.00 91.50 217 PRO A N 1
ATOM 1654 C CA . PRO A 1 217 ? 19.778 5.685 -40.227 1.00 91.50 217 PRO A CA 1
ATOM 1655 C C . PRO A 1 217 ? 18.655 6.564 -40.787 1.00 91.50 217 PRO A C 1
ATOM 1657 O O . PRO A 1 217 ? 18.700 7.793 -40.725 1.00 91.50 217 PRO A O 1
ATOM 1660 N N . ARG A 1 218 ? 17.646 5.918 -41.368 1.00 90.56 218 ARG A N 1
ATOM 1661 C CA . ARG A 1 218 ? 16.437 6.548 -41.911 1.00 90.56 218 ARG A CA 1
ATOM 1662 C C . ARG A 1 218 ? 15.234 5.760 -41.422 1.00 90.56 218 ARG A C 1
ATOM 1664 O O . ARG A 1 218 ? 15.335 4.547 -41.245 1.00 90.56 218 ARG A O 1
ATOM 1671 N N . GLU A 1 219 ? 14.117 6.445 -41.224 1.00 86.00 219 GLU A N 1
ATOM 1672 C CA . GLU A 1 219 ? 12.867 5.788 -40.858 1.00 86.00 219 GLU A CA 1
ATOM 1673 C C . GLU A 1 219 ? 12.411 4.870 -41.999 1.00 86.00 219 GLU A C 1
ATOM 1675 O O . GLU A 1 219 ? 12.421 5.251 -43.173 1.00 86.00 219 GLU A O 1
ATOM 1680 N N . HIS A 1 220 ? 12.068 3.633 -41.650 1.00 85.00 220 HIS A N 1
ATOM 1681 C CA . HIS A 1 220 ? 11.518 2.665 -42.587 1.00 85.00 220 HIS A CA 1
ATOM 1682 C C . HIS A 1 220 ? 9.990 2.719 -42.529 1.00 85.00 220 HIS A C 1
ATOM 1684 O O . HIS A 1 220 ? 9.419 2.996 -41.481 1.00 85.00 220 HIS A O 1
ATOM 1690 N N . LYS A 1 221 ? 9.314 2.397 -43.637 1.00 84.44 221 LYS A N 1
ATOM 1691 C CA . LYS A 1 221 ? 7.840 2.344 -43.695 1.00 84.44 221 LYS A CA 1
ATOM 1692 C C . LYS A 1 221 ? 7.226 1.248 -42.812 1.00 84.44 221 LYS A C 1
ATOM 1694 O O . LYS A 1 221 ? 6.034 1.284 -42.532 1.00 84.44 221 LYS A O 1
ATOM 1699 N N . ALA A 1 222 ? 8.028 0.253 -42.430 1.00 81.69 222 ALA A N 1
ATOM 1700 C CA . ALA A 1 222 ? 7.577 -0.839 -41.582 1.00 81.69 222 ALA A CA 1
ATOM 1701 C C . ALA A 1 222 ? 7.244 -0.321 -40.183 1.00 81.69 222 ALA A C 1
ATOM 1703 O O . ALA A 1 222 ? 7.992 0.464 -39.601 1.00 81.69 222 ALA A O 1
ATOM 1704 N N . ARG A 1 223 ? 6.132 -0.807 -39.639 1.00 82.31 223 ARG A N 1
ATOM 1705 C CA . ARG A 1 223 ? 5.691 -0.480 -38.290 1.00 82.31 223 ARG A CA 1
ATOM 1706 C C . ARG A 1 223 ? 6.715 -0.942 -37.251 1.00 82.31 223 ARG A C 1
ATOM 1708 O O . ARG A 1 223 ? 7.230 -2.054 -37.320 1.00 82.31 223 ARG A O 1
ATOM 1715 N N . THR A 1 224 ? 6.933 -0.119 -36.230 1.00 85.38 224 THR A N 1
ATOM 1716 C CA . THR A 1 224 ? 7.666 -0.524 -35.027 1.00 85.38 224 THR A CA 1
ATOM 1717 C C . THR A 1 224 ? 6.886 -1.597 -34.270 1.00 85.38 224 THR A C 1
ATOM 1719 O O . THR A 1 224 ? 5.759 -1.355 -33.843 1.00 85.38 224 THR A O 1
ATOM 1722 N N . THR A 1 225 ? 7.484 -2.766 -34.073 1.00 87.94 225 THR A N 1
ATOM 1723 C CA . THR A 1 225 ? 6.884 -3.891 -33.330 1.00 87.94 225 THR A CA 1
ATOM 1724 C C . THR A 1 225 ? 7.677 -4.252 -32.078 1.00 87.94 225 THR A C 1
ATOM 1726 O O . THR A 1 225 ? 7.115 -4.753 -31.105 1.00 87.94 225 THR A O 1
ATOM 1729 N N . ILE A 1 226 ? 8.970 -3.925 -32.057 1.00 87.12 226 ILE A N 1
ATOM 1730 C CA . ILE A 1 226 ? 9.826 -4.071 -30.885 1.00 87.12 226 ILE A CA 1
ATOM 1731 C C . ILE A 1 226 ? 9.806 -2.767 -30.100 1.00 87.12 226 ILE A C 1
ATOM 1733 O O . ILE A 1 226 ? 10.281 -1.726 -30.554 1.00 87.12 226 ILE A O 1
ATOM 1737 N N . TYR A 1 227 ? 9.265 -2.839 -28.890 1.00 82.25 227 TYR A N 1
ATOM 1738 C CA . TYR A 1 227 ? 9.212 -1.717 -27.969 1.00 82.25 227 TYR A CA 1
ATOM 1739 C C . TYR A 1 227 ? 10.057 -2.017 -26.746 1.00 82.25 227 TYR A C 1
ATOM 1741 O O . TYR A 1 227 ? 9.871 -3.027 -26.066 1.00 82.25 227 TYR A O 1
ATOM 1749 N N . LYS A 1 228 ? 10.947 -1.088 -26.412 1.00 75.56 228 LYS A N 1
ATOM 1750 C CA . LYS A 1 228 ? 11.607 -1.085 -25.116 1.00 75.56 228 LYS A CA 1
ATOM 1751 C C . LYS A 1 228 ? 10.745 -0.326 -24.107 1.00 75.56 228 LYS A C 1
ATOM 1753 O O . LYS A 1 228 ? 10.269 0.779 -24.374 1.00 75.56 228 LYS A O 1
ATOM 1758 N N . LYS A 1 229 ? 10.576 -0.892 -22.911 1.00 65.62 229 LYS A N 1
ATOM 1759 C CA . LYS A 1 229 ? 9.963 -0.192 -21.775 1.00 65.62 229 LYS A CA 1
ATOM 1760 C C . LYS A 1 229 ? 10.789 1.062 -21.458 1.00 65.62 229 LYS A C 1
ATOM 1762 O O . LYS A 1 229 ? 11.967 0.948 -21.142 1.00 65.62 229 LYS A O 1
ATOM 1767 N N . ASN A 1 230 ? 10.187 2.250 -21.554 1.00 56.38 230 ASN A N 1
ATOM 1768 C CA . ASN A 1 230 ? 10.896 3.517 -21.356 1.00 56.38 230 ASN A CA 1
ATOM 1769 C C . ASN A 1 230 ? 11.479 3.615 -19.931 1.00 56.38 230 ASN A C 1
ATOM 1771 O O . ASN A 1 230 ? 10.750 3.769 -18.943 1.00 56.38 230 ASN A O 1
ATOM 1775 N N . GLU A 1 231 ? 12.808 3.542 -19.843 1.00 49.59 231 GLU A N 1
ATOM 1776 C CA . GLU A 1 231 ? 13.547 3.566 -18.586 1.00 49.59 231 GLU A CA 1
ATOM 1777 C C . GLU A 1 231 ? 13.620 4.951 -17.943 1.00 49.59 231 GLU A C 1
ATOM 1779 O O . GLU A 1 231 ? 13.870 5.012 -16.756 1.00 49.59 231 GLU A O 1
ATOM 1784 N N . THR A 1 232 ? 13.318 6.074 -18.604 1.00 44.12 232 THR A N 1
ATOM 1785 C CA . THR A 1 232 ? 13.250 7.382 -17.914 1.00 44.12 232 THR A CA 1
ATOM 1786 C C . THR A 1 232 ? 12.034 7.452 -16.984 1.00 44.12 232 THR A C 1
ATOM 1788 O O . THR A 1 232 ? 12.117 7.962 -15.866 1.00 44.12 232 THR A O 1
ATOM 1791 N N . LEU A 1 233 ? 10.914 6.846 -17.397 1.00 40.41 233 LEU A N 1
ATOM 1792 C CA . LEU A 1 233 ? 9.742 6.639 -16.539 1.00 40.41 233 LEU A CA 1
ATOM 1793 C C . LEU A 1 233 ? 10.025 5.577 -15.461 1.00 40.41 233 LEU A C 1
ATOM 1795 O O . LEU A 1 233 ? 9.555 5.692 -14.326 1.00 40.41 233 LEU A O 1
ATOM 1799 N N . TYR A 1 234 ? 10.831 4.564 -15.800 1.00 38.72 234 TYR A N 1
ATOM 1800 C CA . TYR A 1 234 ? 11.228 3.499 -14.880 1.00 38.72 234 TYR A CA 1
ATOM 1801 C C . TYR A 1 234 ? 12.319 3.919 -13.885 1.00 38.72 234 TYR A C 1
ATOM 1803 O O . TYR A 1 234 ? 12.313 3.439 -12.768 1.00 38.72 234 TYR A O 1
ATOM 1811 N N . HIS A 1 235 ? 13.195 4.862 -14.226 1.00 36.44 235 HIS A N 1
ATOM 1812 C CA . HIS A 1 235 ? 14.199 5.499 -13.375 1.00 36.44 235 HIS A CA 1
ATOM 1813 C C . HIS A 1 235 ? 13.593 6.609 -12.527 1.00 36.44 235 HIS A C 1
ATOM 1815 O O . HIS A 1 235 ? 14.146 6.910 -11.483 1.00 36.44 235 HIS A O 1
ATOM 1821 N N . LEU A 1 236 ? 12.452 7.193 -12.900 1.00 37.50 236 LEU A N 1
ATOM 1822 C CA . LEU A 1 236 ? 11.607 7.927 -11.953 1.00 37.50 236 LEU A CA 1
ATOM 1823 C C . LEU A 1 236 ? 10.966 6.957 -10.957 1.00 37.50 236 LEU A C 1
ATOM 1825 O O . LEU A 1 236 ? 11.030 7.201 -9.753 1.00 37.50 236 LEU A O 1
ATOM 1829 N N . LYS A 1 237 ? 10.462 5.809 -11.436 1.00 35.78 237 LYS A N 1
ATOM 1830 C CA . LYS A 1 237 ? 10.039 4.698 -10.571 1.00 35.78 237 LYS A CA 1
ATOM 1831 C C . LYS A 1 237 ? 11.177 4.186 -9.699 1.00 35.78 237 LYS A C 1
ATOM 1833 O O . LYS A 1 237 ? 10.935 3.976 -8.535 1.00 35.78 237 LYS A O 1
ATOM 1838 N N . MET A 1 238 ? 12.404 4.097 -10.198 1.00 33.88 238 MET A N 1
ATOM 1839 C CA . MET A 1 238 ? 13.570 3.567 -9.497 1.00 33.88 238 MET A CA 1
ATOM 1840 C C . MET A 1 238 ? 14.479 4.626 -8.905 1.00 33.88 238 MET A C 1
ATOM 1842 O O . MET A 1 238 ? 15.441 4.262 -8.279 1.00 33.88 238 MET A O 1
ATOM 1846 N N . LYS A 1 239 ? 14.234 5.926 -9.030 1.00 31.70 239 LYS A N 1
ATOM 1847 C CA . LYS A 1 239 ? 14.759 6.934 -8.093 1.00 31.70 239 LYS A CA 1
ATOM 1848 C C . LYS A 1 239 ? 13.799 7.057 -6.919 1.00 31.70 239 LYS A C 1
ATOM 1850 O O . LYS A 1 239 ? 14.258 7.121 -5.785 1.00 31.70 239 LYS A O 1
ATOM 1855 N N . ALA A 1 240 ? 12.492 6.946 -7.177 1.00 36.16 240 ALA A N 1
ATOM 1856 C CA . ALA A 1 240 ? 11.505 6.707 -6.130 1.00 36.16 240 ALA A CA 1
ATOM 1857 C C . ALA A 1 240 ? 11.746 5.356 -5.420 1.00 36.16 240 ALA A C 1
ATOM 1859 O O . ALA A 1 240 ? 11.669 5.313 -4.199 1.00 36.16 240 ALA A O 1
ATOM 1860 N N . SER A 1 241 ? 12.148 4.306 -6.151 1.00 32.12 241 SER A N 1
ATOM 1861 C CA . SER A 1 241 ? 12.524 2.994 -5.602 1.00 32.12 241 SER A CA 1
ATOM 1862 C C . SER A 1 241 ? 14.024 2.812 -5.344 1.00 32.12 241 SER A C 1
ATOM 1864 O O . SER A 1 241 ? 14.368 1.853 -4.688 1.00 32.12 241 SER A O 1
ATOM 1866 N N . ARG A 1 242 ? 14.955 3.702 -5.730 1.00 32.91 242 ARG A N 1
ATOM 1867 C CA . ARG A 1 242 ? 16.367 3.673 -5.245 1.00 32.91 242 ARG A CA 1
ATOM 1868 C C . ARG A 1 242 ? 16.465 4.227 -3.829 1.00 32.91 242 ARG A C 1
ATOM 1870 O O . ARG A 1 242 ? 17.417 3.926 -3.123 1.00 32.91 242 ARG A O 1
ATOM 1877 N N . HIS A 1 243 ? 15.441 4.950 -3.374 1.00 35.38 243 HIS A N 1
ATOM 1878 C CA . HIS A 1 243 ? 15.169 5.081 -1.945 1.00 35.38 243 HIS A CA 1
ATOM 1879 C C . HIS A 1 243 ? 14.634 3.786 -1.298 1.00 35.38 243 HIS A C 1
ATOM 1881 O O . HIS A 1 243 ? 14.406 3.786 -0.092 1.00 35.38 243 HIS A O 1
ATOM 1887 N N . HIS A 1 244 ? 14.424 2.710 -2.064 1.00 38.06 244 HIS A N 1
ATOM 1888 C CA . HIS A 1 244 ? 13.948 1.396 -1.602 1.00 38.06 244 HIS A CA 1
ATOM 1889 C C . HIS A 1 244 ? 14.883 0.220 -1.957 1.00 38.06 244 HIS A C 1
ATOM 1891 O O . HIS A 1 244 ? 14.808 -0.796 -1.288 1.00 38.06 244 HIS A O 1
ATOM 1897 N N . GLU A 1 245 ? 15.785 0.336 -2.939 1.00 31.52 245 GLU A N 1
ATOM 1898 C CA . GLU A 1 245 ? 16.601 -0.789 -3.444 1.00 31.52 245 GLU A CA 1
ATOM 1899 C C . GLU A 1 245 ? 18.102 -0.690 -3.135 1.00 31.52 245 GLU A C 1
ATOM 1901 O O . GLU A 1 245 ? 18.827 -1.651 -3.366 1.00 31.52 245 GLU A O 1
ATOM 1906 N N . ASN A 1 246 ? 18.591 0.421 -2.569 1.00 30.73 246 ASN A N 1
ATOM 1907 C CA . ASN A 1 246 ? 19.949 0.439 -1.998 1.00 30.73 246 ASN A CA 1
ATOM 1908 C C . ASN A 1 246 ? 20.035 -0.245 -0.625 1.00 30.73 246 ASN A C 1
ATOM 1910 O O . ASN A 1 246 ? 21.129 -0.358 -0.079 1.00 30.73 246 ASN A O 1
ATOM 1914 N N . ASP A 1 247 ? 18.911 -0.735 -0.107 1.00 38.31 247 ASP A N 1
ATOM 1915 C CA . ASP A 1 247 ? 18.871 -1.554 1.088 1.00 38.31 247 ASP A CA 1
ATOM 1916 C C . ASP A 1 247 ? 18.300 -2.927 0.720 1.00 38.31 247 ASP A C 1
ATOM 1918 O O . ASP A 1 247 ? 17.090 -3.142 0.767 1.00 38.31 247 ASP A O 1
ATOM 1922 N N . GLU A 1 248 ? 19.172 -3.892 0.427 1.00 38.09 248 GLU A N 1
ATOM 1923 C CA . GLU A 1 248 ? 18.878 -5.319 0.631 1.00 38.09 248 GLU A CA 1
ATOM 1924 C C . GLU A 1 248 ? 18.674 -5.615 2.144 1.00 38.09 248 GLU A C 1
ATOM 1926 O O . GLU A 1 248 ? 19.256 -6.543 2.700 1.00 38.09 248 GLU A O 1
ATOM 1931 N N . GLU A 1 249 ? 17.876 -4.810 2.856 1.00 47.72 249 GLU A N 1
ATOM 1932 C CA . GLU A 1 249 ? 17.392 -5.131 4.199 1.00 47.72 249 GLU A CA 1
ATOM 1933 C C . GLU A 1 249 ? 16.152 -6.004 3.990 1.00 47.72 249 GLU A C 1
ATOM 1935 O O . GLU A 1 249 ? 15.098 -5.534 3.559 1.00 47.72 249 GLU A O 1
ATOM 1940 N N . SER A 1 250 ? 16.322 -7.309 4.194 1.00 49.97 250 SER A N 1
ATOM 1941 C CA . SER A 1 250 ? 15.273 -8.305 4.006 1.00 49.97 250 SER A CA 1
ATOM 1942 C C . SER A 1 250 ? 14.032 -7.981 4.845 1.00 49.97 250 SER A C 1
ATOM 1944 O O . SER A 1 250 ? 14.180 -7.579 5.994 1.00 49.97 250 SER A O 1
ATOM 1946 N N . ASP A 1 251 ? 12.831 -8.300 4.348 1.00 62.19 251 ASP A N 1
ATOM 1947 C CA . ASP A 1 251 ? 11.560 -8.309 5.112 1.00 62.19 251 ASP A CA 1
ATOM 1948 C C . ASP A 1 251 ? 11.570 -9.250 6.345 1.00 62.19 251 ASP A C 1
ATOM 1950 O O . ASP A 1 251 ? 10.547 -9.473 6.994 1.00 62.19 251 ASP A O 1
ATOM 1954 N N . VAL A 1 252 ? 12.723 -9.829 6.682 1.00 73.19 252 VAL A N 1
ATOM 1955 C CA . VAL A 1 252 ? 12.933 -10.616 7.889 1.00 73.19 252 VAL A CA 1
ATOM 1956 C C . VAL A 1 252 ? 12.769 -9.707 9.101 1.00 73.19 252 VAL A C 1
ATOM 1958 O O . VAL A 1 252 ? 13.433 -8.683 9.241 1.00 73.19 252 VAL A O 1
ATOM 1961 N N . LEU A 1 253 ? 11.914 -10.131 10.031 1.00 84.69 253 LEU A N 1
ATOM 1962 C CA . LEU A 1 253 ? 11.805 -9.536 11.362 1.00 84.69 253 LEU A CA 1
ATOM 1963 C C . LEU A 1 253 ? 13.040 -9.858 12.215 1.00 84.69 253 LEU A C 1
ATOM 1965 O O . LEU A 1 253 ? 12.970 -10.658 13.150 1.00 84.69 253 LEU A O 1
ATOM 1969 N N . ASP A 1 254 ? 14.171 -9.246 11.881 1.00 87.19 254 ASP A N 1
ATOM 1970 C CA . ASP A 1 254 ? 15.368 -9.244 12.713 1.00 87.19 254 ASP A CA 1
ATOM 1971 C C . ASP A 1 254 ? 15.254 -8.234 13.873 1.00 87.19 254 ASP A C 1
ATOM 1973 O O . ASP A 1 254 ? 14.278 -7.484 14.003 1.00 87.19 254 ASP A O 1
ATOM 1977 N N . ASP A 1 255 ? 16.250 -8.214 14.759 1.00 89.12 255 ASP A N 1
ATOM 1978 C CA . ASP A 1 255 ? 16.227 -7.348 15.942 1.00 89.12 255 ASP A CA 1
ATOM 1979 C C . ASP A 1 255 ? 16.191 -5.849 15.587 1.00 89.12 255 ASP A C 1
ATOM 1981 O O . ASP A 1 255 ? 15.616 -5.047 16.334 1.00 89.12 255 ASP A O 1
ATOM 1985 N N . VAL A 1 256 ? 16.760 -5.460 14.441 1.00 90.00 256 VAL A N 1
ATOM 1986 C CA . VAL A 1 256 ? 16.795 -4.071 13.969 1.00 90.00 256 VAL A CA 1
ATOM 1987 C C . VAL A 1 256 ? 15.414 -3.660 13.460 1.00 90.00 256 VAL A C 1
ATOM 1989 O O . VAL A 1 256 ? 14.873 -2.652 13.925 1.00 90.00 256 VAL A O 1
ATOM 1992 N N . ALA A 1 257 ? 14.801 -4.461 12.588 1.00 92.25 257 ALA A N 1
ATOM 1993 C CA . ALA A 1 257 ? 13.446 -4.263 12.088 1.00 92.25 257 ALA A CA 1
ATOM 1994 C C . ALA A 1 257 ? 12.429 -4.231 13.239 1.00 92.25 257 ALA A C 1
ATOM 1996 O O . ALA A 1 257 ? 11.624 -3.301 13.342 1.00 92.25 257 ALA A O 1
ATOM 1997 N N . ILE A 1 258 ? 12.507 -5.184 14.178 1.00 94.00 258 ILE A N 1
ATOM 1998 C CA . ILE A 1 258 ? 11.642 -5.220 15.369 1.00 94.00 258 ILE A CA 1
ATOM 1999 C C . ILE A 1 258 ? 11.807 -3.948 16.205 1.00 94.00 258 ILE A C 1
ATOM 2001 O O . ILE A 1 258 ? 10.820 -3.412 16.717 1.00 94.00 258 ILE A O 1
ATOM 2005 N N . THR A 1 259 ? 13.036 -3.453 16.362 1.00 95.12 259 THR A N 1
ATOM 2006 C CA . THR A 1 259 ? 13.300 -2.209 17.094 1.00 95.12 259 THR A CA 1
ATOM 2007 C C . THR A 1 259 ? 12.674 -1.011 16.382 1.00 95.12 259 THR A C 1
ATOM 2009 O O . THR A 1 259 ? 11.976 -0.232 17.031 1.00 95.12 259 THR A O 1
ATOM 2012 N N . LYS A 1 260 ? 12.831 -0.894 15.057 1.00 96.62 260 LYS A N 1
ATOM 2013 C CA . LYS A 1 260 ? 12.220 0.174 14.247 1.00 96.62 260 LYS A CA 1
ATOM 2014 C C . LYS A 1 260 ? 10.682 0.143 14.341 1.00 96.62 260 LYS A C 1
ATOM 2016 O O . LYS A 1 260 ? 10.079 1.176 14.637 1.00 96.62 260 LYS A O 1
ATOM 2021 N N . TYR A 1 261 ? 10.053 -1.035 14.237 1.00 98.00 261 TYR A N 1
ATOM 2022 C CA . TYR A 1 261 ? 8.611 -1.213 14.472 1.00 98.00 261 TYR A CA 1
ATOM 2023 C C . TYR A 1 261 ? 8.184 -0.797 15.884 1.00 98.00 261 TYR A C 1
ATOM 2025 O O . TYR A 1 261 ? 7.198 -0.080 16.050 1.00 98.00 261 TYR A O 1
ATOM 2033 N N . LYS A 1 262 ? 8.917 -1.222 16.922 1.00 97.94 262 LYS A N 1
ATOM 2034 C CA . LYS A 1 262 ? 8.612 -0.859 18.316 1.00 97.94 262 LYS A CA 1
ATOM 2035 C C . LYS A 1 262 ? 8.750 0.638 18.567 1.00 97.94 262 LYS A C 1
ATOM 2037 O O . LYS A 1 262 ? 7.932 1.191 19.294 1.00 97.94 262 LYS A O 1
ATOM 2042 N N . MET A 1 263 ? 9.740 1.296 17.969 1.00 98.00 263 MET A N 1
ATOM 2043 C CA . MET A 1 263 ? 9.901 2.749 18.060 1.00 98.00 263 MET A CA 1
ATOM 2044 C C . MET A 1 263 ? 8.734 3.480 17.389 1.00 98.00 263 MET A C 1
ATOM 2046 O O . MET A 1 263 ? 8.139 4.359 18.009 1.00 98.00 263 MET A O 1
ATOM 2050 N N . ALA A 1 264 ? 8.348 3.077 16.171 1.00 98.44 264 ALA A N 1
ATOM 2051 C CA . ALA A 1 264 ? 7.160 3.611 15.503 1.00 98.44 264 ALA A CA 1
ATOM 2052 C C . ALA A 1 264 ? 5.898 3.407 16.362 1.00 98.44 264 ALA A C 1
ATOM 2054 O O . ALA A 1 264 ? 5.122 4.341 16.566 1.00 98.44 264 ALA A O 1
ATOM 2055 N N . ALA A 1 265 ? 5.739 2.215 16.946 1.00 98.69 265 ALA A N 1
ATOM 2056 C CA . ALA A 1 265 ? 4.621 1.881 17.820 1.00 98.69 265 ALA A CA 1
ATOM 2057 C C . ALA A 1 265 ? 4.575 2.716 19.110 1.00 98.69 265 ALA A C 1
ATOM 2059 O O . ALA A 1 265 ? 3.505 3.152 19.532 1.00 98.69 265 ALA A O 1
ATOM 2060 N N . GLN A 1 266 ? 5.727 2.964 19.737 1.00 98.56 266 GLN A N 1
ATOM 2061 C CA . GLN A 1 266 ? 5.829 3.823 20.920 1.00 98.56 266 GLN A CA 1
ATOM 2062 C C . GLN A 1 266 ? 5.372 5.251 20.616 1.00 98.56 266 GLN A C 1
ATOM 2064 O O . GLN A 1 266 ? 4.615 5.821 21.402 1.00 98.56 266 GLN A O 1
ATOM 2069 N N . ILE A 1 267 ? 5.784 5.797 19.467 1.00 98.69 267 ILE A N 1
ATOM 2070 C CA . ILE A 1 267 ? 5.377 7.132 19.019 1.00 98.69 267 ILE A CA 1
ATOM 2071 C C . ILE A 1 267 ? 3.855 7.193 18.856 1.00 98.69 267 ILE A C 1
ATOM 2073 O O . ILE A 1 267 ? 3.213 8.025 19.496 1.00 98.69 267 ILE A O 1
ATOM 2077 N N . VAL A 1 268 ? 3.259 6.290 18.067 1.00 98.56 268 VAL A N 1
ATOM 2078 C CA . VAL A 1 268 ? 1.807 6.342 17.805 1.00 98.56 268 VAL A CA 1
ATOM 2079 C C . VAL A 1 268 ? 0.973 6.091 19.055 1.00 98.56 268 VAL A C 1
ATOM 2081 O O . VAL A 1 268 ? -0.016 6.783 19.257 1.00 98.56 268 VAL A O 1
ATOM 2084 N N . ASN A 1 269 ? 1.380 5.175 19.942 1.00 98.75 269 ASN A N 1
ATOM 2085 C CA . ASN A 1 269 ? 0.659 4.936 21.196 1.00 98.75 269 ASN A CA 1
ATOM 2086 C C . ASN A 1 269 ? 0.707 6.172 22.111 1.00 98.75 269 ASN A C 1
ATOM 2088 O O . ASN A 1 269 ? -0.284 6.492 22.765 1.00 98.75 269 ASN A O 1
ATOM 2092 N N . SER A 1 270 ? 1.846 6.875 22.153 1.00 98.62 270 SER A N 1
ATOM 2093 C CA . SER A 1 270 ? 1.993 8.101 22.944 1.00 98.62 270 SER A CA 1
ATOM 2094 C C . SER A 1 270 ? 1.134 9.238 22.393 1.00 98.62 270 SER A C 1
ATOM 2096 O O . SER A 1 270 ? 0.448 9.903 23.166 1.00 98.62 270 SER A O 1
ATOM 2098 N N . VAL A 1 271 ? 1.150 9.455 21.073 1.00 98.81 271 VAL A N 1
ATOM 2099 C CA . VAL A 1 271 ? 0.345 10.508 20.433 1.00 98.81 271 VAL A CA 1
ATOM 2100 C C . VAL A 1 271 ? -1.147 10.183 20.517 1.00 98.81 271 VAL A C 1
ATOM 2102 O O . VAL A 1 271 ? -1.939 11.066 20.824 1.00 98.81 271 VAL A O 1
ATOM 2105 N N . LEU A 1 272 ? -1.544 8.917 20.359 1.00 98.81 272 LEU A N 1
ATOM 2106 C CA . LEU A 1 272 ? -2.929 8.489 20.565 1.00 98.81 272 LEU A CA 1
ATOM 2107 C C . LEU A 1 272 ? -3.421 8.819 21.984 1.00 98.81 272 LEU A C 1
ATOM 2109 O O . LEU A 1 272 ? -4.505 9.373 22.141 1.00 98.81 272 LEU A O 1
ATOM 2113 N N . LEU A 1 273 ? -2.624 8.529 23.020 1.00 98.44 273 LEU A N 1
ATOM 2114 C CA . LEU A 1 273 ? -2.962 8.885 24.406 1.00 98.44 273 LEU A CA 1
ATOM 2115 C C . LEU A 1 273 ? -3.094 10.397 24.616 1.00 98.44 273 LEU A C 1
ATOM 2117 O O . LEU A 1 273 ? -3.927 10.833 25.408 1.00 98.44 273 LEU A O 1
ATOM 2121 N N . GLU A 1 274 ? -2.255 11.190 23.951 1.00 98.56 274 GLU A N 1
ATOM 2122 C CA . GLU A 1 274 ? -2.329 12.652 23.974 1.00 98.56 274 GLU A CA 1
ATOM 2123 C C . GLU A 1 274 ? -3.637 13.143 23.336 1.00 98.56 274 GLU A C 1
ATOM 2125 O O . GLU A 1 274 ? -4.379 13.894 23.967 1.00 98.56 274 GLU A O 1
ATOM 2130 N N . LEU A 1 275 ? -3.974 12.647 22.142 1.00 98.75 275 LEU A N 1
ATOM 2131 C CA . LEU A 1 275 ? -5.194 13.025 21.425 1.00 98.75 275 LEU A CA 1
ATOM 2132 C C . LEU A 1 275 ? -6.470 12.625 22.173 1.00 98.75 275 LEU A C 1
ATOM 2134 O O . LEU A 1 275 ? -7.404 13.421 22.230 1.00 98.75 275 LEU A O 1
ATOM 2138 N N . ILE A 1 276 ? -6.510 11.444 22.800 1.00 98.44 276 ILE A N 1
ATOM 2139 C CA . ILE A 1 276 ? -7.657 11.018 23.621 1.00 98.44 276 ILE A CA 1
ATOM 2140 C C . ILE A 1 276 ? -7.897 12.004 24.771 1.00 98.44 276 ILE A C 1
ATOM 2142 O O . ILE A 1 276 ? -9.035 12.382 25.025 1.00 98.44 276 ILE A O 1
ATOM 2146 N N . LYS A 1 277 ? -6.838 12.475 25.444 1.00 98.06 277 LYS A N 1
ATOM 2147 C CA . LYS A 1 277 ? -6.965 13.449 26.546 1.00 98.06 277 LYS A CA 1
ATOM 2148 C C . LYS A 1 277 ? -7.476 14.812 26.082 1.00 98.06 277 LYS A C 1
ATOM 2150 O O . LYS A 1 277 ? -8.131 15.502 26.853 1.00 98.06 277 LYS A O 1
ATOM 2155 N N . LEU A 1 278 ? -7.139 15.203 24.856 1.00 98.56 278 LEU A N 1
ATOM 2156 C CA . LEU A 1 278 ? -7.555 16.472 24.255 1.00 98.56 278 LEU A CA 1
ATOM 2157 C C . LEU A 1 278 ? -8.926 16.386 23.569 1.00 98.56 278 LEU A C 1
ATOM 2159 O O . LEU A 1 278 ? -9.496 17.413 23.211 1.00 98.56 278 LEU A O 1
ATOM 2163 N N . SER A 1 279 ? -9.467 15.178 23.403 1.00 98.44 279 SER A N 1
ATOM 2164 C CA . SER A 1 279 ? -10.788 14.937 22.824 1.00 98.44 279 SER A CA 1
ATOM 2165 C C . SER A 1 279 ? -11.878 15.185 23.868 1.00 98.44 279 SER A C 1
ATOM 2167 O O . SER A 1 279 ? -12.376 14.263 24.513 1.00 98.44 279 SER A O 1
ATOM 2169 N N . VAL A 1 280 ? -12.217 16.458 24.049 1.00 98.25 280 VAL A N 1
ATOM 2170 C CA . VAL A 1 280 ? -13.242 16.948 24.982 1.00 98.25 280 VAL A CA 1
ATOM 2171 C C . VAL A 1 280 ? -14.386 17.629 24.218 1.00 98.25 280 VAL A C 1
ATOM 2173 O O . VAL A 1 280 ? -14.191 17.994 23.055 1.00 98.25 280 VAL A O 1
ATOM 2176 N N . PRO A 1 281 ? -15.569 17.834 24.831 1.00 98.56 281 PRO A N 1
ATOM 2177 C CA . PRO A 1 281 ? -16.655 18.568 24.184 1.00 98.56 281 PRO A CA 1
ATOM 2178 C C . PRO A 1 281 ? -16.206 19.964 23.718 1.00 98.56 281 PRO A C 1
ATOM 2180 O O . PRO A 1 281 ? -15.529 20.678 24.459 1.00 98.56 281 PRO A O 1
ATOM 2183 N N . GLY A 1 282 ? -16.575 20.344 22.495 1.00 98.31 282 GLY A N 1
ATOM 2184 C CA . GLY A 1 282 ? -16.179 21.588 21.824 1.00 98.31 282 GLY A CA 1
ATOM 2185 C C . GLY A 1 282 ? -14.800 21.549 21.153 1.00 98.31 282 GLY A C 1
ATOM 2186 O O . GLY A 1 282 ? -14.416 22.512 20.490 1.00 98.31 282 GLY A O 1
ATOM 2187 N N . ALA A 1 283 ? -14.027 20.466 21.291 1.00 98.50 283 ALA A N 1
ATOM 2188 C CA . ALA A 1 283 ? -12.749 20.352 20.595 1.00 98.50 283 ALA A CA 1
ATOM 2189 C C . ALA A 1 283 ? -12.971 20.203 19.082 1.00 98.50 283 ALA A C 1
ATOM 2191 O O . ALA A 1 283 ? -13.723 19.334 18.632 1.00 98.50 283 ALA A O 1
ATOM 2192 N N . LYS A 1 284 ? -12.286 21.028 18.285 1.00 98.44 284 LYS A N 1
ATOM 2193 C CA . LYS A 1 284 ? -12.374 20.982 16.824 1.00 98.44 284 LYS A CA 1
ATOM 2194 C C . LYS A 1 284 ? -11.616 19.790 16.260 1.00 98.44 284 LYS A C 1
ATOM 2196 O O . LYS A 1 284 ? -10.429 19.595 16.526 1.00 98.44 284 LYS A O 1
ATOM 2201 N N . ILE A 1 285 ? -12.288 19.026 15.405 1.00 98.62 285 ILE A N 1
ATOM 2202 C CA . ILE A 1 285 ? -11.740 17.790 14.838 1.00 98.62 285 ILE A CA 1
ATOM 2203 C C . ILE A 1 285 ? -10.529 18.077 13.942 1.00 98.62 285 ILE A C 1
ATOM 2205 O O . ILE A 1 285 ? -9.535 17.352 13.993 1.00 98.62 285 ILE A O 1
ATOM 2209 N N . VAL A 1 286 ? -10.586 19.153 13.153 1.00 98.19 286 VAL A N 1
ATOM 2210 C CA . VAL A 1 286 ? -9.481 19.590 12.284 1.00 98.19 286 VAL A CA 1
ATOM 2211 C C . VAL A 1 286 ? -8.215 19.907 13.084 1.00 98.19 286 VAL A C 1
ATOM 2213 O O . VAL A 1 286 ? -7.150 19.389 12.755 1.00 98.19 286 VAL A O 1
ATOM 2216 N N . GLU A 1 287 ? -8.338 20.643 14.191 1.00 98.31 287 GLU A N 1
ATOM 2217 C CA . GLU A 1 287 ? -7.207 21.015 15.049 1.00 98.31 287 GLU A CA 1
ATOM 2218 C C . GLU A 1 287 ? -6.570 19.784 15.709 1.00 98.31 287 GLU A C 1
ATOM 2220 O O . GLU A 1 287 ? -5.345 19.671 15.764 1.00 98.31 287 GLU A O 1
ATOM 2225 N N . LEU A 1 288 ? -7.388 18.824 16.158 1.00 98.75 288 LEU A N 1
ATOM 2226 C CA . LEU A 1 288 ? -6.902 17.555 16.708 1.00 98.75 288 LEU A CA 1
ATOM 2227 C C . LEU A 1 288 ? -6.178 16.711 15.650 1.00 98.75 288 LEU A C 1
ATOM 2229 O O . LEU A 1 288 ? -5.128 16.133 15.938 1.00 98.75 288 LEU A O 1
ATOM 2233 N N . CYS A 1 289 ? -6.697 16.660 14.420 1.00 98.75 289 CYS A N 1
ATOM 2234 C CA . CYS A 1 289 ? -6.052 15.942 13.324 1.00 98.75 289 CYS A CA 1
ATOM 2235 C C . CYS A 1 289 ? -4.694 16.569 12.953 1.00 98.75 289 CYS A C 1
ATOM 2237 O O . CYS A 1 289 ? -3.696 15.862 12.809 1.00 98.75 289 CYS A O 1
ATOM 2239 N N . GLU A 1 290 ? -4.631 17.897 12.837 1.00 98.38 290 GLU A N 1
ATOM 2240 C CA . GLU A 1 290 ? -3.385 18.625 12.565 1.00 98.38 290 GLU A CA 1
ATOM 2241 C C . GLU A 1 290 ? -2.379 18.509 13.713 1.00 98.38 290 GLU A C 1
ATOM 2243 O O . GLU A 1 290 ? -1.169 18.415 13.485 1.00 98.38 290 GLU A O 1
ATOM 2248 N N . LEU A 1 291 ? -2.857 18.505 14.960 1.00 98.69 291 LEU A N 1
ATOM 2249 C CA . LEU A 1 291 ? -2.016 18.246 16.119 1.00 98.69 291 LEU A CA 1
ATOM 2250 C C . LEU A 1 291 ? -1.420 16.840 16.048 1.00 98.69 291 LEU A C 1
ATOM 2252 O O . LEU A 1 291 ? -0.206 16.711 16.168 1.00 98.69 291 LEU A O 1
ATOM 2256 N N . GLY A 1 292 ? -2.227 15.807 15.798 1.00 98.75 292 GLY A N 1
ATOM 2257 C CA . GLY A 1 292 ? -1.742 14.430 15.682 1.00 98.75 292 GLY A CA 1
ATOM 2258 C C . GLY A 1 292 ? -0.615 14.291 14.657 1.00 98.75 292 GLY A C 1
ATOM 2259 O O . GLY A 1 292 ? 0.473 13.820 14.993 1.00 98.75 292 GLY A O 1
ATOM 2260 N N . ASP A 1 293 ? -0.820 14.809 13.444 1.00 98.69 293 ASP A N 1
ATOM 2261 C CA . ASP A 1 293 ? 0.172 14.763 12.360 1.00 98.69 293 ASP A CA 1
ATOM 2262 C C . ASP A 1 293 ? 1.480 15.478 12.738 1.00 98.69 293 ASP A C 1
ATOM 2264 O O . ASP A 1 293 ? 2.588 14.973 12.505 1.00 98.69 293 ASP A O 1
ATOM 2268 N N . ARG A 1 294 ? 1.359 16.647 13.375 1.00 98.50 294 ARG A N 1
ATOM 2269 C CA . ARG A 1 294 ? 2.500 17.427 13.863 1.00 98.50 294 ARG A CA 1
ATOM 2270 C C . ARG A 1 294 ? 3.279 16.665 14.926 1.00 98.50 294 ARG A C 1
ATOM 2272 O O . ARG A 1 294 ? 4.499 16.565 14.821 1.00 98.50 294 ARG A O 1
ATOM 2279 N N . ARG A 1 295 ? 2.593 16.081 15.913 1.00 98.69 295 ARG A N 1
ATOM 2280 C CA . ARG A 1 295 ? 3.229 15.325 17.002 1.00 98.69 295 ARG A CA 1
ATOM 2281 C C . ARG A 1 295 ? 3.935 14.079 16.466 1.00 98.69 295 ARG A C 1
ATOM 2283 O O . ARG A 1 295 ? 5.069 13.826 16.858 1.00 98.69 295 ARG A O 1
ATOM 2290 N N . ILE A 1 296 ? 3.354 13.354 15.505 1.00 98.62 296 ILE A N 1
ATOM 2291 C CA . ILE A 1 296 ? 4.044 12.233 14.836 1.00 98.62 296 ILE A CA 1
ATOM 2292 C C . ILE A 1 296 ? 5.320 12.706 14.135 1.00 98.62 296 ILE A C 1
ATOM 2294 O O . ILE A 1 296 ? 6.375 12.084 14.281 1.00 98.62 296 ILE A O 1
ATOM 2298 N N . THR A 1 297 ? 5.250 13.817 13.403 1.00 97.44 297 THR A N 1
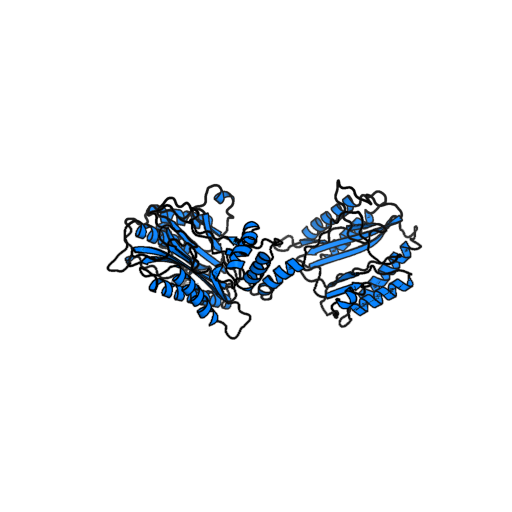ATOM 2299 C CA . THR A 1 297 ? 6.408 14.390 12.700 1.00 97.44 297 THR A CA 1
ATOM 2300 C C . THR A 1 297 ? 7.507 14.819 13.680 1.00 97.44 297 THR A C 1
ATOM 2302 O O . THR A 1 297 ? 8.678 14.487 13.490 1.00 97.44 297 THR A O 1
ATOM 2305 N N . GLU A 1 298 ? 7.143 15.496 14.770 1.00 97.94 298 GLU A N 1
ATOM 2306 C CA . GLU A 1 298 ? 8.071 15.932 15.818 1.00 97.94 298 GLU A CA 1
ATOM 2307 C C . GLU A 1 298 ? 8.738 14.755 16.539 1.00 97.94 298 GLU A C 1
ATOM 2309 O O . GLU A 1 298 ? 9.962 14.734 16.686 1.00 97.94 298 GLU A O 1
ATOM 2314 N N . GLU A 1 299 ? 7.956 13.774 17.000 1.00 98.19 299 GLU A N 1
ATOM 2315 C CA . GLU A 1 299 ? 8.469 12.636 17.769 1.00 98.19 299 GLU A CA 1
ATOM 2316 C C . GLU A 1 299 ? 9.307 11.693 16.894 1.00 98.19 299 GLU A C 1
ATOM 2318 O O . GLU A 1 299 ? 10.407 11.305 17.291 1.00 98.19 299 GLU A O 1
ATOM 2323 N N . SER A 1 300 ? 8.869 11.394 15.665 1.00 96.69 300 SER A N 1
ATOM 2324 C CA . SER A 1 300 ? 9.670 10.600 14.718 1.00 96.69 300 SER A CA 1
ATOM 2325 C C . SER A 1 300 ? 10.954 11.323 14.299 1.00 96.69 300 SER A C 1
ATOM 2327 O O . SER A 1 300 ? 12.009 10.695 14.178 1.00 96.69 300 SER A O 1
ATOM 2329 N N . GLY A 1 301 ? 10.922 12.656 14.189 1.00 95.12 301 GLY A N 1
ATOM 2330 C CA . GLY A 1 301 ? 12.095 13.503 13.973 1.00 95.12 301 GLY A CA 1
ATOM 2331 C C . GLY A 1 301 ? 13.169 13.377 15.062 1.00 95.12 301 GLY A C 1
ATOM 2332 O O . GLY A 1 301 ? 14.347 13.654 14.809 1.00 95.12 301 GLY A O 1
ATOM 2333 N N . LYS A 1 302 ? 12.805 12.917 16.270 1.00 95.50 302 LYS A N 1
ATOM 2334 C CA . LYS A 1 302 ? 13.758 12.683 17.366 1.00 95.50 302 LYS A CA 1
ATOM 2335 C C . LYS A 1 302 ? 14.544 11.380 17.220 1.00 95.50 302 LYS A C 1
ATOM 2337 O O . LYS A 1 302 ? 15.619 11.270 17.813 1.00 95.50 302 LYS A O 1
ATOM 2342 N N . CYS A 1 303 ? 14.052 10.427 16.436 1.00 92.44 303 CYS A N 1
ATOM 2343 C CA . CYS A 1 303 ? 14.703 9.145 16.185 1.00 92.44 303 CYS A CA 1
ATOM 2344 C C . CYS A 1 303 ? 15.781 9.281 15.102 1.00 92.44 303 CYS A C 1
ATOM 2346 O O . CYS A 1 303 ? 15.616 10.070 14.177 1.00 92.44 303 CYS A O 1
ATOM 2348 N N . PHE A 1 304 ? 16.875 8.513 15.181 1.00 90.38 304 PHE A N 1
ATOM 2349 C CA . PHE A 1 304 ? 17.901 8.428 14.122 1.00 90.38 304 PHE A CA 1
ATOM 2350 C C . PHE A 1 304 ? 18.368 9.800 13.588 1.00 90.38 304 PHE A C 1
ATOM 2352 O O . PHE A 1 304 ? 18.336 10.080 12.392 1.00 90.38 304 PHE A O 1
ATOM 2359 N N . LYS A 1 305 ? 18.688 10.745 14.489 1.00 89.50 305 LYS A N 1
ATOM 2360 C CA . LYS A 1 305 ? 19.066 12.124 14.103 1.00 89.50 305 LYS A CA 1
ATOM 2361 C C . LYS A 1 305 ? 20.389 12.190 13.341 1.00 89.50 305 LYS A C 1
ATOM 2363 O O . LYS A 1 305 ? 20.608 13.137 12.589 1.00 89.50 305 LYS A O 1
ATOM 2368 N N . LYS A 1 306 ? 21.287 11.234 13.592 1.00 88.38 306 LYS A N 1
ATOM 2369 C CA . LYS A 1 306 ? 22.618 11.190 12.978 1.00 88.38 306 LYS A CA 1
ATOM 2370 C C . LYS A 1 306 ? 22.561 10.573 11.578 1.00 88.38 306 LYS A C 1
ATOM 2372 O O . LYS A 1 306 ? 23.331 10.975 10.712 1.00 88.38 306 LYS A O 1
ATOM 2377 N N . GLU A 1 307 ? 21.611 9.674 11.335 1.00 86.12 307 GLU A N 1
ATOM 2378 C CA . GLU A 1 307 ? 21.413 8.991 10.060 1.00 86.12 307 GLU A CA 1
ATOM 2379 C C . GLU A 1 307 ? 20.415 9.754 9.171 1.00 86.12 307 GLU A C 1
ATOM 2381 O O . GLU A 1 307 ? 19.210 9.504 9.179 1.00 86.12 307 GLU A O 1
ATOM 2386 N N . LYS A 1 308 ? 20.914 10.708 8.371 1.00 81.06 308 LYS A N 1
ATOM 2387 C CA . LYS A 1 308 ? 20.074 11.553 7.492 1.00 81.06 308 LYS A CA 1
ATOM 2388 C C . LYS A 1 308 ? 19.333 10.785 6.387 1.00 81.06 308 LYS A C 1
ATOM 2390 O O . LYS A 1 308 ? 18.405 11.329 5.801 1.00 81.06 308 LYS A O 1
ATOM 2395 N N . THR A 1 309 ? 19.754 9.561 6.083 1.00 83.00 309 THR A N 1
ATOM 2396 C CA . THR A 1 309 ? 19.144 8.700 5.060 1.00 83.00 309 THR A CA 1
ATOM 2397 C C . THR A 1 309 ? 17.901 7.966 5.562 1.00 83.00 309 THR A C 1
ATOM 2399 O O . THR A 1 309 ? 17.073 7.569 4.745 1.00 83.00 309 THR A O 1
ATOM 2402 N N . VAL A 1 310 ? 17.734 7.821 6.883 1.00 86.75 310 VAL A N 1
ATOM 2403 C CA . VAL A 1 310 ? 16.598 7.111 7.483 1.00 86.75 310 VAL A CA 1
ATOM 2404 C C . VAL A 1 310 ? 15.334 7.955 7.356 1.00 86.75 310 VAL A C 1
ATOM 2406 O O . VAL A 1 310 ? 15.164 8.969 8.045 1.00 86.75 310 VAL A O 1
ATOM 2409 N N . LYS A 1 311 ? 14.417 7.511 6.492 1.00 91.19 311 LYS A N 1
ATOM 2410 C CA . LYS A 1 311 ? 13.118 8.162 6.297 1.00 91.19 311 LYS A CA 1
ATOM 2411 C C . LYS A 1 311 ? 12.176 7.837 7.450 1.00 91.19 311 LYS A C 1
ATOM 2413 O O . LYS A 1 311 ? 11.999 6.679 7.815 1.00 91.19 311 LYS A O 1
ATOM 2418 N N . LYS A 1 312 ? 11.530 8.851 8.010 1.00 94.56 312 LYS A N 1
ATOM 2419 C CA . LYS A 1 312 ? 10.624 8.722 9.157 1.00 94.56 312 LYS A CA 1
ATOM 2420 C C . LYS A 1 312 ? 9.527 9.768 9.081 1.00 94.56 312 LYS A C 1
ATOM 2422 O O . LYS A 1 312 ? 9.766 10.849 8.546 1.00 94.56 312 LYS A O 1
ATOM 2427 N N . GLY A 1 313 ? 8.357 9.442 9.609 1.00 96.19 313 GLY A N 1
ATOM 2428 C CA . GLY A 1 313 ? 7.210 10.334 9.547 1.00 96.19 313 GLY A CA 1
ATOM 2429 C C . GLY A 1 313 ? 5.892 9.592 9.679 1.00 96.19 313 GLY A C 1
ATOM 2430 O O . GLY A 1 313 ? 5.807 8.553 10.335 1.00 96.19 313 GLY A O 1
ATOM 2431 N N . ILE A 1 314 ? 4.866 10.159 9.057 1.00 98.19 314 ILE A N 1
ATOM 2432 C CA . ILE A 1 314 ? 3.489 9.675 9.094 1.00 98.19 314 ILE A CA 1
ATOM 2433 C C . ILE A 1 314 ? 3.345 8.461 8.167 1.00 98.19 314 ILE A C 1
ATOM 2435 O O . ILE A 1 314 ? 3.707 8.526 6.996 1.00 98.19 314 ILE A O 1
ATOM 2439 N N . ALA A 1 315 ? 2.807 7.359 8.694 1.00 97.69 315 ALA A N 1
ATOM 2440 C CA . ALA A 1 315 ? 2.417 6.181 7.910 1.00 97.69 315 ALA A CA 1
ATOM 2441 C C . ALA A 1 315 ? 0.909 6.120 7.639 1.00 97.69 315 ALA A C 1
ATOM 2443 O O . ALA A 1 315 ? 0.473 5.435 6.721 1.00 97.69 315 ALA A O 1
ATOM 2444 N N . PHE A 1 316 ? 0.112 6.805 8.457 1.00 98.44 316 PHE A N 1
ATOM 2445 C CA . PHE A 1 316 ? -1.303 7.046 8.213 1.00 98.44 316 PHE A CA 1
ATOM 2446 C C . PHE A 1 316 ? -1.672 8.375 8.879 1.00 98.44 316 PHE A C 1
ATOM 2448 O O . PHE A 1 316 ? -1.349 8.542 10.061 1.00 98.44 316 PHE A O 1
ATOM 2455 N N . PRO A 1 317 ? -2.272 9.334 8.154 1.00 98.44 317 PRO A N 1
ATOM 2456 C CA . PRO A 1 317 ? -2.599 10.635 8.717 1.00 98.44 317 PRO A CA 1
ATOM 2457 C C . PRO A 1 317 ? -3.647 10.485 9.814 1.00 98.44 317 PRO A C 1
ATOM 2459 O O . PRO A 1 317 ? -4.480 9.582 9.781 1.00 98.44 317 PRO A O 1
ATOM 2462 N N . THR A 1 318 ? -3.624 11.409 10.762 1.00 98.88 318 THR A N 1
ATOM 2463 C CA . THR A 1 318 ? -4.581 11.437 11.860 1.00 98.88 318 THR A CA 1
ATOM 2464 C C . THR A 1 318 ? -5.982 11.633 11.295 1.00 98.88 318 THR A C 1
ATOM 2466 O O . THR A 1 318 ? -6.268 12.647 10.643 1.00 98.88 318 THR A O 1
ATOM 2469 N N . ALA A 1 319 ? -6.847 10.657 11.541 1.00 98.81 319 ALA A N 1
ATOM 2470 C CA . ALA A 1 319 ? -8.255 10.678 11.183 1.00 98.81 319 ALA A CA 1
ATOM 2471 C C . ALA A 1 319 ? -9.095 10.440 12.437 1.00 98.81 319 ALA A C 1
ATOM 2473 O O . ALA A 1 319 ? -8.808 9.541 13.226 1.00 98.81 319 ALA A O 1
ATOM 2474 N N . ILE A 1 320 ? -10.135 11.247 12.622 1.00 98.81 320 ILE A N 1
ATOM 2475 C CA . ILE A 1 320 ? -10.993 11.214 13.805 1.00 98.81 320 ILE A CA 1
ATOM 2476 C C . ILE A 1 320 ? -12.434 11.091 13.328 1.00 98.81 320 ILE A C 1
ATOM 2478 O O . ILE A 1 320 ? -13.008 12.053 12.845 1.00 98.81 320 ILE A O 1
ATOM 2482 N N . SER A 1 321 ? -13.017 9.900 13.423 1.00 98.75 321 SER A N 1
ATOM 2483 C CA . SER A 1 321 ? -14.351 9.593 12.890 1.00 98.75 321 SER A CA 1
ATOM 2484 C C . SER A 1 321 ? -15.364 9.400 14.019 1.00 98.75 321 SER A C 1
ATOM 2486 O O . SER A 1 321 ? -15.144 8.607 14.938 1.00 98.75 321 SER A O 1
ATOM 2488 N N . VAL A 1 322 ? -16.491 10.108 13.949 1.00 98.62 322 VAL A N 1
ATOM 2489 C CA . VAL A 1 322 ? -17.455 10.236 15.053 1.00 98.62 322 VAL A CA 1
ATOM 2490 C C . VAL A 1 322 ? -18.744 9.460 14.758 1.00 98.62 322 VAL A C 1
ATOM 2492 O O . VAL A 1 322 ? -19.225 9.465 13.629 1.00 98.62 322 VAL A O 1
ATOM 2495 N N . ASN A 1 323 ? -19.294 8.778 15.765 1.00 98.69 323 ASN A N 1
ATOM 2496 C CA . ASN A 1 323 ? -20.573 8.057 15.736 1.00 98.69 323 ASN A CA 1
ATOM 2497 C C . ASN A 1 323 ? -20.721 7.100 14.532 1.00 98.69 323 ASN A C 1
ATOM 2499 O O . ASN A 1 323 ? -20.037 6.069 14.498 1.00 98.69 323 ASN A O 1
ATOM 2503 N N . ASN A 1 324 ? -21.595 7.423 13.569 1.00 98.56 324 ASN A N 1
ATOM 2504 C CA . ASN A 1 324 ? -21.881 6.623 12.373 1.00 98.56 324 ASN A CA 1
ATOM 2505 C C . ASN A 1 324 ? -20.807 6.748 11.283 1.00 98.56 324 ASN A C 1
ATOM 2507 O O . ASN A 1 324 ? -20.752 5.906 10.388 1.00 98.56 324 ASN A O 1
ATOM 2511 N N . ILE A 1 325 ? -19.940 7.764 11.326 1.00 98.69 325 ILE A N 1
ATOM 2512 C CA . ILE A 1 325 ? -18.829 7.885 10.376 1.00 98.69 325 ILE A CA 1
ATOM 2513 C C . ILE A 1 325 ? -17.872 6.720 10.623 1.00 98.69 325 ILE A C 1
ATOM 2515 O O . ILE A 1 325 ? -17.368 6.560 11.733 1.00 98.69 325 ILE A O 1
ATOM 2519 N N . ILE A 1 326 ? -17.637 5.903 9.600 1.00 98.56 326 ILE A N 1
ATOM 2520 C CA . ILE A 1 326 ? -16.882 4.650 9.670 1.00 98.56 326 ILE A CA 1
ATOM 2521 C C . ILE A 1 326 ? -15.385 4.940 9.782 1.00 98.56 326 ILE A C 1
ATOM 2523 O O . ILE A 1 326 ? -14.747 4.466 10.720 1.00 98.56 326 ILE A O 1
ATOM 2527 N N . CYS A 1 327 ? -14.823 5.713 8.850 1.00 97.94 327 CYS A N 1
ATOM 2528 C CA . CYS A 1 327 ? -13.376 5.892 8.737 1.00 97.94 327 CYS A CA 1
ATOM 2529 C C . CYS A 1 327 ? -12.984 7.153 7.947 1.00 97.94 327 CYS A C 1
ATOM 2531 O O . CYS A 1 327 ? -13.809 7.795 7.300 1.00 97.94 327 CYS A O 1
ATOM 2533 N N . HIS A 1 328 ? -11.682 7.457 7.970 1.00 98.44 328 HIS A N 1
ATOM 2534 C CA . HIS A 1 328 ? -10.992 8.425 7.101 1.00 98.44 328 HIS A CA 1
ATOM 2535 C C . HIS A 1 328 ? -11.391 9.903 7.245 1.00 98.44 328 HIS A C 1
ATOM 2537 O O . HIS A 1 328 ? -10.930 10.733 6.461 1.00 98.44 328 HIS A O 1
ATOM 2543 N N . TYR A 1 329 ? -12.189 10.275 8.249 1.00 98.62 329 TYR A N 1
ATOM 2544 C CA . TYR A 1 329 ? -12.530 11.680 8.467 1.00 98.62 329 TYR A CA 1
ATOM 2545 C C . TYR A 1 329 ? -11.320 12.474 8.982 1.00 98.62 329 TYR A C 1
ATOM 2547 O O . TYR A 1 329 ? -10.930 12.375 10.143 1.00 98.62 329 TYR A O 1
ATOM 2555 N N . SER A 1 330 ? -10.692 13.237 8.086 1.00 98.31 330 SER A N 1
ATOM 2556 C CA . SER A 1 330 ? -9.531 14.088 8.368 1.00 98.31 330 SER A CA 1
ATOM 2557 C C . SER A 1 330 ? -9.722 15.438 7.661 1.00 98.31 330 SER A C 1
ATOM 2559 O O . SER A 1 330 ? -9.185 15.652 6.566 1.00 98.31 330 SER A O 1
ATOM 2561 N N . PRO A 1 331 ? -10.567 16.318 8.229 1.00 96.75 331 PRO A N 1
ATOM 2562 C CA . PRO A 1 331 ? -11.022 17.545 7.577 1.00 96.75 331 PRO A CA 1
ATOM 2563 C C . PRO A 1 331 ? -9.893 18.557 7.344 1.00 96.75 331 PRO A C 1
ATOM 2565 O O . PRO A 1 331 ? -8.787 18.432 7.882 1.00 96.75 331 PRO A O 1
ATOM 2568 N N . ILE A 1 332 ? -10.182 19.567 6.521 1.00 94.50 332 ILE A N 1
ATOM 2569 C CA . ILE A 1 332 ? -9.262 20.659 6.186 1.00 94.50 332 ILE A CA 1
ATOM 2570 C C . ILE A 1 332 ? -9.874 21.987 6.626 1.00 94.50 332 ILE A C 1
ATOM 2572 O O . ILE A 1 332 ? -11.052 22.246 6.372 1.00 94.50 332 ILE A O 1
ATOM 2576 N N . GLU A 1 333 ? -9.066 22.833 7.262 1.00 91.62 333 GLU A N 1
ATOM 2577 C CA . GLU A 1 333 ? -9.488 24.150 7.738 1.00 91.62 333 GLU A CA 1
ATOM 2578 C C . GLU A 1 333 ? -10.043 25.011 6.588 1.00 91.62 333 GLU A C 1
ATOM 2580 O O . GLU A 1 333 ? -9.496 25.049 5.479 1.00 91.62 333 GLU A O 1
ATOM 2585 N N . GLY A 1 334 ? -11.149 25.711 6.849 1.00 86.06 334 GLY A N 1
ATOM 2586 C CA . GLY A 1 334 ? -11.812 26.572 5.866 1.00 86.06 334 GLY A CA 1
ATOM 2587 C C . GLY A 1 334 ? -12.592 25.845 4.761 1.00 86.06 334 GLY A C 1
ATOM 2588 O O . GLY A 1 334 ? -13.054 26.506 3.829 1.00 86.06 334 GLY A O 1
ATOM 2589 N N . GLU A 1 335 ? -12.744 24.518 4.830 1.00 86.94 335 GLU A N 1
ATOM 2590 C CA . GLU A 1 335 ? -13.716 23.764 4.024 1.00 86.94 335 GLU A CA 1
ATOM 2591 C C . GLU A 1 335 ? -15.025 23.523 4.794 1.00 86.94 335 GLU A C 1
ATOM 2593 O O . GLU A 1 335 ? -15.085 23.642 6.020 1.00 86.94 335 GLU A O 1
ATOM 2598 N N . GLU A 1 336 ? -16.091 23.190 4.062 1.00 89.06 336 GLU A N 1
ATOM 2599 C CA . GLU A 1 336 ? -17.348 22.741 4.659 1.00 89.06 336 GLU A CA 1
ATOM 2600 C C . GLU A 1 336 ? -17.138 21.346 5.263 1.00 89.06 336 GLU A C 1
ATOM 2602 O O . GLU A 1 336 ? -17.026 20.347 4.551 1.00 89.06 336 GLU A O 1
ATOM 2607 N N . ASN A 1 337 ? -17.035 21.311 6.588 1.00 89.62 337 ASN A N 1
ATOM 2608 C CA . ASN A 1 337 ? -16.786 20.114 7.376 1.00 89.62 337 ASN A CA 1
ATOM 2609 C C . ASN A 1 337 ? -18.017 19.820 8.235 1.00 89.62 337 ASN A C 1
ATOM 2611 O O . ASN A 1 337 ? -18.587 20.728 8.834 1.00 89.62 337 ASN A O 1
ATOM 2615 N N . ASP A 1 338 ? -18.408 18.556 8.316 1.00 92.50 338 ASP A N 1
ATOM 2616 C CA . ASP A 1 338 ? -19.485 18.097 9.186 1.00 92.50 338 ASP A CA 1
ATOM 2617 C C . ASP A 1 338 ? -19.176 16.659 9.628 1.00 92.50 338 ASP A C 1
ATOM 2619 O O . ASP A 1 338 ? -19.056 15.790 8.756 1.00 92.50 338 ASP A O 1
ATOM 2623 N N . PRO A 1 339 ? -18.987 16.391 10.934 1.00 94.69 339 PRO A N 1
ATOM 2624 C CA . PRO A 1 339 ? -19.019 17.331 12.064 1.00 94.69 339 PRO A CA 1
ATOM 2625 C C . PRO A 1 339 ? -17.769 18.227 12.158 1.00 94.69 339 PRO A C 1
ATOM 2627 O O . PRO A 1 339 ? -16.679 17.850 11.724 1.00 94.69 339 PRO A O 1
ATOM 2630 N N . VAL A 1 340 ? -17.905 19.415 12.755 1.00 96.38 340 VAL A N 1
ATOM 2631 C CA . VAL A 1 340 ? -16.777 20.347 12.994 1.00 96.38 340 VAL A CA 1
ATOM 2632 C C . VAL A 1 340 ? -16.108 20.095 14.350 1.00 96.38 340 VAL A C 1
ATOM 2634 O O . VAL A 1 340 ? -14.879 20.081 14.455 1.00 96.38 340 VAL A O 1
ATOM 2637 N N . GLU A 1 341 ? -16.921 19.880 15.381 1.00 98.00 341 GLU A N 1
ATOM 2638 C CA . GLU A 1 341 ? -16.509 19.767 16.780 1.00 98.00 341 GLU A CA 1
ATOM 2639 C C . GLU A 1 341 ? -16.996 18.451 17.384 1.00 98.00 341 GLU A C 1
ATOM 2641 O O . GLU A 1 341 ? -17.975 17.857 16.929 1.00 98.00 341 GLU A O 1
ATOM 2646 N N . LEU A 1 342 ? -16.288 18.003 18.415 1.00 98.62 342 LEU A N 1
ATOM 2647 C CA . LEU A 1 342 ? -16.665 16.864 19.237 1.00 98.62 342 LEU A CA 1
ATOM 2648 C C . LEU A 1 342 ? -17.713 17.270 20.279 1.00 98.62 342 LEU A C 1
ATOM 2650 O O . LEU A 1 342 ? -17.577 18.315 20.912 1.00 98.62 342 LEU A O 1
ATOM 2654 N N . ASN A 1 343 ? -18.717 16.432 20.522 1.00 98.38 343 ASN A N 1
ATOM 2655 C CA . ASN A 1 343 ? -19.746 16.667 21.534 1.00 98.38 343 ASN A CA 1
ATOM 2656 C C . ASN A 1 343 ? -19.609 15.715 22.721 1.00 98.38 343 ASN A C 1
ATOM 2658 O O . ASN A 1 343 ? -18.996 14.649 22.639 1.00 98.38 343 ASN A O 1
ATOM 2662 N N . ASP A 1 344 ? -20.216 16.091 23.847 1.00 98.00 344 ASP A N 1
ATOM 2663 C CA . ASP A 1 344 ? -20.342 15.167 24.971 1.00 98.00 344 ASP A CA 1
ATOM 2664 C C . ASP A 1 344 ? -21.074 13.888 24.546 1.00 98.00 344 ASP A C 1
ATOM 2666 O O . ASP A 1 344 ? -21.982 13.920 23.711 1.00 98.00 344 ASP A O 1
ATOM 2670 N N . ASN A 1 345 ? -20.659 12.757 25.117 1.00 97.69 345 ASN A N 1
ATOM 2671 C CA . ASN A 1 345 ? -21.156 11.424 24.794 1.00 97.69 345 ASN A CA 1
ATOM 2672 C C . ASN A 1 345 ? -20.878 10.952 23.350 1.00 97.69 345 ASN A C 1
ATOM 2674 O O . ASN A 1 345 ? -21.300 9.850 23.006 1.00 97.69 345 ASN A O 1
ATOM 2678 N N . ASP A 1 346 ? -20.171 11.687 22.488 1.00 98.69 346 ASP A N 1
ATOM 2679 C CA . ASP A 1 346 ? -19.816 11.179 21.155 1.00 98.69 346 ASP A CA 1
ATOM 2680 C C . ASP A 1 346 ? -18.953 9.914 21.234 1.00 98.69 346 ASP A C 1
ATOM 2682 O O . ASP A 1 346 ? -18.032 9.818 22.047 1.00 98.69 346 ASP A O 1
ATOM 2686 N N . LEU A 1 347 ? -19.238 8.942 20.360 1.00 98.75 347 LEU A N 1
ATOM 2687 C CA . LEU A 1 347 ? -18.354 7.803 20.130 1.00 98.75 347 LEU A CA 1
ATOM 2688 C C . LEU A 1 347 ? -17.289 8.222 19.117 1.00 98.75 347 LEU A C 1
ATOM 2690 O O . LEU A 1 347 ? -17.596 8.480 17.955 1.00 98.75 347 LEU A O 1
ATOM 2694 N N . VAL A 1 348 ? -16.031 8.254 19.543 1.00 98.88 348 VAL A N 1
ATOM 2695 C CA . VAL A 1 348 ? -14.913 8.772 18.752 1.00 98.88 348 VAL A CA 1
ATOM 2696 C C . VAL A 1 348 ? -13.946 7.652 18.411 1.00 98.88 348 VAL A C 1
ATOM 2698 O O . VAL A 1 348 ? -13.500 6.918 19.291 1.00 98.88 348 VAL A O 1
ATOM 2701 N N . LYS A 1 349 ? -13.602 7.552 17.126 1.00 98.81 349 LYS A N 1
ATOM 2702 C CA . LYS A 1 349 ? -12.545 6.686 16.595 1.00 98.81 349 LYS A CA 1
ATOM 2703 C C . LYS A 1 349 ? -11.366 7.551 16.183 1.00 98.81 349 LYS A C 1
ATOM 2705 O O . LYS A 1 349 ? -11.549 8.427 15.345 1.00 98.81 349 LYS A O 1
ATOM 2710 N N . ILE A 1 350 ? -10.181 7.303 16.731 1.00 98.88 350 ILE A N 1
ATOM 2711 C CA . ILE A 1 350 ? -8.934 7.957 16.302 1.00 98.88 350 ILE A CA 1
ATOM 2712 C C . ILE A 1 350 ? -8.067 6.913 15.610 1.00 98.88 350 ILE A C 1
ATOM 2714 O O . ILE A 1 350 ? -7.754 5.909 16.245 1.00 98.88 350 ILE A O 1
ATOM 2718 N N . ASP A 1 351 ? -7.667 7.170 14.364 1.00 98.50 351 ASP A N 1
ATOM 2719 C CA . ASP A 1 351 ? -6.726 6.364 13.577 1.00 98.50 351 ASP A CA 1
ATOM 2720 C C . ASP A 1 351 ? -5.481 7.197 13.240 1.00 98.50 351 ASP A C 1
ATOM 2722 O O . ASP A 1 351 ? -5.592 8.355 12.828 1.00 98.50 351 ASP A O 1
ATOM 2726 N N . ILE A 1 352 ? -4.294 6.635 13.469 1.00 98.62 352 ILE A N 1
ATOM 2727 C CA . ILE A 1 352 ? -3.011 7.320 13.291 1.00 98.62 352 ILE A CA 1
ATOM 2728 C C . ILE A 1 352 ? -1.873 6.315 13.075 1.00 98.62 352 ILE A C 1
ATOM 2730 O O . ILE A 1 352 ? -1.842 5.232 13.667 1.00 98.62 352 ILE A O 1
ATOM 2734 N N . GLY A 1 353 ? -0.893 6.676 12.244 1.00 98.50 353 GLY A N 1
ATOM 2735 C CA . GLY A 1 353 ? 0.248 5.816 11.938 1.00 98.50 353 GLY A CA 1
ATOM 2736 C C . GLY A 1 353 ? 1.569 6.565 11.804 1.00 98.50 353 GLY A C 1
ATOM 2737 O O . GLY A 1 353 ? 1.619 7.681 11.291 1.00 98.50 353 GLY A O 1
ATOM 2738 N N . ALA A 1 354 ? 2.664 5.908 12.187 1.00 98.56 354 ALA A N 1
ATOM 2739 C CA . ALA A 1 354 ? 4.032 6.384 11.990 1.00 98.56 354 ALA A CA 1
ATOM 2740 C C . ALA A 1 354 ? 4.897 5.295 11.357 1.00 98.56 354 ALA A C 1
ATOM 2742 O O . ALA A 1 354 ? 4.637 4.106 11.540 1.00 98.56 354 ALA A O 1
ATOM 2743 N N . HIS A 1 355 ? 5.958 5.688 10.657 1.00 97.69 355 HIS A N 1
ATOM 2744 C CA . HIS A 1 355 ? 7.001 4.766 10.222 1.00 97.69 355 HIS A CA 1
ATOM 2745 C C . HIS A 1 355 ? 8.385 5.255 10.631 1.00 97.69 355 HIS A C 1
ATOM 2747 O O . HIS A 1 355 ? 8.673 6.455 10.654 1.00 97.69 355 HIS A O 1
ATOM 2753 N N . ILE A 1 356 ? 9.269 4.294 10.878 1.00 96.44 356 ILE A N 1
ATOM 2754 C CA . ILE A 1 356 ? 10.706 4.508 11.019 1.00 96.44 356 ILE A CA 1
ATOM 2755 C C . ILE A 1 356 ? 11.386 3.638 9.975 1.00 96.44 356 ILE A C 1
ATOM 2757 O O . ILE A 1 356 ? 11.204 2.429 9.979 1.00 96.44 356 ILE A O 1
ATOM 2761 N N . ASP A 1 357 ? 12.132 4.252 9.063 1.00 92.75 357 ASP A N 1
ATOM 2762 C CA . ASP A 1 357 ? 12.831 3.583 7.960 1.00 92.75 357 ASP A CA 1
ATOM 2763 C C . ASP A 1 357 ? 11.936 2.693 7.080 1.00 92.75 357 ASP A C 1
ATOM 2765 O O . ASP A 1 357 ? 12.320 1.633 6.589 1.00 92.75 357 ASP A O 1
ATOM 2769 N N . GLY A 1 358 ? 10.678 3.103 6.947 1.00 92.81 358 GLY A N 1
ATOM 2770 C CA . GLY A 1 358 ? 9.674 2.341 6.227 1.00 92.81 358 GLY A CA 1
ATOM 2771 C C . GLY A 1 358 ? 9.082 1.154 6.983 1.00 92.81 358 GLY A C 1
ATOM 2772 O O . GLY A 1 358 ? 8.297 0.434 6.389 1.00 92.81 358 GLY A O 1
ATOM 2773 N N . TYR A 1 359 ? 9.381 0.955 8.263 1.00 95.31 359 TYR A N 1
ATOM 2774 C CA . TYR A 1 359 ? 8.658 0.005 9.110 1.00 95.31 359 TYR A CA 1
ATOM 2775 C C . TYR A 1 359 ? 7.501 0.735 9.801 1.00 95.31 359 TYR A C 1
ATOM 2777 O O . TYR A 1 359 ? 7.725 1.569 10.685 1.00 95.31 359 TYR A O 1
ATOM 2785 N N . ALA A 1 360 ? 6.273 0.479 9.345 1.00 97.12 360 ALA A N 1
ATOM 2786 C CA . ALA A 1 360 ? 5.077 1.197 9.778 1.00 97.12 360 ALA A CA 1
ATOM 2787 C C . ALA A 1 360 ? 4.382 0.550 10.981 1.00 97.12 360 ALA A C 1
ATOM 2789 O O . ALA A 1 360 ? 4.226 -0.665 11.067 1.00 97.12 360 ALA A O 1
ATOM 2790 N N . ALA A 1 361 ? 3.900 1.386 11.892 1.00 98.38 361 ALA A N 1
ATOM 2791 C CA . ALA A 1 361 ? 3.008 1.000 12.969 1.00 98.38 361 ALA A CA 1
ATOM 2792 C C . ALA A 1 361 ? 1.778 1.909 12.932 1.00 98.38 361 ALA A C 1
ATOM 2794 O O . ALA A 1 361 ? 1.901 3.133 12.966 1.00 98.38 361 ALA A O 1
ATOM 2795 N N . VAL A 1 362 ? 0.600 1.298 12.858 1.00 98.50 362 VAL A N 1
ATOM 2796 C CA . VAL A 1 362 ? -0.699 1.980 12.798 1.00 98.50 362 VAL A CA 1
ATOM 2797 C C . VAL A 1 362 ? -1.559 1.537 13.976 1.00 98.50 362 VAL A C 1
ATOM 2799 O O . VAL A 1 362 ? -1.449 0.398 14.457 1.00 98.50 362 VAL A O 1
ATOM 2802 N N . VAL A 1 363 ? -2.373 2.454 14.489 1.00 98.69 363 VAL A N 1
ATOM 2803 C CA . VAL A 1 363 ? -3.269 2.217 15.616 1.00 98.69 363 VAL A CA 1
ATOM 2804 C C . VAL A 1 363 ? -4.588 2.947 15.415 1.00 98.69 363 VAL A C 1
ATOM 2806 O O . VAL A 1 363 ? -4.599 4.109 15.031 1.00 98.69 363 VAL A O 1
ATOM 2809 N N . GLY A 1 364 ? -5.681 2.266 15.745 1.00 98.44 364 GLY A N 1
ATOM 2810 C CA . GLY A 1 364 ? -7.016 2.845 15.813 1.00 98.44 364 GLY A CA 1
ATOM 2811 C C . GLY A 1 364 ? -7.698 2.463 17.118 1.00 98.44 364 GLY A C 1
ATOM 2812 O O . GLY A 1 364 ? -7.621 1.307 17.552 1.00 98.44 364 GLY A O 1
ATOM 2813 N N . HIS A 1 365 ? -8.337 3.426 17.774 1.00 98.75 365 HIS A N 1
ATOM 2814 C CA . HIS A 1 365 ? -8.969 3.214 19.073 1.00 98.75 365 HIS A CA 1
ATOM 2815 C C . HIS A 1 365 ? -10.297 3.951 19.179 1.00 98.75 365 HIS A C 1
ATOM 2817 O O . HIS A 1 365 ? -10.412 5.095 18.738 1.00 98.75 365 HIS A O 1
ATOM 2823 N N . THR A 1 366 ? -11.269 3.294 19.811 1.00 98.81 366 THR A N 1
ATOM 2824 C CA . THR A 1 366 ? -12.595 3.855 20.071 1.00 98.81 366 THR A CA 1
ATOM 2825 C C . THR A 1 366 ? -12.809 4.110 21.548 1.00 98.81 366 THR A C 1
ATOM 2827 O O . THR A 1 366 ? -12.549 3.235 22.373 1.00 98.81 366 THR A O 1
ATOM 2830 N N . PHE A 1 367 ? -13.355 5.278 21.862 1.00 98.56 367 PHE A N 1
ATOM 2831 C CA . PHE A 1 367 ? -13.804 5.652 23.198 1.00 98.56 367 PHE A CA 1
ATOM 2832 C C . PHE A 1 367 ? -15.040 6.552 23.103 1.00 98.56 367 PHE A C 1
ATOM 2834 O O . PHE A 1 367 ? -15.468 6.923 22.009 1.00 98.56 367 PHE A O 1
ATOM 2841 N N . VAL A 1 368 ? -15.632 6.881 24.250 1.00 98.62 368 VAL A N 1
ATOM 2842 C CA . VAL A 1 368 ? -16.758 7.816 24.339 1.00 98.62 368 VAL A CA 1
ATOM 2843 C C . VAL A 1 368 ? -16.344 9.032 25.153 1.00 98.62 368 VAL A C 1
ATOM 2845 O O . VAL A 1 368 ? -15.749 8.889 26.224 1.00 98.62 368 VAL A O 1
ATOM 2848 N N . ILE A 1 369 ? -16.653 10.225 24.650 1.00 98.31 369 ILE A N 1
ATOM 2849 C CA . ILE A 1 369 ? -16.373 11.477 25.357 1.00 98.31 369 ILE A CA 1
ATOM 2850 C C . ILE A 1 369 ? -17.202 11.538 26.638 1.00 98.31 369 ILE A C 1
ATOM 2852 O O . ILE A 1 369 ? -18.396 11.253 26.629 1.00 98.31 369 ILE A O 1
ATOM 2856 N N . GLY A 1 370 ? -16.545 11.880 27.747 1.00 95.31 370 GLY A N 1
ATOM 2857 C CA . GLY A 1 370 ? -17.178 11.949 29.066 1.00 95.31 370 GLY A CA 1
ATOM 2858 C C . GLY A 1 370 ? -17.324 10.599 29.780 1.00 95.31 370 GLY A C 1
ATOM 2859 O O . GLY A 1 370 ? -17.837 10.572 30.898 1.00 95.31 370 GLY A O 1
ATOM 2860 N N . ALA A 1 371 ? -16.866 9.487 29.188 1.00 96.19 371 ALA A N 1
ATOM 2861 C CA . ALA A 1 371 ? -16.900 8.179 29.839 1.00 96.19 371 ALA A CA 1
ATOM 2862 C C . ALA A 1 371 ? -15.941 8.114 31.040 1.00 96.19 371 ALA A C 1
ATOM 2864 O O . ALA A 1 371 ? -14.744 8.384 30.919 1.00 96.19 371 ALA A O 1
ATOM 2865 N N . SER A 1 372 ? -16.459 7.700 32.195 1.00 95.25 372 SER A N 1
ATOM 2866 C CA . SER A 1 372 ? -15.684 7.499 33.425 1.00 95.25 372 SER A CA 1
ATOM 2867 C C . SER A 1 372 ? -16.261 6.349 34.258 1.00 95.25 372 SER A C 1
ATOM 2869 O O . SER A 1 372 ? -17.247 5.715 33.877 1.00 95.25 372 SER A O 1
ATOM 2871 N N . GLN A 1 373 ? -15.651 6.047 35.408 1.00 93.56 373 GLN A N 1
ATOM 2872 C CA . GLN A 1 373 ? -16.193 5.035 36.323 1.00 93.56 373 GLN A CA 1
ATOM 2873 C C . GLN A 1 373 ? -17.546 5.456 36.916 1.00 93.56 373 GLN A C 1
ATOM 2875 O O . GLN A 1 373 ? -18.389 4.603 37.197 1.00 93.56 373 GLN A O 1
ATOM 2880 N N . GLU A 1 374 ? -17.754 6.761 37.075 1.00 94.38 374 GLU A N 1
ATOM 2881 C CA . GLU A 1 374 ? -18.991 7.388 37.535 1.00 94.38 374 GLU A CA 1
ATOM 2882 C C . GLU A 1 374 ? -20.009 7.536 36.395 1.00 94.38 374 GLU A C 1
ATOM 2884 O O . GL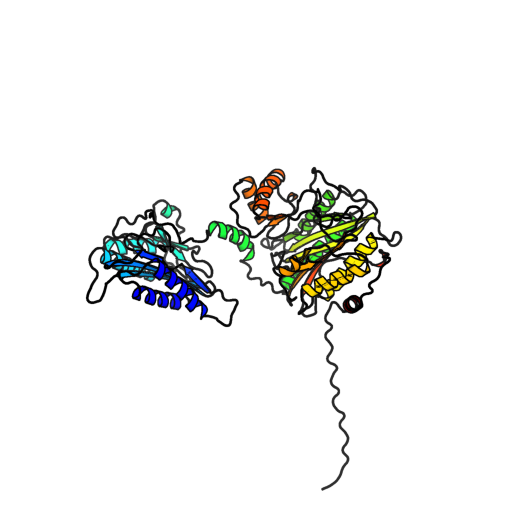U A 1 374 ? -21.205 7.362 36.621 1.00 94.38 374 GLU A O 1
ATOM 2889 N N . ASN A 1 375 ? -19.539 7.804 35.170 1.00 94.69 375 ASN A N 1
ATOM 2890 C CA . ASN A 1 375 ? -20.362 7.963 33.973 1.00 94.69 375 ASN A CA 1
ATOM 2891 C C . ASN A 1 375 ? -20.099 6.837 32.963 1.00 94.69 375 ASN A C 1
ATOM 2893 O O . ASN A 1 375 ? -19.394 7.005 31.964 1.00 94.69 375 ASN A O 1
ATOM 2897 N N . LYS A 1 376 ? -20.639 5.652 33.257 1.00 96.88 376 LYS A N 1
ATOM 2898 C CA . LYS A 1 376 ? -20.459 4.466 32.412 1.00 96.88 376 LYS A CA 1
ATOM 2899 C C . LYS A 1 376 ? -21.300 4.557 31.144 1.00 96.88 376 LYS A C 1
ATOM 2901 O O . LYS A 1 376 ? -22.472 4.924 31.180 1.00 96.88 376 LYS A O 1
ATOM 2906 N N . VAL A 1 377 ? -20.725 4.121 30.031 1.00 97.88 377 VAL A N 1
ATOM 2907 C CA . VAL A 1 377 ? -21.407 4.060 28.737 1.00 97.88 377 VAL A CA 1
ATOM 2908 C C . VAL A 1 377 ? -22.318 2.838 28.713 1.00 97.88 377 VAL A C 1
ATOM 2910 O O . VAL A 1 377 ? -21.899 1.738 29.072 1.00 97.88 377 VAL A O 1
ATOM 2913 N N . SER A 1 378 ? -23.550 3.002 28.245 1.00 97.50 378 SER A N 1
ATOM 2914 C CA . SER A 1 378 ? -24.522 1.914 28.088 1.00 97.50 378 SER A CA 1
ATOM 2915 C C . SER A 1 378 ? -25.208 1.966 26.716 1.00 97.50 378 SER A C 1
ATOM 2917 O O . SER A 1 378 ? -24.904 2.821 25.878 1.00 97.50 378 SER A O 1
ATOM 2919 N N . GLY A 1 379 ? -26.106 1.016 26.452 1.00 97.44 379 GLY A N 1
ATOM 2920 C CA . GLY A 1 379 ? -26.864 0.956 25.202 1.00 97.44 379 GLY A CA 1
ATOM 2921 C C . GLY A 1 379 ? -26.002 0.613 23.982 1.00 97.44 379 GLY A C 1
ATOM 2922 O O . GLY A 1 379 ? -24.961 -0.036 24.092 1.00 97.44 379 GLY A O 1
ATOM 2923 N N . ARG A 1 380 ? -26.430 1.067 22.797 1.00 97.94 380 ARG A N 1
ATOM 2924 C CA . ARG A 1 380 ? -25.832 0.662 21.513 1.00 97.94 380 ARG A CA 1
ATOM 2925 C C . ARG A 1 380 ? -24.366 1.074 21.348 1.00 97.94 380 ARG A C 1
ATOM 2927 O O . ARG A 1 380 ? -23.607 0.310 20.764 1.00 97.94 380 ARG A O 1
ATOM 2934 N N . LYS A 1 381 ? -23.928 2.200 21.930 1.00 98.19 381 LYS A N 1
ATOM 2935 C CA . LYS A 1 381 ? -22.501 2.590 21.962 1.00 98.19 381 LYS A CA 1
ATOM 2936 C C . LYS A 1 381 ? -21.653 1.559 22.713 1.00 98.19 381 LYS A C 1
ATOM 2938 O O . LYS A 1 381 ? -20.612 1.140 22.214 1.00 98.19 381 LYS A O 1
ATOM 2943 N N . ALA A 1 382 ? -22.117 1.115 23.885 1.00 98.44 382 ALA A N 1
ATOM 2944 C CA . ALA A 1 382 ? -21.435 0.074 24.651 1.00 98.44 382 ALA A CA 1
ATOM 2945 C C . ALA A 1 382 ? -21.440 -1.267 23.904 1.00 98.44 382 ALA A C 1
ATOM 2947 O O . ALA A 1 382 ? -20.410 -1.935 23.857 1.00 98.44 382 ALA A O 1
ATOM 2948 N N . ASP A 1 383 ? -22.559 -1.637 23.275 1.00 98.44 383 ASP A N 1
ATOM 2949 C CA . ASP A 1 383 ? -22.648 -2.861 22.471 1.00 98.44 383 ASP A CA 1
ATOM 2950 C C . ASP A 1 383 ? -21.649 -2.851 21.302 1.00 98.44 383 ASP A C 1
ATOM 2952 O O . ASP A 1 383 ? -20.928 -3.828 21.113 1.00 98.44 383 ASP A O 1
ATOM 2956 N N . ALA A 1 384 ? -21.555 -1.741 20.557 1.00 98.44 384 ALA A N 1
ATOM 2957 C CA . ALA A 1 384 ? -20.617 -1.577 19.444 1.00 98.44 384 ALA A CA 1
ATOM 2958 C C . ALA A 1 384 ? -19.163 -1.751 19.897 1.00 98.44 384 ALA A C 1
ATOM 2960 O O . ALA A 1 384 ? -18.410 -2.534 19.317 1.00 98.44 384 ALA A O 1
ATOM 2961 N N . ILE A 1 385 ? -18.777 -1.045 20.964 1.00 98.69 385 ILE A N 1
ATOM 2962 C CA . ILE A 1 385 ? -17.405 -1.032 21.478 1.00 98.69 385 ILE A CA 1
ATOM 2963 C C . ILE A 1 385 ? -17.017 -2.404 22.036 1.00 98.69 385 ILE A C 1
ATOM 2965 O O . ILE A 1 385 ? -15.943 -2.918 21.718 1.00 98.69 385 ILE A O 1
ATOM 2969 N N . VAL A 1 386 ? -17.888 -3.038 22.828 1.00 98.50 386 VAL A N 1
ATOM 2970 C CA . VAL A 1 386 ? -17.613 -4.370 23.386 1.00 98.50 386 VAL A CA 1
ATOM 2971 C C . VAL A 1 386 ? -17.565 -5.426 22.276 1.00 98.50 386 VAL A C 1
ATOM 2973 O O . VAL A 1 386 ? -16.680 -6.285 22.305 1.00 98.50 386 VAL A O 1
ATOM 2976 N N . ALA A 1 387 ? -18.441 -5.343 21.269 1.00 98.56 387 ALA A N 1
ATOM 2977 C CA . ALA A 1 387 ? -18.410 -6.230 20.107 1.00 98.56 387 ALA A CA 1
ATOM 2978 C C . ALA A 1 387 ? -17.111 -6.071 19.300 1.00 98.56 387 ALA A C 1
ATOM 2980 O O . ALA A 1 387 ? -16.448 -7.068 19.010 1.00 98.56 387 ALA A O 1
ATOM 2981 N N . ALA A 1 388 ? -16.710 -4.832 18.993 1.00 98.62 388 ALA A N 1
ATOM 2982 C CA . ALA A 1 388 ? -15.476 -4.533 18.268 1.00 98.62 388 ALA A CA 1
ATOM 2983 C C . ALA A 1 388 ? -14.235 -5.020 19.025 1.00 98.62 388 ALA A C 1
ATOM 2985 O O . ALA A 1 388 ? -13.370 -5.665 18.433 1.00 98.62 388 ALA A O 1
ATOM 2986 N N . ASN A 1 389 ? -14.166 -4.791 20.341 1.00 98.38 389 ASN A N 1
ATOM 2987 C CA . ASN A 1 389 ? -13.058 -5.281 21.159 1.00 98.38 389 ASN A CA 1
ATOM 2988 C C . ASN A 1 389 ? -13.033 -6.819 21.215 1.00 98.38 389 ASN A C 1
ATOM 2990 O O . ASN A 1 389 ? -11.974 -7.430 21.092 1.00 98.38 389 ASN A O 1
ATOM 2994 N N . THR A 1 390 ? -14.194 -7.464 21.354 1.00 98.31 390 THR A N 1
ATOM 2995 C CA . THR A 1 390 ? -14.295 -8.934 21.351 1.00 98.31 390 THR A CA 1
ATOM 2996 C C . THR A 1 390 ? -13.799 -9.512 20.024 1.00 98.31 390 THR A C 1
ATOM 2998 O O . THR A 1 390 ? -12.984 -10.435 20.016 1.00 98.31 390 THR A O 1
ATOM 3001 N N . ALA A 1 391 ? -14.229 -8.938 18.901 1.00 98.44 391 ALA A N 1
ATOM 3002 C CA . ALA A 1 391 ? -13.781 -9.329 17.571 1.00 98.44 391 ALA A CA 1
ATOM 3003 C C . ALA A 1 391 ? -12.277 -9.091 17.352 1.00 98.44 391 ALA A C 1
ATOM 3005 O O . ALA A 1 391 ? -11.592 -9.962 16.816 1.00 98.44 391 ALA A O 1
ATOM 3006 N N . ALA A 1 392 ? -11.740 -7.965 17.825 1.00 98.31 392 ALA A N 1
ATOM 3007 C CA . ALA A 1 392 ? -10.309 -7.670 17.806 1.00 98.31 392 ALA A CA 1
ATOM 3008 C C . ALA A 1 392 ? -9.483 -8.704 18.590 1.00 98.31 392 ALA A C 1
ATOM 3010 O O . ALA A 1 392 ? -8.451 -9.176 18.110 1.00 98.31 392 ALA A O 1
ATOM 3011 N N . GLU A 1 393 ? -9.948 -9.109 19.774 1.00 97.88 393 GLU A N 1
ATOM 3012 C CA . GLU A 1 393 ? -9.288 -10.119 20.608 1.00 97.88 393 GLU A CA 1
ATOM 3013 C C . GLU A 1 393 ? -9.354 -11.530 19.992 1.00 97.88 393 GLU A C 1
ATOM 3015 O O . GLU A 1 393 ? -8.396 -12.305 20.121 1.00 97.88 393 GLU A O 1
ATOM 3020 N N . VAL A 1 394 ? -10.448 -11.858 19.296 1.00 98.12 394 VAL A N 1
ATOM 3021 C CA . VAL A 1 394 ? -10.585 -13.087 18.496 1.00 98.12 394 VAL A CA 1
ATOM 3022 C C . VAL A 1 394 ? -9.605 -13.076 17.327 1.00 98.12 394 VAL A C 1
ATOM 3024 O O . VAL A 1 394 ? -8.824 -14.020 17.186 1.00 98.12 394 VAL A O 1
ATOM 3027 N N . ALA A 1 395 ? -9.579 -11.998 16.538 1.00 98.06 395 ALA A N 1
ATOM 3028 C CA . ALA A 1 395 ? -8.658 -11.849 15.415 1.00 98.06 395 ALA A CA 1
ATOM 3029 C C . ALA A 1 395 ? -7.198 -11.976 15.876 1.00 98.06 395 ALA A C 1
ATOM 3031 O O . ALA A 1 395 ? -6.446 -12.784 15.331 1.00 98.06 395 ALA A O 1
ATOM 3032 N N . LEU A 1 396 ? -6.819 -11.283 16.957 1.00 97.62 396 LEU A N 1
ATOM 3033 C CA . LEU A 1 396 ? -5.475 -11.355 17.534 1.00 97.62 396 LEU A CA 1
ATOM 3034 C C . LEU A 1 396 ? -5.059 -12.787 17.905 1.00 97.62 396 LEU A C 1
ATOM 3036 O O . LEU A 1 396 ? -3.914 -13.176 17.680 1.00 97.62 396 LEU A O 1
ATOM 3040 N N . ARG A 1 397 ? -5.965 -13.591 18.472 1.00 96.75 397 ARG A N 1
ATOM 3041 C CA . ARG A 1 397 ? -5.657 -14.976 18.879 1.00 96.75 397 ARG A CA 1
ATOM 3042 C C . ARG A 1 397 ? -5.621 -15.955 17.716 1.00 96.75 397 ARG A C 1
ATOM 3044 O O . ARG A 1 397 ? -4.976 -16.999 17.848 1.00 96.75 397 ARG A O 1
ATOM 3051 N N . LEU A 1 398 ? -6.292 -15.627 16.615 1.00 96.31 398 LEU A N 1
ATOM 3052 C CA . LEU A 1 398 ? -6.275 -16.406 15.383 1.00 96.31 398 LEU A CA 1
ATOM 3053 C C . LEU A 1 398 ? -5.134 -16.019 14.434 1.00 96.31 398 LEU A C 1
ATOM 3055 O O . LEU A 1 398 ? -4.846 -16.794 13.527 1.00 96.31 398 LEU A O 1
ATOM 3059 N N . LEU A 1 399 ? -4.434 -14.904 14.657 1.00 94.00 399 LEU A N 1
ATOM 3060 C CA . LEU A 1 399 ? -3.206 -14.546 13.933 1.00 94.00 399 LEU A CA 1
ATOM 3061 C C . LEU A 1 399 ? -2.029 -15.420 14.364 1.00 94.00 399 LEU A C 1
ATOM 3063 O O . LEU A 1 399 ? -1.113 -14.997 15.068 1.00 94.00 399 LEU A O 1
ATOM 3067 N N . LYS A 1 400 ? -2.085 -16.687 13.968 1.00 89.25 400 LYS A N 1
ATOM 3068 C CA . LYS A 1 400 ? -1.084 -17.705 14.266 1.00 89.25 400 LYS A CA 1
ATOM 3069 C C . LYS A 1 400 ? -0.739 -18.462 12.988 1.00 89.25 400 LYS A C 1
ATOM 3071 O O . LYS A 1 400 ? -1.623 -18.630 12.146 1.00 89.25 400 LYS A O 1
ATOM 3076 N N . PRO A 1 401 ? 0.506 -18.954 12.860 1.00 87.38 401 PRO A N 1
ATOM 3077 C CA . PRO A 1 401 ? 0.915 -19.719 11.694 1.00 87.38 401 PRO A CA 1
ATOM 3078 C C . PRO A 1 401 ? -0.063 -20.849 11.364 1.00 87.38 401 PRO A C 1
ATOM 3080 O O . PRO A 1 401 ? -0.500 -21.564 12.268 1.00 87.38 401 PRO A O 1
ATOM 3083 N N . SER A 1 402 ? -0.341 -21.051 10.077 1.00 82.88 402 SER A N 1
ATOM 3084 C CA . SER A 1 402 ? -1.273 -22.063 9.531 1.00 82.88 402 SER A CA 1
ATOM 3085 C C . SER A 1 402 ? -2.768 -21.742 9.636 1.00 82.88 402 SER A C 1
ATOM 3087 O O . SER A 1 402 ? -3.566 -22.476 9.058 1.00 82.88 402 SER A O 1
ATOM 3089 N N . ASN A 1 403 ? -3.176 -20.670 10.323 1.00 92.94 403 ASN A N 1
ATOM 3090 C CA . ASN A 1 403 ? -4.554 -20.196 10.205 1.00 92.94 403 ASN A CA 1
ATOM 3091 C C . ASN A 1 403 ? -4.745 -19.450 8.880 1.00 92.94 403 ASN A C 1
ATOM 3093 O O . ASN A 1 403 ? -3.857 -18.729 8.423 1.00 92.94 403 ASN A O 1
ATOM 3097 N N . GLU A 1 404 ? -5.921 -19.615 8.283 1.00 95.12 404 GLU A N 1
ATOM 3098 C CA . GLU A 1 404 ? -6.307 -18.951 7.038 1.00 95.12 404 GLU A CA 1
ATOM 3099 C C . GLU A 1 404 ? -7.033 -17.628 7.310 1.00 95.12 404 GLU A C 1
ATOM 3101 O O . GLU A 1 404 ? -7.787 -17.503 8.281 1.00 95.12 404 GLU A O 1
ATOM 3106 N N . ASN A 1 405 ? -6.856 -16.657 6.413 1.00 95.69 405 ASN A N 1
ATOM 3107 C CA . ASN A 1 405 ? -7.541 -15.363 6.458 1.00 95.69 405 ASN A CA 1
ATOM 3108 C C . ASN A 1 405 ? -9.074 -15.484 6.502 1.00 95.69 405 ASN A C 1
ATOM 3110 O O . ASN A 1 405 ? -9.724 -14.773 7.270 1.00 95.69 405 ASN A O 1
ATOM 3114 N N . ILE A 1 406 ? -9.650 -16.421 5.741 1.00 95.75 406 ILE A N 1
ATOM 3115 C CA . ILE A 1 406 ? -11.101 -16.662 5.707 1.00 95.75 406 ILE A CA 1
ATOM 3116 C C . ILE A 1 406 ? -11.629 -17.044 7.093 1.00 95.75 406 ILE A C 1
ATOM 3118 O O . ILE A 1 406 ? -12.609 -16.462 7.556 1.00 95.75 406 ILE A O 1
ATOM 3122 N N . ARG A 1 407 ? -10.938 -17.945 7.806 1.00 96.25 407 ARG A N 1
ATOM 3123 C CA . ARG A 1 407 ? -11.340 -18.354 9.160 1.00 96.25 407 ARG A CA 1
ATOM 3124 C C . ARG A 1 407 ? -11.364 -17.169 10.125 1.00 96.25 407 ARG A C 1
ATOM 3126 O O . ARG A 1 407 ? -12.245 -17.086 10.977 1.00 96.25 407 ARG A O 1
ATOM 3133 N N . ILE A 1 408 ? -10.398 -16.257 10.014 1.00 97.56 408 ILE A N 1
ATOM 3134 C CA . ILE A 1 408 ? -10.351 -15.061 10.864 1.00 97.56 408 ILE A CA 1
ATOM 3135 C C . ILE A 1 408 ? -11.585 -14.186 10.608 1.00 97.56 408 ILE A C 1
ATOM 3137 O O . ILE A 1 408 ? -12.248 -13.781 11.563 1.00 97.56 408 ILE A O 1
ATOM 3141 N N . SER A 1 409 ? -11.932 -13.955 9.339 1.00 97.25 409 SER A N 1
ATOM 3142 C CA . SER A 1 409 ? -13.118 -13.180 8.946 1.00 97.25 409 SER A CA 1
ATOM 3143 C C . SER A 1 409 ? -14.430 -13.794 9.459 1.00 97.25 409 SER A C 1
ATOM 3145 O O . SER A 1 409 ? -15.269 -13.103 10.051 1.00 97.25 409 SER A O 1
ATOM 3147 N N . GLU A 1 410 ? -14.590 -15.112 9.314 1.00 96.75 410 GLU A N 1
ATOM 3148 C CA . GLU A 1 410 ? -15.765 -15.840 9.807 1.00 96.75 410 GLU A CA 1
ATOM 3149 C C . GLU A 1 410 ? -15.906 -15.721 11.328 1.00 96.75 410 GLU A C 1
ATOM 3151 O O . GLU A 1 410 ? -16.992 -15.432 11.837 1.00 96.75 410 GLU A O 1
ATOM 3156 N N . MET A 1 411 ? -14.806 -15.876 12.069 1.00 97.81 411 MET A N 1
ATOM 3157 C CA . MET A 1 411 ? -14.831 -15.788 13.529 1.00 97.81 411 MET A CA 1
ATOM 3158 C C . MET A 1 411 ? -15.056 -14.367 14.044 1.00 97.81 411 MET A C 1
ATOM 3160 O O . MET A 1 411 ? -15.728 -14.202 15.061 1.00 97.81 411 MET A O 1
ATOM 3164 N N . VAL A 1 412 ? -14.574 -13.339 13.340 1.00 97.94 412 VAL A N 1
ATOM 3165 C CA . VAL A 1 412 ? -14.928 -11.937 13.627 1.00 97.94 412 VAL A CA 1
ATOM 3166 C C . VAL A 1 412 ? -16.432 -11.707 13.444 1.00 97.94 412 VAL A C 1
ATOM 3168 O O . VAL A 1 412 ? -17.077 -11.086 14.292 1.00 97.94 412 VAL A O 1
ATOM 3171 N N . THR A 1 413 ? -17.022 -12.269 12.389 1.00 97.56 413 THR A N 1
ATOM 3172 C CA . THR A 1 413 ? -18.470 -12.179 12.146 1.00 97.56 413 THR A CA 1
ATOM 3173 C C . THR A 1 413 ? -19.266 -12.870 13.257 1.00 97.56 413 THR A C 1
ATOM 3175 O O . THR A 1 413 ? -20.184 -12.271 13.817 1.00 97.56 413 THR A O 1
ATOM 3178 N N . LYS A 1 414 ? -18.875 -14.084 13.669 1.00 97.56 414 LYS A N 1
ATOM 3179 C CA . LYS A 1 414 ? -19.515 -14.772 14.806 1.00 97.56 414 LYS A CA 1
ATOM 3180 C C . LYS A 1 414 ? -19.377 -13.992 16.118 1.00 97.56 414 LYS A C 1
ATOM 3182 O O . LYS A 1 414 ? -20.337 -13.897 16.875 1.00 97.56 414 LYS A O 1
ATOM 3187 N N . ALA A 1 415 ? -18.206 -13.408 16.379 1.00 97.62 415 ALA A N 1
ATOM 3188 C CA . ALA A 1 415 ? -17.921 -12.694 17.625 1.00 97.62 415 ALA A CA 1
ATOM 3189 C C . ALA A 1 415 ? -18.775 -11.431 17.827 1.00 97.62 415 ALA A C 1
ATOM 3191 O O . ALA A 1 415 ? -19.009 -11.028 18.965 1.00 97.62 415 ALA A O 1
ATOM 3192 N N . THR A 1 416 ? -19.237 -10.812 16.740 1.00 98.12 416 THR A N 1
ATOM 3193 C CA . THR A 1 416 ? -20.056 -9.588 16.778 1.00 98.12 416 THR A CA 1
ATOM 3194 C C . THR A 1 416 ? -21.558 -9.871 16.783 1.00 98.12 416 THR A C 1
ATOM 3196 O O . THR A 1 416 ? -22.321 -9.084 17.348 1.00 98.12 416 THR A O 1
ATOM 3199 N N . ALA A 1 417 ? -21.983 -11.014 16.234 1.00 96.94 417 ALA A N 1
ATOM 3200 C CA . ALA A 1 417 ? -23.392 -11.378 16.091 1.00 96.94 417 ALA A CA 1
ATOM 3201 C C . ALA A 1 417 ? -24.151 -11.422 17.430 1.00 96.94 417 ALA A C 1
ATOM 3203 O O . ALA A 1 417 ? -25.283 -10.947 17.508 1.00 96.94 417 ALA A O 1
ATOM 3204 N N . ASP A 1 418 ? -23.519 -11.914 18.502 1.00 95.81 418 ASP A N 1
ATOM 3205 C CA . ASP A 1 418 ? -24.131 -12.000 19.839 1.00 95.81 418 ASP A CA 1
ATOM 3206 C C . ASP A 1 418 ? -24.494 -10.634 20.449 1.00 95.81 418 ASP A C 1
ATOM 3208 O O . ASP A 1 418 ? -25.304 -10.575 21.375 1.00 95.81 418 ASP A O 1
ATOM 3212 N N . PHE A 1 419 ? -23.909 -9.549 19.930 1.00 97.69 419 PHE A N 1
ATOM 3213 C CA . PHE A 1 419 ? -24.151 -8.164 20.343 1.00 97.69 419 PHE A CA 1
ATOM 3214 C C . PHE A 1 419 ? -25.176 -7.443 19.454 1.00 97.69 419 PHE A C 1
ATOM 3216 O O . PHE A 1 419 ? -25.373 -6.231 19.580 1.00 97.69 419 PHE A O 1
ATOM 3223 N N . ASN A 1 420 ? -25.812 -8.175 18.529 1.00 97.50 420 ASN A N 1
ATOM 3224 C CA . ASN A 1 420 ? -26.610 -7.612 17.441 1.00 97.50 420 ASN A CA 1
ATOM 3225 C C . ASN A 1 420 ? -25.833 -6.544 16.659 1.00 97.50 420 ASN A C 1
ATOM 3227 O O . ASN A 1 420 ? -26.382 -5.507 16.296 1.00 97.50 420 ASN A O 1
ATOM 3231 N N . CYS A 1 421 ? -24.542 -6.773 16.447 1.00 98.38 421 CYS A N 1
ATOM 3232 C CA . CYS A 1 421 ? -23.669 -5.895 15.684 1.00 98.38 421 CYS A CA 1
ATOM 3233 C C . CYS A 1 421 ? -23.120 -6.652 14.472 1.00 98.38 421 CYS A C 1
ATOM 3235 O O . CYS A 1 421 ? -23.148 -7.885 14.429 1.00 98.38 421 CYS A O 1
ATOM 3237 N N . ARG A 1 422 ? -22.618 -5.916 13.481 1.00 98.19 422 ARG A N 1
ATOM 3238 C CA . ARG A 1 422 ? -22.070 -6.481 12.243 1.00 98.19 422 ARG A CA 1
ATOM 3239 C C . ARG A 1 422 ? -20.713 -5.869 11.923 1.00 98.19 422 ARG A C 1
ATOM 3241 O O . ARG A 1 422 ? -20.576 -4.653 12.045 1.00 98.19 422 ARG A O 1
ATOM 3248 N N . PRO A 1 423 ? -19.713 -6.653 11.489 1.00 98.50 423 PRO A N 1
ATOM 3249 C CA . PRO A 1 423 ? -18.498 -6.079 10.934 1.00 98.50 423 PRO A CA 1
ATOM 3250 C C . PRO A 1 423 ? -18.839 -5.304 9.656 1.00 98.50 423 PRO A C 1
ATOM 3252 O O . PRO A 1 423 ? -19.726 -5.722 8.903 1.00 98.50 423 PRO A O 1
ATOM 3255 N N . ILE A 1 424 ? -18.143 -4.195 9.407 1.00 98.56 424 ILE A N 1
ATOM 3256 C CA . ILE A 1 424 ? -18.351 -3.417 8.180 1.00 98.56 424 ILE A CA 1
ATOM 3257 C C . ILE A 1 424 ? -17.949 -4.264 6.964 1.00 98.56 424 ILE A C 1
ATOM 3259 O O . ILE A 1 424 ? -16.840 -4.795 6.901 1.00 98.56 424 ILE A O 1
ATOM 3263 N N . GLU A 1 425 ? -18.869 -4.381 6.012 1.00 97.88 425 GLU A N 1
ATOM 3264 C CA . GLU A 1 425 ? -18.743 -5.141 4.770 1.00 97.88 425 GLU A CA 1
ATOM 3265 C C . GLU A 1 425 ? -17.563 -4.632 3.932 1.00 97.88 425 GLU A C 1
ATOM 3267 O O . GLU A 1 425 ? -17.450 -3.442 3.633 1.00 97.88 425 GLU A O 1
ATOM 3272 N N . GLY A 1 426 ? -16.667 -5.543 3.556 1.00 95.56 426 GLY A N 1
ATOM 3273 C CA . GLY A 1 426 ? -15.571 -5.273 2.629 1.00 95.56 426 GLY A CA 1
ATOM 3274 C C . GLY A 1 426 ? -14.356 -4.549 3.218 1.00 95.56 426 GLY A C 1
ATOM 3275 O O . GLY A 1 426 ? -13.374 -4.392 2.496 1.00 95.56 426 GLY A O 1
ATOM 3276 N N . MET A 1 427 ? -14.369 -4.137 4.493 1.00 95.38 427 MET A N 1
ATOM 3277 C CA . MET A 1 427 ? -13.189 -3.534 5.135 1.00 95.38 427 MET A CA 1
ATOM 3278 C C . MET A 1 427 ? -12.058 -4.555 5.274 1.00 95.38 427 MET A C 1
ATOM 3280 O O . MET A 1 427 ? -12.308 -5.740 5.501 1.00 95.38 427 MET A O 1
ATOM 3284 N N . GLN A 1 428 ? -10.809 -4.110 5.134 1.00 94.88 428 GLN A N 1
ATOM 3285 C CA . GLN A 1 428 ? -9.663 -5.005 4.985 1.00 94.88 428 GLN A CA 1
ATOM 3286 C C . GLN A 1 428 ? -8.583 -4.750 6.038 1.00 94.88 428 GLN A C 1
ATOM 3288 O O . GLN A 1 428 ? -8.192 -3.620 6.314 1.00 94.88 428 GLN A O 1
ATOM 3293 N N . SER A 1 429 ? -8.059 -5.839 6.591 1.00 98.06 429 SER A N 1
ATOM 3294 C CA . SER A 1 429 ? -6.776 -5.866 7.294 1.00 98.06 429 SER A CA 1
ATOM 3295 C C . SER A 1 429 ? -5.704 -6.379 6.340 1.00 98.06 429 SER A C 1
ATOM 3297 O O . SER A 1 429 ? -5.943 -7.362 5.641 1.00 98.06 429 SER A O 1
ATOM 3299 N N . HIS A 1 430 ? -4.518 -5.776 6.338 1.00 96.19 430 HIS A N 1
ATOM 3300 C CA . HIS A 1 430 ? -3.452 -6.121 5.395 1.00 96.19 430 HIS A CA 1
ATOM 3301 C C . HIS A 1 430 ? -2.185 -6.571 6.111 1.00 96.19 430 HIS A C 1
ATOM 3303 O O . HIS A 1 430 ? -1.844 -6.072 7.190 1.00 96.19 430 HIS A O 1
ATOM 3309 N N . GLN A 1 431 ? -1.454 -7.479 5.470 1.00 95.94 431 GLN A N 1
ATOM 3310 C CA . GLN A 1 431 ? -0.038 -7.656 5.755 1.00 95.94 431 GLN A CA 1
ATOM 3311 C C . GLN A 1 431 ? 0.688 -6.332 5.461 1.00 95.94 431 GLN A C 1
ATOM 3313 O O . GLN A 1 431 ? 0.353 -5.630 4.517 1.00 95.94 431 GLN A O 1
ATOM 3318 N N . MET A 1 432 ? 1.680 -5.975 6.262 1.00 94.25 432 MET A N 1
ATOM 3319 C CA . MET A 1 432 ? 2.575 -4.848 6.015 1.00 94.25 432 MET A CA 1
ATOM 3320 C C . MET A 1 432 ? 3.988 -5.374 5.797 1.00 94.25 432 MET A C 1
ATOM 3322 O O . MET A 1 432 ? 4.378 -6.392 6.373 1.00 94.25 432 MET A O 1
ATOM 3326 N N . LYS A 1 433 ? 4.758 -4.665 4.978 1.00 91.81 433 LYS A N 1
ATOM 3327 C CA . LYS A 1 433 ? 6.190 -4.909 4.770 1.00 91.81 433 LYS A CA 1
ATOM 3328 C C . LYS A 1 433 ? 6.940 -3.589 4.858 1.00 91.81 433 LYS A C 1
ATOM 3330 O O . LYS A 1 433 ? 6.321 -2.522 4.942 1.00 91.81 433 LYS A O 1
ATOM 3335 N N . ARG A 1 434 ? 8.273 -3.637 4.837 1.00 91.56 434 ARG A N 1
ATOM 3336 C CA . ARG A 1 434 ? 9.053 -2.401 4.797 1.00 91.56 434 ARG A CA 1
ATOM 3337 C C . ARG A 1 434 ? 8.667 -1.631 3.529 1.00 91.56 434 ARG A C 1
ATOM 3339 O O . ARG A 1 434 ? 8.762 -2.159 2.430 1.00 91.56 434 ARG A O 1
ATOM 3346 N N . LEU A 1 435 ? 8.208 -0.390 3.693 1.00 88.12 435 LEU A N 1
ATOM 3347 C CA . LEU A 1 435 ? 7.812 0.516 2.603 1.00 88.12 435 LEU A CA 1
ATOM 3348 C C . LEU A 1 435 ? 6.592 0.046 1.801 1.00 88.12 435 LEU A C 1
ATOM 3350 O O . LEU A 1 435 ? 6.348 0.544 0.704 1.00 88.12 435 LEU A O 1
ATOM 3354 N N . TYR A 1 436 ? 5.794 -0.859 2.371 1.00 87.81 436 TYR A N 1
ATOM 3355 C CA . TYR A 1 436 ? 4.588 -1.378 1.741 1.00 87.81 436 TYR A CA 1
ATOM 3356 C C . TYR A 1 436 ? 3.444 -1.462 2.758 1.00 87.81 436 TYR A C 1
ATOM 3358 O O . TYR A 1 436 ? 3.491 -2.234 3.718 1.00 87.81 436 TYR A O 1
ATOM 3366 N N . TYR A 1 437 ? 2.427 -0.622 2.559 1.00 88.19 437 TYR A N 1
ATOM 3367 C CA . TYR A 1 437 ? 1.342 -0.412 3.522 1.00 88.19 437 TYR A CA 1
ATOM 3368 C C . TYR A 1 437 ? 0.221 -1.463 3.444 1.00 88.19 437 TYR A C 1
ATOM 3370 O O . TYR A 1 437 ? -0.369 -1.805 4.464 1.00 88.19 437 TYR A O 1
ATOM 3378 N N . ASP A 1 438 ? -0.075 -1.973 2.249 1.00 88.56 438 ASP A N 1
ATOM 3379 C CA . ASP A 1 438 ? -1.156 -2.922 1.953 1.00 88.56 438 ASP A CA 1
ATOM 3380 C C . ASP A 1 438 ? -0.628 -4.125 1.160 1.00 88.56 438 ASP A C 1
ATOM 3382 O O . ASP A 1 438 ? -0.812 -4.266 -0.046 1.00 88.56 438 ASP A O 1
ATOM 3386 N N . GLY A 1 439 ? 0.038 -5.015 1.894 1.00 87.12 439 GLY A N 1
ATOM 3387 C CA . GLY A 1 439 ? 0.512 -6.332 1.474 1.00 87.12 439 GLY A CA 1
ATOM 3388 C C . GLY A 1 439 ? -0.458 -7.116 0.592 1.00 87.12 439 GLY A C 1
ATOM 3389 O O . GLY A 1 439 ? -1.675 -6.958 0.663 1.00 87.12 439 GLY A O 1
ATOM 3390 N N . GLU A 1 440 ? 0.107 -8.051 -0.170 1.00 87.56 440 GLU A N 1
ATOM 3391 C CA . GLU A 1 440 ? -0.646 -8.995 -1.006 1.00 87.56 440 GLU A CA 1
ATOM 3392 C C . GLU A 1 440 ? -1.643 -9.831 -0.184 1.00 87.56 440 GLU A C 1
ATOM 3394 O O . GLU A 1 440 ? -2.735 -10.149 -0.647 1.00 87.56 440 GLU A O 1
ATOM 3399 N N . LYS A 1 441 ? -1.286 -10.176 1.062 1.00 93.94 441 LYS A N 1
ATOM 3400 C CA . LYS A 1 441 ? -2.168 -10.913 1.972 1.00 93.94 441 LYS A CA 1
ATOM 3401 C C . LYS A 1 441 ? -3.142 -9.958 2.666 1.00 93.94 441 LYS A C 1
ATOM 3403 O O . LYS A 1 441 ? -2.724 -8.982 3.294 1.00 93.94 441 LYS A O 1
ATOM 3408 N N . SER A 1 442 ? -4.430 -10.295 2.641 1.00 96.38 442 SER A N 1
ATOM 3409 C CA . SER A 1 442 ? -5.480 -9.522 3.309 1.00 96.38 442 SER A CA 1
ATOM 3410 C C . SER A 1 442 ? -6.509 -10.402 4.028 1.00 96.38 442 SER A C 1
ATOM 3412 O O . SER A 1 442 ? -6.719 -11.570 3.691 1.00 96.38 442 SER A O 1
ATOM 3414 N N . ILE A 1 443 ? -7.156 -9.836 5.047 1.00 97.88 443 ILE A N 1
ATOM 3415 C CA . ILE A 1 443 ? -8.337 -10.387 5.721 1.00 97.88 443 ILE A CA 1
ATOM 3416 C C . ILE A 1 443 ? -9.479 -9.409 5.460 1.00 97.88 443 ILE A C 1
ATOM 3418 O O . ILE A 1 443 ? -9.429 -8.271 5.922 1.00 97.88 443 ILE A O 1
ATOM 3422 N N . VAL A 1 444 ? -10.502 -9.850 4.730 1.00 97.31 444 VAL A N 1
ATOM 3423 C CA . VAL A 1 444 ? -11.672 -9.026 4.396 1.00 97.31 444 VAL A CA 1
ATOM 3424 C C . VAL A 1 444 ? -12.799 -9.319 5.376 1.00 97.31 444 VAL A C 1
ATOM 3426 O O . VAL A 1 444 ? -13.188 -10.476 5.530 1.00 97.31 444 VAL A O 1
ATOM 3429 N N . LEU A 1 445 ? -13.324 -8.294 6.040 1.00 96.25 445 LEU A N 1
ATOM 3430 C CA . LEU A 1 445 ? -14.434 -8.401 6.982 1.00 96.25 445 LEU A CA 1
ATOM 3431 C C . LEU A 1 445 ? -15.769 -8.503 6.249 1.00 96.25 445 LEU A C 1
ATOM 3433 O O . LEU A 1 445 ? -16.013 -7.754 5.307 1.00 96.25 445 LEU A O 1
ATOM 3437 N N . ASN A 1 446 ? -16.627 -9.419 6.713 1.00 95.81 446 ASN A N 1
ATOM 3438 C CA . ASN A 1 446 ? -18.001 -9.590 6.231 1.00 95.81 446 ASN A CA 1
ATOM 3439 C C . ASN A 1 446 ? -18.124 -9.454 4.691 1.00 95.81 446 ASN A C 1
ATOM 3441 O O . ASN A 1 446 ? -18.828 -8.567 4.217 1.00 95.81 446 ASN A O 1
ATOM 3445 N N . PRO A 1 447 ? -17.386 -10.251 3.890 1.00 94.50 447 PRO A N 1
ATOM 3446 C CA . PRO A 1 447 ? -17.343 -10.061 2.444 1.00 94.50 447 PRO A CA 1
ATOM 3447 C C . PRO A 1 447 ? -18.672 -10.433 1.779 1.00 94.50 447 PRO A C 1
ATOM 3449 O O . PRO A 1 447 ? -19.312 -11.424 2.155 1.00 94.50 447 PRO A O 1
ATOM 3452 N N . THR A 1 448 ? -19.043 -9.702 0.726 1.00 92.44 448 THR A N 1
ATOM 3453 C CA . THR A 1 448 ? -20.173 -10.070 -0.139 1.00 92.44 448 THR A CA 1
ATOM 3454 C C . THR A 1 448 ? -19.914 -11.397 -0.853 1.00 92.44 448 THR A C 1
ATOM 3456 O O . THR A 1 448 ? -18.774 -11.846 -0.991 1.00 92.44 448 THR A O 1
ATOM 3459 N N . ASP A 1 449 ? -20.964 -12.038 -1.368 1.00 90.12 449 ASP A N 1
ATOM 3460 C CA . ASP A 1 449 ? -20.810 -13.292 -2.118 1.00 90.12 449 ASP A CA 1
ATOM 3461 C C . ASP A 1 449 ? -19.992 -13.132 -3.408 1.00 90.12 449 ASP A C 1
ATOM 3463 O O . ASP A 1 449 ? -19.411 -14.101 -3.898 1.00 90.12 449 ASP A O 1
ATOM 3467 N N . GLU A 1 450 ? -19.915 -11.915 -3.950 1.00 89.50 450 GLU A N 1
ATOM 3468 C CA . GLU A 1 450 ? -19.027 -11.585 -5.062 1.00 89.50 450 GLU A CA 1
ATOM 3469 C C . GLU A 1 450 ? -17.576 -11.445 -4.591 1.00 89.50 450 GLU A C 1
ATOM 3471 O O . GLU A 1 450 ? -16.698 -12.112 -5.135 1.00 89.50 450 GLU A O 1
ATOM 3476 N N . GLN A 1 451 ? -17.332 -10.690 -3.514 1.00 87.31 451 GLN A N 1
ATOM 3477 C CA . GLN A 1 451 ? -15.995 -10.538 -2.931 1.00 87.31 451 GLN A CA 1
ATOM 3478 C C . GLN A 1 451 ? -15.405 -11.882 -2.488 1.00 87.31 451 GLN A C 1
ATOM 3480 O O . GLN A 1 451 ? -14.226 -12.139 -2.710 1.00 87.31 451 GLN A O 1
ATOM 3485 N N . LYS A 1 452 ? -16.213 -12.797 -1.937 1.00 88.25 452 LYS A N 1
ATOM 3486 C CA . LYS A 1 452 ? -15.763 -14.157 -1.575 1.00 88.25 452 LYS A CA 1
ATOM 3487 C C . LYS A 1 452 ? -15.135 -14.923 -2.742 1.00 88.25 452 LYS A C 1
ATOM 3489 O O . LYS A 1 452 ? -14.307 -15.795 -2.498 1.00 88.25 452 LYS A O 1
ATOM 3494 N N . LYS A 1 453 ? -15.520 -14.626 -3.989 1.00 88.94 453 LYS A N 1
ATOM 3495 C CA . LYS A 1 453 ? -14.968 -15.279 -5.188 1.00 88.94 453 LYS A CA 1
ATOM 3496 C C . LYS A 1 453 ? -13.618 -14.701 -5.608 1.00 88.94 453 LYS A C 1
ATOM 3498 O O . LYS A 1 453 ? -12.867 -15.399 -6.278 1.00 88.94 453 LYS A O 1
ATOM 3503 N N . SER A 1 454 ? -13.332 -13.452 -5.240 1.00 86.00 454 SER A N 1
ATOM 3504 C CA . SER A 1 454 ? -12.105 -12.734 -5.600 1.00 86.00 454 SER A CA 1
ATOM 3505 C C . SER A 1 454 ? -11.095 -12.622 -4.455 1.00 86.00 454 SER A C 1
ATOM 3507 O O . SER A 1 454 ? -10.003 -12.111 -4.672 1.00 86.00 454 SER A O 1
ATOM 3509 N N . ILE A 1 455 ? -11.448 -13.041 -3.235 1.00 87.88 455 ILE A N 1
ATOM 3510 C CA . ILE A 1 455 ? -10.520 -13.053 -2.099 1.00 87.88 455 ILE A CA 1
ATOM 3511 C C . ILE A 1 455 ? -9.515 -14.188 -2.278 1.00 87.88 455 ILE A C 1
ATOM 3513 O O . ILE A 1 455 ? -9.870 -15.369 -2.227 1.00 87.88 455 ILE A O 1
ATOM 3517 N N . ASP A 1 456 ? -8.246 -13.815 -2.406 1.00 89.19 456 ASP A N 1
ATOM 3518 C CA . ASP A 1 456 ? -7.148 -14.766 -2.385 1.00 89.19 456 ASP A CA 1
ATOM 3519 C C . ASP A 1 456 ? -7.030 -15.410 -1.001 1.00 89.19 456 ASP A C 1
ATOM 3521 O O . ASP A 1 456 ? -6.955 -14.750 0.044 1.00 89.19 456 ASP A O 1
ATOM 3525 N N . LYS A 1 457 ? -7.021 -16.743 -0.984 1.00 92.06 457 LYS A N 1
ATOM 3526 C CA . LYS A 1 457 ? -6.775 -17.504 0.240 1.00 92.06 457 LYS A CA 1
ATOM 3527 C C . LYS A 1 457 ? -5.313 -17.360 0.625 1.00 92.06 457 LYS A C 1
ATOM 3529 O O . LYS A 1 457 ? -4.432 -17.703 -0.161 1.00 92.06 457 LYS A O 1
ATOM 3534 N N . CYS A 1 458 ? -5.056 -16.930 1.854 1.00 91.75 458 CYS A N 1
ATOM 3535 C CA . CYS A 1 458 ? -3.701 -16.863 2.382 1.00 91.75 458 CYS A CA 1
ATOM 3536 C C . CYS A 1 458 ? -3.623 -17.406 3.806 1.00 91.75 458 CYS A C 1
ATOM 3538 O O . CYS A 1 458 ? -4.549 -17.264 4.610 1.00 91.75 458 CYS A O 1
ATOM 3540 N N . THR A 1 459 ? -2.472 -17.984 4.130 1.00 94.06 459 THR A N 1
ATOM 3541 C CA . THR A 1 459 ? -2.125 -18.410 5.483 1.00 94.06 459 THR A CA 1
ATOM 3542 C C . THR A 1 459 ? -1.288 -17.348 6.181 1.00 94.06 459 THR A C 1
ATOM 3544 O O . THR A 1 459 ? -0.420 -16.716 5.571 1.00 94.06 459 THR A O 1
ATOM 3547 N N . ILE A 1 460 ? -1.527 -17.178 7.479 1.00 94.31 460 ILE A N 1
ATOM 3548 C CA . ILE A 1 460 ? -0.651 -16.385 8.342 1.00 94.31 460 ILE A CA 1
ATOM 3549 C C . ILE A 1 460 ? 0.678 -17.133 8.493 1.00 94.31 460 ILE A C 1
ATOM 3551 O O . ILE A 1 460 ? 0.684 -18.345 8.729 1.00 94.31 460 ILE A O 1
ATOM 3555 N N . GLU A 1 461 ? 1.798 -16.425 8.364 1.00 92.44 461 GLU A N 1
ATOM 3556 C CA . GLU A 1 461 ? 3.148 -16.992 8.408 1.00 92.44 461 GLU A CA 1
ATOM 3557 C C . GLU A 1 461 ? 4.017 -16.307 9.467 1.00 92.44 461 GLU A C 1
ATOM 3559 O O . GLU A 1 461 ? 3.776 -15.172 9.875 1.00 92.44 461 GLU A O 1
ATOM 3564 N N . ILE A 1 462 ? 5.039 -17.020 9.947 1.00 89.81 462 ILE A N 1
ATOM 3565 C CA . ILE A 1 462 ? 6.055 -16.430 10.827 1.00 89.81 462 ILE A CA 1
ATOM 3566 C C . ILE A 1 462 ? 6.809 -15.360 10.034 1.00 89.81 462 ILE A C 1
ATOM 3568 O O . ILE A 1 462 ? 7.095 -15.565 8.861 1.00 89.81 462 ILE A O 1
ATOM 3572 N N . GLN A 1 463 ? 7.170 -14.264 10.701 1.00 90.94 463 GLN A N 1
ATOM 3573 C CA . GLN A 1 463 ? 7.764 -13.051 10.126 1.00 90.94 463 GLN A CA 1
ATOM 3574 C C . GLN A 1 463 ? 6.784 -12.132 9.390 1.00 90.94 463 GLN A C 1
ATOM 3576 O O . GLN A 1 463 ? 7.172 -11.022 9.039 1.00 90.94 463 GLN A O 1
ATOM 3581 N N . ASP A 1 464 ? 5.510 -12.508 9.243 1.00 94.00 464 ASP A N 1
ATOM 3582 C CA . ASP A 1 464 ? 4.508 -11.548 8.788 1.00 94.00 464 ASP A CA 1
ATOM 3583 C C . ASP A 1 464 ? 4.367 -10.390 9.794 1.00 94.00 464 ASP A C 1
ATOM 3585 O O . ASP A 1 464 ? 4.405 -10.578 11.017 1.00 94.00 464 ASP A O 1
ATOM 3589 N N . VAL A 1 465 ? 4.100 -9.195 9.274 1.00 96.88 465 VAL A N 1
ATOM 3590 C CA . VAL A 1 465 ? 3.556 -8.072 10.041 1.00 96.88 465 VAL A CA 1
ATOM 3591 C C . VAL A 1 465 ? 2.159 -7.801 9.526 1.00 96.88 465 VAL A C 1
ATOM 3593 O O . VAL A 1 465 ? 1.945 -7.773 8.323 1.00 96.88 465 VAL A O 1
ATOM 3596 N N . TRP A 1 466 ? 1.199 -7.619 10.423 1.00 98.06 466 TRP A N 1
ATOM 3597 C CA . TRP A 1 466 ? -0.196 -7.388 10.067 1.00 98.06 466 TRP A CA 1
ATOM 3598 C C . TRP A 1 466 ? -0.701 -6.102 10.700 1.00 98.06 466 TRP A C 1
ATOM 3600 O O . TRP A 1 466 ? -0.548 -5.899 11.905 1.00 98.06 466 TRP A O 1
ATOM 3610 N N . ASN A 1 467 ? -1.347 -5.263 9.897 1.00 98.00 467 ASN A N 1
ATOM 3611 C CA . ASN A 1 467 ? -2.243 -4.233 10.390 1.00 98.00 467 ASN A CA 1
ATOM 3612 C C . ASN A 1 467 ? -3.664 -4.801 10.416 1.00 98.00 467 ASN A C 1
ATOM 3614 O O . ASN A 1 467 ? -4.298 -4.974 9.374 1.00 98.00 467 ASN A O 1
ATOM 3618 N N . ILE A 1 468 ? -4.139 -5.087 11.622 1.00 98.50 468 ILE A N 1
ATOM 3619 C CA . ILE A 1 468 ? -5.477 -5.604 11.881 1.00 98.50 468 ILE A CA 1
ATOM 3620 C C . ILE A 1 468 ? -6.390 -4.433 12.141 1.00 98.50 468 ILE A C 1
ATOM 3622 O O . ILE A 1 468 ? -6.103 -3.650 13.037 1.00 98.50 468 ILE A O 1
ATOM 3626 N N . ASP A 1 469 ? -7.470 -4.335 11.382 1.00 98.44 469 ASP A N 1
ATOM 3627 C CA . ASP A 1 469 ? -8.461 -3.274 11.471 1.00 98.44 469 ASP A CA 1
ATOM 3628 C C . ASP A 1 469 ? -9.855 -3.891 11.587 1.00 98.44 469 ASP A C 1
ATOM 3630 O O . ASP A 1 469 ? -10.346 -4.533 10.657 1.00 98.44 469 ASP A O 1
ATOM 3634 N N . VAL A 1 470 ? -10.457 -3.762 12.770 1.00 98.62 470 VAL A N 1
ATOM 3635 C CA . VAL A 1 470 ? -11.775 -4.313 13.088 1.00 98.62 470 VAL A CA 1
ATOM 3636 C C . VAL A 1 470 ? -12.749 -3.167 13.293 1.00 98.62 470 VAL A C 1
ATOM 3638 O O . VAL A 1 470 ? -12.689 -2.493 14.320 1.00 98.62 470 VAL A O 1
ATOM 3641 N N . LEU A 1 471 ? -13.665 -2.993 12.338 1.00 98.75 471 LEU A N 1
ATOM 3642 C CA . LEU A 1 471 ? -14.759 -2.021 12.382 1.00 98.75 471 LEU A CA 1
ATOM 3643 C C . LEU A 1 471 ? -16.095 -2.749 12.519 1.00 98.75 471 LEU A C 1
ATOM 3645 O O . LEU A 1 471 ? -16.404 -3.643 11.729 1.00 98.75 471 LEU A O 1
ATOM 3649 N N . VAL A 1 472 ? -16.888 -2.364 13.515 1.00 98.81 472 VAL A N 1
ATOM 3650 C CA . VAL A 1 472 ? -18.158 -3.012 13.857 1.00 98.81 472 VAL A CA 1
ATOM 3651 C C . VAL A 1 472 ? -19.252 -1.965 14.009 1.00 98.81 472 VAL A C 1
ATOM 3653 O O . VAL A 1 472 ? -19.102 -1.009 14.765 1.00 98.81 472 VAL A O 1
ATOM 3656 N N . SER A 1 473 ? -20.353 -2.176 13.295 1.00 98.69 473 SER A N 1
ATOM 3657 C CA . SER A 1 473 ? -21.546 -1.336 13.263 1.00 98.69 473 SER A CA 1
ATOM 3658 C C . SER A 1 473 ? -22.670 -1.923 14.107 1.00 98.69 473 SER A C 1
ATOM 3660 O O . SER A 1 473 ? -22.838 -3.145 14.189 1.00 98.69 473 SER A O 1
ATOM 3662 N N . THR A 1 474 ? -23.479 -1.045 14.691 1.00 98.69 474 THR A N 1
ATOM 3663 C CA . THR A 1 474 ? -24.768 -1.396 15.292 1.00 98.69 474 THR A CA 1
ATOM 3664 C C . THR A 1 474 ? -25.896 -1.573 14.274 1.00 98.69 474 THR A C 1
ATOM 3666 O O . THR A 1 474 ? -26.929 -2.136 14.644 1.00 98.69 474 THR A O 1
ATOM 3669 N N . GLY A 1 475 ? -25.682 -1.127 13.034 1.00 97.88 475 GLY A N 1
ATOM 3670 C CA . GLY A 1 475 ? -26.626 -1.129 11.922 1.00 97.88 475 GLY A CA 1
ATOM 3671 C C . GLY A 1 475 ? -26.477 -2.327 10.979 1.00 97.88 475 GLY A C 1
ATOM 3672 O O . GLY A 1 475 ? -26.296 -3.473 11.403 1.00 97.88 475 GLY A O 1
ATOM 3673 N N . ASP A 1 476 ? -26.605 -2.081 9.669 1.00 96.69 476 ASP A N 1
ATOM 3674 C CA . ASP A 1 476 ? -26.630 -3.153 8.662 1.00 96.69 476 ASP A CA 1
ATOM 3675 C C . ASP A 1 476 ? -25.242 -3.610 8.187 1.00 96.69 476 ASP A C 1
ATOM 3677 O O . ASP A 1 476 ? -25.143 -4.698 7.604 1.00 96.69 476 ASP A O 1
ATOM 3681 N N . GLY A 1 477 ? -24.198 -2.853 8.530 1.00 96.88 477 GLY A N 1
ATOM 3682 C CA . GLY A 1 477 ? -22.796 -3.117 8.235 1.00 96.88 477 GLY A CA 1
ATOM 3683 C C . GLY A 1 477 ? -22.363 -2.641 6.851 1.00 96.88 477 GLY A C 1
ATOM 3684 O O . GLY A 1 477 ? -21.265 -2.997 6.433 1.00 96.88 477 GLY A O 1
ATOM 3685 N N . LYS A 1 478 ? -23.193 -1.893 6.112 1.00 97.44 478 LYS A N 1
ATOM 3686 C CA . LYS A 1 478 ? -22.905 -1.531 4.717 1.00 97.44 478 LYS A CA 1
ATOM 3687 C C . LYS A 1 478 ? -22.352 -0.110 4.609 1.00 97.44 478 LYS A C 1
ATOM 3689 O O . LYS A 1 478 ? -23.078 0.836 4.928 1.00 97.44 478 LYS A O 1
ATOM 3694 N N . PRO A 1 479 ? -21.112 0.070 4.118 1.00 97.12 479 PRO A N 1
ATOM 3695 C CA . PRO A 1 479 ? -20.524 1.396 3.983 1.00 97.12 479 PRO A CA 1
ATOM 3696 C C . PRO A 1 479 ? -21.258 2.230 2.926 1.00 97.12 479 PRO A C 1
ATOM 3698 O O . PRO A 1 479 ? -21.610 1.741 1.851 1.00 97.12 479 PRO A O 1
ATOM 3701 N N . ARG A 1 480 ? -21.477 3.512 3.229 1.00 97.31 480 ARG A N 1
ATOM 3702 C CA . ARG A 1 480 ? -22.046 4.521 2.321 1.00 97.31 480 ARG A CA 1
ATOM 3703 C C . ARG A 1 480 ? -21.097 5.701 2.256 1.00 97.31 480 ARG A C 1
ATOM 3705 O O . ARG A 1 480 ? -20.527 6.062 3.277 1.00 97.31 480 ARG A O 1
ATOM 3712 N N . GLU A 1 481 ? -20.883 6.286 1.083 1.00 96.44 481 GLU A N 1
ATOM 3713 C CA . GLU A 1 481 ? -20.033 7.476 0.997 1.00 96.44 481 GLU A CA 1
ATOM 3714 C C . GLU A 1 481 ? -20.672 8.638 1.762 1.00 96.44 481 GLU A C 1
ATOM 3716 O O . GLU A 1 481 ? -21.846 8.964 1.575 1.00 96.44 481 GLU A O 1
ATOM 3721 N N . HIS A 1 482 ? -19.887 9.250 2.642 1.00 95.31 482 HIS A N 1
ATOM 3722 C CA . HIS A 1 482 ? -20.274 10.438 3.378 1.00 95.31 482 HIS A CA 1
ATOM 3723 C C . HIS A 1 482 ? -20.097 11.683 2.495 1.00 95.31 482 HIS A C 1
ATOM 3725 O O . HIS A 1 482 ? -19.245 11.721 1.611 1.00 95.31 482 HIS A O 1
ATOM 3731 N N . LYS A 1 483 ? -20.856 12.751 2.771 1.00 93.25 483 LYS A N 1
ATOM 3732 C CA . LYS A 1 483 ? -20.775 14.023 2.023 1.00 93.25 483 LYS A CA 1
ATOM 3733 C C . LYS A 1 483 ? -19.434 14.757 2.169 1.00 93.25 483 LYS A C 1
ATOM 3735 O O . LYS A 1 483 ? -19.135 15.656 1.388 1.00 93.25 483 LYS A O 1
ATOM 3740 N N . ALA A 1 484 ? -18.650 14.406 3.189 1.00 93.00 484 ALA A N 1
ATOM 3741 C CA . ALA A 1 484 ? -17.354 15.020 3.448 1.00 93.00 484 ALA A CA 1
ATOM 3742 C C . ALA A 1 484 ? -16.375 14.743 2.302 1.00 93.00 484 ALA A C 1
ATOM 3744 O O . ALA A 1 484 ? -16.309 13.641 1.756 1.00 93.00 484 ALA A O 1
ATOM 3745 N N . ARG A 1 485 ? -15.565 15.749 1.965 1.00 91.69 485 ARG A N 1
ATOM 3746 C CA . ARG A 1 485 ? -14.551 15.631 0.919 1.00 91.69 485 ARG A CA 1
ATOM 3747 C C . ARG A 1 485 ? -13.552 14.523 1.263 1.00 91.69 485 ARG A C 1
ATOM 3749 O O . ARG A 1 485 ? -13.067 14.432 2.386 1.00 91.69 485 ARG A O 1
ATOM 3756 N N . THR A 1 486 ? -13.151 13.747 0.258 1.00 95.94 486 THR A N 1
ATOM 3757 C CA . THR A 1 486 ? -11.996 12.853 0.398 1.00 95.94 486 THR A CA 1
ATOM 3758 C C . THR A 1 486 ? -10.702 13.665 0.474 1.00 95.94 486 THR A C 1
ATOM 3760 O O . THR A 1 486 ? -10.341 14.369 -0.479 1.00 95.94 486 THR A O 1
ATOM 3763 N N . THR A 1 487 ? -9.999 13.564 1.602 1.00 96.88 487 THR A N 1
ATOM 3764 C CA . THR A 1 487 ? -8.748 14.292 1.885 1.00 96.88 487 THR A CA 1
ATOM 3765 C C . THR A 1 487 ? -7.542 13.369 2.042 1.00 96.88 487 THR A C 1
ATOM 3767 O O . THR A 1 487 ? -6.413 13.834 1.874 1.00 96.88 487 THR A O 1
ATOM 3770 N N . ILE A 1 488 ? -7.769 12.079 2.311 1.00 98.12 488 ILE A N 1
ATOM 3771 C CA . ILE A 1 488 ? -6.731 11.054 2.429 1.00 98.12 488 ILE A CA 1
ATOM 3772 C C . ILE A 1 488 ? -6.595 10.310 1.103 1.00 98.12 488 ILE A C 1
ATOM 3774 O O . ILE A 1 488 ? -7.581 9.891 0.493 1.00 98.12 488 ILE A O 1
ATOM 3778 N N . TYR A 1 489 ? -5.354 10.157 0.661 1.00 97.31 489 TYR A N 1
ATOM 3779 C CA . TYR A 1 489 ? -5.000 9.452 -0.560 1.00 97.31 489 TYR A CA 1
ATOM 3780 C C . TYR A 1 489 ? -3.732 8.652 -0.340 1.00 97.31 489 TYR A C 1
ATOM 3782 O O . TYR A 1 489 ? -2.973 8.903 0.593 1.00 97.31 489 TYR A O 1
ATOM 3790 N N . LYS A 1 490 ? -3.472 7.714 -1.237 1.00 94.94 490 LYS A N 1
ATOM 3791 C CA . LYS A 1 490 ? -2.238 6.946 -1.262 1.00 94.94 490 LYS A CA 1
ATOM 3792 C C . LYS A 1 490 ? -1.740 6.837 -2.693 1.00 94.94 490 LYS A C 1
ATOM 3794 O O . LYS A 1 490 ? -2.528 6.737 -3.624 1.00 94.94 490 LYS A O 1
ATOM 3799 N N . LYS A 1 491 ? -0.426 6.853 -2.883 1.00 91.62 491 LYS A N 1
ATOM 3800 C CA . LYS A 1 491 ? 0.182 6.570 -4.183 1.00 91.62 491 LYS A CA 1
ATOM 3801 C C . LYS A 1 491 ? -0.089 5.118 -4.609 1.00 91.62 491 LYS A C 1
AT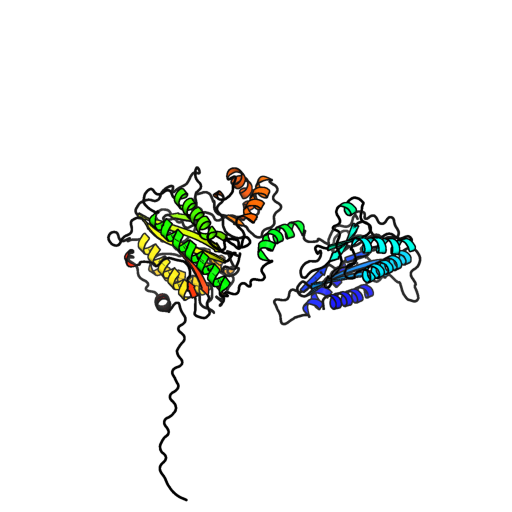OM 3803 O O . LYS A 1 491 ? 0.186 4.203 -3.837 1.00 91.62 491 LYS A O 1
ATOM 3808 N N . ASN A 1 492 ? -0.528 4.934 -5.853 1.00 85.31 492 ASN A N 1
ATOM 3809 C CA . ASN A 1 492 ? -0.633 3.630 -6.509 1.00 85.31 492 ASN A CA 1
ATOM 3810 C C . ASN A 1 492 ? 0.580 3.351 -7.402 1.00 85.31 492 ASN A C 1
ATOM 3812 O O . ASN A 1 492 ? 1.395 4.228 -7.705 1.00 85.31 492 ASN A O 1
ATOM 3816 N N . GLU A 1 493 ? 0.699 2.105 -7.857 1.00 79.00 493 GLU A N 1
ATOM 3817 C CA . GLU A 1 493 ? 1.753 1.692 -8.790 1.00 79.00 493 GLU A CA 1
ATOM 3818 C C . GLU A 1 493 ? 1.443 2.021 -10.259 1.00 79.00 493 GLU A C 1
ATOM 3820 O O . GLU A 1 493 ? 2.321 1.882 -11.132 1.00 79.00 493 GLU A O 1
ATOM 3825 N N . THR A 1 494 ? 0.213 2.471 -10.524 1.00 77.62 494 THR A N 1
ATOM 3826 C CA . THR A 1 494 ? -0.310 2.822 -11.842 1.00 77.62 494 THR A CA 1
ATOM 3827 C C . THR A 1 494 ? 0.527 3.924 -12.479 1.00 77.62 494 THR A C 1
ATOM 3829 O O . THR A 1 494 ? 0.751 5.002 -11.925 1.00 77.62 494 THR A O 1
ATOM 3832 N N . LEU A 1 495 ? 1.018 3.635 -13.683 1.00 74.31 495 LEU A N 1
ATOM 3833 C CA . LEU A 1 495 ? 1.778 4.580 -14.487 1.00 74.31 495 LEU A CA 1
ATOM 3834 C C . LEU A 1 495 ? 0.853 5.261 -15.476 1.00 74.31 495 LEU A C 1
ATOM 3836 O O . LEU A 1 495 ? 0.333 4.625 -16.389 1.00 74.31 495 LEU A O 1
ATOM 3840 N N . TYR A 1 496 ? 0.727 6.573 -15.342 1.00 79.25 496 TYR A N 1
ATOM 3841 C CA . TYR A 1 496 ? -0.024 7.385 -16.280 1.00 79.25 496 TYR A CA 1
ATOM 3842 C C . TYR A 1 496 ? 0.723 8.679 -16.592 1.00 79.25 496 TYR A C 1
ATOM 3844 O O . TYR A 1 496 ? 1.323 9.309 -15.717 1.00 79.25 496 TYR A O 1
ATOM 3852 N N . HIS A 1 497 ? 0.695 9.086 -17.861 1.00 85.62 497 HIS A N 1
ATOM 3853 C CA . HIS A 1 497 ? 1.306 10.335 -18.297 1.00 85.62 497 HIS A CA 1
ATOM 3854 C C . HIS A 1 497 ? 0.372 11.515 -17.995 1.00 85.62 497 HIS A C 1
ATOM 3856 O O . HIS A 1 497 ? -0.465 11.887 -18.818 1.00 85.62 497 HIS A O 1
ATOM 3862 N N . LEU A 1 498 ? 0.527 12.093 -16.800 1.00 87.69 498 LEU A N 1
ATOM 3863 C CA . LEU A 1 498 ? -0.255 13.242 -16.336 1.00 87.69 498 LEU A CA 1
ATOM 3864 C C . LEU A 1 498 ? -0.108 14.433 -17.292 1.00 87.69 498 LEU A C 1
ATOM 3866 O O . LEU A 1 498 ? 0.993 14.957 -17.512 1.00 87.69 498 LEU A O 1
ATOM 3870 N N . LYS A 1 499 ? -1.235 14.885 -17.840 1.00 90.94 499 LYS A N 1
ATOM 3871 C CA . LYS A 1 499 ? -1.313 15.932 -18.860 1.00 90.94 499 LYS A CA 1
ATOM 3872 C C . LYS A 1 499 ? -1.245 17.320 -18.236 1.00 90.94 499 LYS A C 1
ATOM 3874 O O . LYS A 1 499 ? -0.641 18.225 -18.823 1.00 90.94 499 LYS A O 1
ATOM 3879 N N . MET A 1 500 ? -1.776 17.507 -17.029 1.00 90.69 500 MET A N 1
ATOM 3880 C CA . MET A 1 500 ? -1.792 18.808 -16.365 1.00 90.69 500 MET A CA 1
ATOM 3881 C C . MET A 1 500 ? -0.469 19.098 -15.643 1.00 90.69 500 MET A C 1
ATOM 3883 O O . MET A 1 500 ? 0.089 18.257 -14.937 1.00 90.69 500 MET A O 1
ATOM 3887 N N . LYS A 1 501 ? 0.027 20.340 -15.762 1.00 90.69 501 LYS A N 1
ATOM 3888 C CA . LYS A 1 501 ? 1.225 20.794 -15.027 1.00 90.69 501 LYS A CA 1
ATOM 3889 C C . LYS A 1 501 ? 1.035 20.674 -13.511 1.00 90.69 501 LYS A C 1
ATOM 3891 O O . LYS A 1 501 ? 1.949 20.222 -12.831 1.00 90.69 501 LYS A O 1
ATOM 3896 N N . ALA A 1 502 ? -0.148 21.040 -13.010 1.00 90.44 502 ALA A N 1
ATOM 3897 C CA . ALA A 1 502 ? -0.489 20.935 -11.593 1.00 90.44 502 ALA A CA 1
ATOM 3898 C C . ALA A 1 502 ? -0.415 19.484 -11.092 1.00 90.44 502 ALA A C 1
ATOM 3900 O O . ALA A 1 502 ? 0.139 19.236 -10.029 1.00 90.44 502 ALA A O 1
ATOM 3901 N N . SER A 1 503 ? -0.888 18.519 -11.883 1.00 92.56 503 SER A N 1
ATOM 3902 C CA . SER A 1 503 ? -0.856 17.096 -11.531 1.00 92.56 503 SER A CA 1
ATOM 3903 C C . SER A 1 503 ? 0.558 16.527 -11.530 1.00 92.56 503 SER A C 1
ATOM 3905 O O . SER A 1 503 ? 0.923 15.814 -10.601 1.00 92.56 503 SER A O 1
ATOM 3907 N N . ARG A 1 504 ? 1.404 16.907 -12.500 1.00 91.25 504 ARG A N 1
ATOM 3908 C CA . ARG A 1 504 ? 2.832 16.538 -12.482 1.00 91.25 504 ARG A CA 1
ATOM 3909 C C . ARG A 1 504 ? 3.565 17.097 -11.258 1.00 91.25 504 ARG A C 1
ATOM 3911 O O . ARG A 1 504 ? 4.374 16.389 -10.667 1.00 91.25 504 ARG A O 1
ATOM 3918 N N . GLN A 1 505 ? 3.280 18.345 -10.877 1.00 89.44 505 GLN A N 1
ATOM 3919 C CA . GLN A 1 505 ? 3.852 18.967 -9.676 1.00 89.44 505 GLN A CA 1
ATOM 3920 C C . GLN A 1 505 ? 3.384 18.259 -8.400 1.00 89.44 505 GLN A C 1
ATOM 3922 O O . GLN A 1 505 ? 4.222 17.861 -7.597 1.00 89.44 505 GLN A O 1
ATOM 3927 N N . PHE A 1 506 ? 2.075 18.026 -8.271 1.00 91.88 506 PHE A N 1
ATOM 3928 C CA . PHE A 1 506 ? 1.483 17.262 -7.173 1.00 91.88 506 PHE A CA 1
ATOM 3929 C C . PHE A 1 506 ? 2.126 15.875 -7.032 1.00 91.88 506 PHE A C 1
ATOM 3931 O O . PHE A 1 506 ? 2.567 15.511 -5.947 1.00 91.88 506 PHE A O 1
ATOM 3938 N N . TYR A 1 507 ? 2.237 15.120 -8.131 1.00 90.56 507 TYR A N 1
ATOM 3939 C CA . TYR A 1 507 ? 2.825 13.780 -8.112 1.00 90.56 507 TYR A CA 1
ATOM 3940 C C . TYR A 1 507 ? 4.286 13.799 -7.648 1.00 90.56 507 TYR A C 1
ATOM 3942 O O . TYR A 1 507 ? 4.690 12.941 -6.866 1.00 90.56 507 TYR A O 1
ATOM 3950 N N . SER A 1 508 ? 5.073 14.779 -8.108 1.00 88.62 508 SER A N 1
ATOM 3951 C CA . SER A 1 508 ? 6.477 14.921 -7.714 1.00 88.62 508 SER A CA 1
ATOM 3952 C C . SER A 1 508 ? 6.632 15.222 -6.223 1.00 88.62 508 SER A C 1
ATOM 3954 O O . SER A 1 508 ? 7.480 14.614 -5.579 1.00 88.62 508 SER A O 1
ATOM 3956 N N . GLU A 1 509 ? 5.827 16.137 -5.677 1.00 89.00 509 GLU A N 1
ATOM 3957 C CA . GLU A 1 509 ? 5.862 16.488 -4.251 1.00 89.00 509 GLU A CA 1
ATOM 3958 C C . GLU A 1 509 ? 5.403 15.309 -3.379 1.00 89.00 509 GLU A C 1
ATOM 3960 O O . GLU A 1 509 ? 6.070 14.940 -2.415 1.00 89.00 509 GLU A O 1
ATOM 3965 N N . MET A 1 510 ? 4.298 14.663 -3.763 1.00 90.06 510 MET A N 1
ATOM 3966 C CA . MET A 1 510 ? 3.752 13.498 -3.069 1.00 90.06 510 MET A CA 1
ATOM 3967 C C . MET A 1 510 ? 4.753 12.336 -3.014 1.00 90.06 510 MET A C 1
ATOM 3969 O O . MET A 1 510 ? 4.953 11.743 -1.954 1.00 90.06 510 MET A O 1
ATOM 3973 N N . ALA A 1 511 ? 5.370 11.995 -4.152 1.00 84.31 511 ALA A N 1
ATOM 3974 C CA . ALA A 1 511 ? 6.288 10.863 -4.249 1.00 84.31 511 ALA A CA 1
ATOM 3975 C C . ALA A 1 511 ? 7.561 11.052 -3.409 1.00 84.31 511 ALA A C 1
ATOM 3977 O O . ALA A 1 511 ? 8.144 10.061 -2.968 1.00 84.31 511 ALA A O 1
ATOM 3978 N N . ASP A 1 512 ? 7.981 12.299 -3.190 1.00 84.50 512 ASP A N 1
ATOM 3979 C CA . ASP A 1 512 ? 9.127 12.627 -2.343 1.00 84.50 512 ASP A CA 1
ATOM 3980 C C . ASP A 1 512 ? 8.765 12.578 -0.848 1.00 84.50 512 ASP A C 1
ATOM 3982 O O . ASP A 1 512 ? 9.478 11.950 -0.058 1.00 84.50 512 ASP A O 1
ATOM 3986 N N . LYS A 1 513 ? 7.617 13.166 -0.470 1.00 86.81 513 LYS A N 1
ATOM 3987 C CA . LYS A 1 513 ? 7.206 13.339 0.935 1.00 86.81 513 LYS A CA 1
ATOM 3988 C C . LYS A 1 513 ? 6.634 12.082 1.596 1.00 86.81 513 LYS A C 1
ATOM 3990 O O . LYS A 1 513 ? 6.953 11.824 2.753 1.00 86.81 513 LYS A O 1
ATOM 3995 N N . PHE A 1 514 ? 5.786 11.315 0.905 1.00 87.38 514 PHE A N 1
ATOM 3996 C CA . PHE A 1 514 ? 4.902 10.333 1.564 1.00 87.38 514 PHE A CA 1
ATOM 3997 C C . PHE A 1 514 ? 5.228 8.864 1.270 1.00 87.38 514 PHE A C 1
ATOM 3999 O O . PHE A 1 514 ? 4.571 7.968 1.797 1.00 87.38 514 PHE A O 1
ATOM 4006 N N . LEU A 1 515 ? 6.264 8.589 0.470 1.00 86.88 515 LEU A N 1
ATOM 4007 C CA . LEU A 1 515 ? 6.656 7.226 0.089 1.00 86.88 515 LEU A CA 1
ATOM 4008 C C . LEU A 1 515 ? 5.462 6.439 -0.497 1.00 86.88 515 LEU A C 1
ATOM 4010 O O . LEU A 1 515 ? 4.830 6.902 -1.448 1.00 86.88 515 LEU A O 1
ATOM 4014 N N . ALA A 1 516 ? 5.176 5.253 0.045 1.00 85.19 516 ALA A N 1
ATOM 4015 C CA . ALA A 1 516 ? 4.025 4.415 -0.293 1.00 85.19 516 ALA A CA 1
ATOM 4016 C C . ALA A 1 516 ? 2.893 4.508 0.752 1.00 85.19 516 ALA A C 1
ATOM 4018 O O . ALA A 1 516 ? 1.984 3.679 0.753 1.00 85.19 516 ALA A O 1
ATOM 4019 N N . TYR A 1 517 ? 2.952 5.478 1.667 1.00 95.12 517 TYR A N 1
ATOM 4020 C CA . TYR A 1 517 ? 1.997 5.603 2.764 1.00 95.12 517 TYR A CA 1
ATOM 4021 C C . TYR A 1 517 ? 0.820 6.512 2.410 1.00 95.12 517 TYR A C 1
ATOM 4023 O O . TYR A 1 517 ? 0.982 7.456 1.628 1.00 95.12 517 TYR A O 1
ATOM 4031 N N . PRO A 1 518 ? -0.371 6.256 2.982 1.00 97.19 518 PRO A N 1
ATOM 4032 C CA . PRO A 1 518 ? -1.464 7.210 2.938 1.00 97.19 518 PRO A CA 1
ATOM 4033 C C . PRO A 1 518 ? -1.054 8.573 3.504 1.00 97.19 518 PRO A C 1
ATOM 4035 O O . PRO A 1 518 ? -0.311 8.665 4.481 1.00 97.19 518 PRO A O 1
ATOM 4038 N N . PHE A 1 519 ? -1.572 9.638 2.904 1.00 97.19 519 PHE A N 1
ATOM 4039 C CA . PHE A 1 519 ? -1.298 11.022 3.271 1.00 97.19 519 PHE A CA 1
ATOM 4040 C C . PHE A 1 519 ? -2.560 11.872 3.139 1.00 97.19 519 PHE A C 1
ATOM 4042 O O . PHE A 1 519 ? -3.437 11.591 2.323 1.00 97.19 519 PHE A O 1
ATOM 4049 N N . ASN A 1 520 ? -2.639 12.939 3.931 1.00 96.94 520 ASN A N 1
ATOM 4050 C CA . ASN A 1 520 ? -3.665 13.963 3.772 1.00 96.94 520 ASN A CA 1
ATOM 4051 C C . ASN A 1 520 ? -3.145 15.063 2.833 1.00 96.94 520 ASN A C 1
ATOM 4053 O O . ASN A 1 520 ? -2.010 15.520 2.981 1.00 96.94 520 ASN A O 1
ATOM 4057 N N . ILE A 1 521 ? -3.968 15.532 1.892 1.00 95.00 521 ILE A N 1
ATOM 4058 C CA . ILE A 1 521 ? -3.585 16.607 0.960 1.00 95.00 521 ILE A CA 1
ATOM 4059 C C . ILE A 1 521 ? -3.209 17.927 1.651 1.00 95.00 521 ILE A C 1
ATOM 4061 O O . ILE A 1 521 ? -2.514 18.736 1.040 1.00 95.00 521 ILE A O 1
ATOM 4065 N N . ARG A 1 522 ? -3.616 18.149 2.912 1.00 94.31 522 ARG A N 1
ATOM 4066 C CA . ARG A 1 522 ? -3.201 19.318 3.711 1.00 94.31 522 ARG A CA 1
ATOM 4067 C C . ARG A 1 522 ? -1.707 19.339 4.042 1.00 94.31 522 ARG A C 1
ATOM 4069 O O . ARG A 1 522 ? -1.186 20.387 4.394 1.00 94.31 522 ARG A O 1
ATOM 4076 N N . ALA A 1 523 ? -1.017 18.203 3.923 1.00 93.56 523 ALA A N 1
ATOM 4077 C CA . ALA A 1 523 ? 0.426 18.111 4.145 1.00 93.56 523 ALA A CA 1
ATOM 4078 C C . ALA A 1 523 ? 1.265 18.617 2.948 1.00 93.56 523 ALA A C 1
ATOM 4080 O O . ALA A 1 523 ? 2.496 18.632 3.015 1.00 93.56 523 ALA A O 1
ATOM 4081 N N . LEU A 1 524 ? 0.616 19.010 1.846 1.00 91.00 524 LEU A N 1
ATOM 4082 C CA . LEU A 1 524 ? 1.258 19.607 0.674 1.00 91.00 524 LEU A CA 1
ATOM 4083 C C . LEU A 1 524 ? 1.341 21.132 0.813 1.00 91.00 524 LEU A C 1
ATOM 4085 O O . LEU A 1 524 ? 0.474 21.760 1.416 1.00 91.00 524 LEU A O 1
ATOM 4089 N N . GLU A 1 525 ? 2.372 21.735 0.223 1.00 87.06 525 GLU A N 1
ATOM 4090 C CA . GLU A 1 525 ? 2.689 23.161 0.406 1.00 87.06 525 GLU A CA 1
ATOM 4091 C C . GLU A 1 525 ? 1.619 24.105 -0.151 1.00 87.06 525 GLU A C 1
ATOM 4093 O O . GLU A 1 525 ? 1.287 25.116 0.465 1.00 87.06 525 GLU A O 1
ATOM 4098 N N . ASP A 1 526 ? 1.074 23.784 -1.325 1.00 89.50 526 ASP A N 1
ATOM 4099 C CA . ASP A 1 526 ? 0.043 24.583 -1.984 1.00 89.50 526 ASP A CA 1
ATOM 4100 C C . ASP A 1 526 ? -1.234 23.762 -2.135 1.00 89.50 526 ASP A C 1
ATOM 4102 O O . ASP A 1 526 ? -1.453 23.062 -3.130 1.00 89.50 526 ASP A O 1
ATOM 4106 N N . LEU A 1 527 ? -2.113 23.887 -1.143 1.00 90.12 527 LEU A N 1
ATOM 4107 C CA . LEU A 1 527 ? -3.373 23.157 -1.095 1.00 90.12 527 LEU A CA 1
ATOM 4108 C C . LEU A 1 527 ? -4.273 23.431 -2.314 1.00 90.12 527 LEU A C 1
ATOM 4110 O O . LEU A 1 527 ? -4.968 22.531 -2.789 1.00 90.12 527 LEU A O 1
ATOM 4114 N N . LYS A 1 528 ? -4.257 24.651 -2.872 1.00 88.69 528 LYS A N 1
ATOM 4115 C CA . LYS A 1 528 ? -5.060 24.976 -4.065 1.00 88.69 528 LYS A CA 1
ATOM 4116 C C . LYS A 1 528 ? -4.556 24.198 -5.278 1.00 88.69 528 LYS A C 1
ATOM 4118 O O . LYS A 1 528 ? -5.363 23.622 -6.011 1.00 88.69 528 LYS A O 1
ATOM 4123 N N . LYS A 1 529 ? -3.235 24.137 -5.475 1.00 88.25 529 LYS A N 1
ATOM 4124 C CA . LYS A 1 529 ? -2.635 23.308 -6.532 1.00 88.25 529 LYS A CA 1
ATOM 4125 C C . LYS A 1 529 ? -2.830 21.820 -6.270 1.00 88.25 529 LYS A C 1
ATOM 4127 O O . LYS A 1 529 ? -3.121 21.098 -7.222 1.00 88.25 529 LYS A O 1
ATOM 4132 N N . ALA A 1 530 ? -2.737 21.376 -5.018 1.00 91.56 530 ALA A N 1
ATOM 4133 C CA . ALA A 1 530 ? -2.960 19.985 -4.647 1.00 91.56 530 ALA A CA 1
ATOM 4134 C C . ALA A 1 530 ? -4.374 19.516 -5.017 1.00 91.56 530 ALA A C 1
ATOM 4136 O O . ALA A 1 530 ? -4.523 18.496 -5.688 1.00 91.56 530 ALA A O 1
ATOM 4137 N N . ARG A 1 531 ? -5.407 20.310 -4.692 1.00 90.94 531 ARG A N 1
ATOM 4138 C CA . ARG A 1 531 ? -6.810 20.028 -5.060 1.00 90.94 531 ARG A CA 1
ATOM 4139 C C . ARG A 1 531 ? -7.005 19.873 -6.573 1.00 90.94 531 ARG A C 1
ATOM 4141 O O . ARG A 1 531 ? -7.757 19.005 -7.012 1.00 90.94 531 ARG A O 1
ATOM 4148 N N . LEU A 1 532 ? -6.333 20.698 -7.376 1.00 91.56 532 LEU A N 1
ATOM 4149 C CA . LEU A 1 532 ? -6.404 20.594 -8.835 1.00 91.56 532 LEU A CA 1
ATOM 4150 C C . LEU A 1 532 ? -5.639 19.365 -9.345 1.00 91.56 532 LEU A C 1
ATOM 4152 O O . LEU A 1 532 ? -6.159 18.598 -10.153 1.00 91.56 532 LEU A O 1
ATOM 4156 N N . GLY A 1 533 ? -4.412 19.174 -8.858 1.00 92.25 533 GLY A N 1
ATOM 4157 C CA . GLY A 1 533 ? -3.508 18.125 -9.313 1.00 92.25 533 GLY A CA 1
ATOM 4158 C C . GLY A 1 533 ? -4.036 16.720 -9.039 1.00 92.25 533 GLY A C 1
ATOM 4159 O O . GLY A 1 533 ? -3.957 15.846 -9.910 1.00 92.25 533 GLY A O 1
ATOM 4160 N N . ILE A 1 534 ? -4.634 16.526 -7.862 1.00 94.44 534 ILE A N 1
ATOM 4161 C CA . ILE A 1 534 ? -5.110 15.222 -7.409 1.00 94.44 534 ILE A CA 1
ATOM 4162 C C . ILE A 1 534 ? -6.302 14.697 -8.206 1.00 94.44 534 ILE A C 1
ATOM 4164 O O . ILE A 1 534 ? -6.452 13.489 -8.339 1.00 94.44 534 ILE A O 1
ATOM 4168 N N . THR A 1 535 ? -7.105 15.584 -8.798 1.00 92.75 535 THR A N 1
ATOM 4169 C CA . THR A 1 535 ? -8.294 15.192 -9.568 1.00 92.75 535 THR A CA 1
ATOM 4170 C C . THR A 1 535 ? -7.911 14.339 -10.783 1.00 92.75 535 THR A C 1
ATOM 4172 O O . THR A 1 535 ? -8.505 13.289 -11.012 1.00 92.75 535 THR A O 1
ATOM 4175 N N . GLU A 1 536 ? -6.879 14.742 -11.540 1.00 93.88 536 GLU A N 1
ATOM 4176 C CA . GLU A 1 536 ? -6.351 13.927 -12.648 1.00 93.88 536 GLU A CA 1
ATOM 4177 C C . GLU A 1 536 ? -5.690 12.644 -12.126 1.00 93.88 536 GLU A C 1
ATOM 4179 O O . GLU A 1 536 ? -5.894 11.574 -12.697 1.00 93.88 536 GLU A O 1
ATOM 4184 N N . CYS A 1 537 ? -4.924 12.740 -11.034 1.00 93.31 537 CYS A N 1
ATOM 4185 C CA . CYS A 1 537 ? -4.204 11.593 -10.483 1.00 93.31 537 CYS A CA 1
ATOM 4186 C C . CYS A 1 537 ? -5.164 10.490 -10.018 1.00 93.31 537 CYS A C 1
ATOM 4188 O O . CYS A 1 537 ? -4.940 9.330 -10.342 1.00 93.31 537 CYS A O 1
ATOM 4190 N N . ALA A 1 538 ? -6.239 10.848 -9.311 1.00 94.00 538 ALA A N 1
ATOM 4191 C CA . ALA A 1 538 ? -7.247 9.903 -8.839 1.00 94.00 538 ALA A CA 1
ATOM 4192 C C . ALA A 1 538 ? -8.061 9.325 -10.006 1.00 94.00 538 ALA A C 1
ATOM 4194 O O . ALA A 1 538 ? -8.280 8.121 -10.076 1.00 94.00 538 ALA A O 1
ATOM 4195 N N . LYS A 1 539 ? -8.442 10.162 -10.983 1.00 94.56 539 LYS A N 1
ATOM 4196 C CA . LYS A 1 539 ? -9.178 9.722 -12.181 1.00 94.56 539 LYS A CA 1
ATOM 4197 C C . LYS A 1 539 ? -8.427 8.663 -12.993 1.00 94.56 539 LYS A C 1
ATOM 4199 O O . LYS A 1 539 ? -9.054 7.811 -13.615 1.00 94.56 539 LYS A O 1
ATOM 4204 N N . HIS A 1 540 ? -7.102 8.757 -13.033 1.00 92.00 540 HIS A N 1
ATOM 4205 C CA . HIS A 1 540 ? -6.237 7.827 -13.758 1.00 92.00 540 HIS A CA 1
ATOM 4206 C C . HIS A 1 540 ? -5.547 6.814 -12.841 1.00 92.00 540 HIS A C 1
ATOM 4208 O O . HIS A 1 540 ? -4.545 6.226 -13.242 1.00 92.00 540 HIS A O 1
ATOM 4214 N N . ASP A 1 541 ? -6.076 6.633 -11.627 1.00 90.12 541 ASP A N 1
ATOM 4215 C CA . ASP A 1 541 ? -5.645 5.623 -10.660 1.00 90.12 541 ASP A CA 1
ATOM 4216 C C . ASP A 1 541 ? -4.156 5.708 -10.262 1.00 90.12 541 ASP A C 1
ATOM 4218 O O . ASP A 1 541 ? -3.577 4.777 -9.720 1.00 90.12 541 ASP A O 1
ATOM 4222 N N . VAL A 1 542 ? -3.513 6.860 -10.483 1.00 91.06 542 VAL A N 1
ATOM 4223 C CA . VAL A 1 542 ? -2.143 7.151 -10.016 1.00 91.06 542 VAL A CA 1
ATOM 4224 C C . VAL A 1 542 ? -2.109 7.294 -8.494 1.00 91.06 542 VAL A C 1
ATOM 4226 O O . VAL A 1 542 ? -1.090 7.032 -7.851 1.00 91.06 542 VAL A O 1
ATOM 4229 N N . VAL A 1 543 ? -3.229 7.719 -7.913 1.00 93.88 543 VAL A N 1
ATOM 4230 C CA . VAL A 1 543 ? -3.455 7.729 -6.470 1.00 93.88 543 VAL A CA 1
ATOM 4231 C C . VAL A 1 543 ? -4.783 7.057 -6.156 1.00 93.88 543 VAL A C 1
ATOM 4233 O O . VAL A 1 543 ? -5.788 7.328 -6.811 1.00 93.88 543 VAL A O 1
ATOM 4236 N N . GLN A 1 544 ? -4.791 6.229 -5.121 1.00 94.94 544 GLN A N 1
ATOM 4237 C CA . GLN A 1 544 ? -5.994 5.681 -4.524 1.00 94.94 544 GLN A CA 1
ATOM 4238 C C . GLN A 1 544 ? -6.601 6.714 -3.580 1.00 94.94 544 GLN A C 1
ATOM 4240 O O . GLN A 1 544 ? -5.921 7.254 -2.704 1.00 94.94 544 GLN A O 1
ATOM 4245 N N . ALA A 1 545 ? -7.889 6.983 -3.754 1.00 96.44 545 ALA A N 1
ATOM 4246 C CA . ALA A 1 545 ? -8.675 7.774 -2.821 1.00 96.44 545 ALA A CA 1
ATOM 4247 C C . ALA A 1 545 ? -9.075 6.918 -1.610 1.00 96.44 545 ALA A C 1
ATOM 4249 O O . ALA A 1 545 ? -9.382 5.738 -1.766 1.00 96.44 545 ALA A O 1
ATOM 4250 N N . PHE A 1 546 ? -9.097 7.518 -0.418 1.00 97.31 546 PHE A N 1
ATOM 4251 C CA . PHE A 1 546 ? -9.618 6.906 0.807 1.00 97.31 546 PHE A CA 1
ATOM 4252 C C . PHE A 1 546 ? -10.874 7.685 1.227 1.00 97.31 546 PHE A C 1
ATOM 4254 O O . PHE A 1 546 ? -10.771 8.596 2.054 1.00 97.31 546 PHE A O 1
ATOM 4261 N N . PRO A 1 547 ? -12.051 7.394 0.631 1.00 97.44 547 PRO A N 1
ATOM 4262 C CA . PRO A 1 547 ? -13.269 8.137 0.918 1.00 97.44 547 PRO A CA 1
ATOM 4263 C C . PRO A 1 547 ? -13.670 8.037 2.382 1.00 97.44 547 PRO A C 1
ATOM 4265 O O . PRO A 1 547 ? -13.365 7.054 3.066 1.00 97.44 547 PRO A O 1
ATOM 4268 N N . VAL A 1 548 ? -14.391 9.057 2.843 1.00 98.25 548 VAL A N 1
ATOM 4269 C CA . VAL A 1 548 ? -15.074 9.011 4.131 1.00 98.25 548 VAL A CA 1
ATOM 4270 C C . VAL A 1 548 ? -16.327 8.172 3.938 1.00 98.25 548 VAL A C 1
ATOM 4272 O O . VAL A 1 548 ? -17.196 8.528 3.144 1.00 98.25 548 VAL A O 1
ATOM 4275 N N . TYR A 1 549 ? -16.418 7.060 4.656 1.00 98.38 549 TYR A N 1
ATOM 4276 C CA . TYR A 1 549 ? -17.617 6.231 4.671 1.00 98.38 549 TYR A CA 1
ATOM 4277 C C . TYR A 1 549 ? -18.406 6.464 5.957 1.00 98.38 549 TYR A C 1
ATOM 4279 O O . TYR A 1 549 ? -17.830 6.774 6.999 1.00 98.38 549 TYR A O 1
ATOM 4287 N N . CYS A 1 550 ? -19.719 6.288 5.902 1.00 98.19 550 CYS A N 1
ATOM 4288 C CA . CYS A 1 550 ? -20.619 6.314 7.041 1.00 98.19 550 CYS A CA 1
ATOM 4289 C C . CYS A 1 550 ? -21.619 5.154 6.995 1.00 98.19 550 CYS A C 1
ATOM 4291 O O . CYS A 1 550 ? -21.889 4.548 5.955 1.00 98.19 550 CYS A O 1
ATOM 4293 N N . GLU A 1 551 ? -22.146 4.849 8.170 1.00 98.00 551 GLU A N 1
ATOM 4294 C CA . GLU A 1 551 ? -23.373 4.095 8.372 1.00 98.00 551 GLU A CA 1
ATOM 4295 C C . GLU A 1 551 ? -24.599 5.011 8.308 1.00 98.00 551 GLU A C 1
ATOM 4297 O O . GLU A 1 551 ? -24.479 6.236 8.195 1.00 98.00 551 GLU A O 1
ATOM 4302 N N . LYS A 1 552 ? -25.789 4.408 8.392 1.00 96.88 552 LYS A N 1
ATOM 4303 C CA . LYS A 1 552 ? -27.035 5.163 8.584 1.00 96.88 552 LYS A CA 1
ATOM 4304 C C . LYS A 1 552 ? -26.931 6.096 9.792 1.00 96.88 552 LYS A C 1
ATOM 4306 O O . LYS A 1 552 ? -26.252 5.790 10.772 1.00 96.88 552 LYS A O 1
ATOM 4311 N N . ASP A 1 553 ? -27.638 7.216 9.711 1.00 93.88 553 ASP A N 1
ATOM 4312 C CA . ASP A 1 553 ? -27.795 8.122 10.846 1.00 93.88 553 ASP A CA 1
ATOM 4313 C C . ASP A 1 553 ? -28.383 7.360 12.048 1.00 93.88 553 ASP A C 1
ATOM 4315 O O . ASP A 1 553 ? -29.093 6.367 11.873 1.00 93.88 553 ASP A O 1
ATOM 4319 N N . GLU A 1 554 ? -28.062 7.811 13.261 1.00 94.44 554 GLU A N 1
ATOM 4320 C CA . GLU A 1 554 ? -28.388 7.169 14.551 1.00 94.44 554 GLU A CA 1
ATOM 4321 C C . GLU A 1 554 ? -27.645 5.855 14.876 1.00 94.44 554 GLU A C 1
ATOM 4323 O O . GLU A 1 554 ? -27.702 5.391 16.018 1.00 94.44 554 GLU A O 1
ATOM 4328 N N . GLU A 1 555 ? -26.909 5.262 13.931 1.00 98.38 555 GLU A N 1
ATOM 4329 C CA . GLU A 1 555 ? -26.073 4.086 14.199 1.00 98.38 555 GLU A CA 1
ATOM 4330 C C . GLU A 1 555 ? -24.680 4.465 14.734 1.00 98.38 555 GLU A C 1
ATOM 4332 O O . GLU A 1 555 ? -24.196 5.591 14.609 1.00 98.38 555 GLU A O 1
ATOM 4337 N N . PHE A 1 556 ? -23.994 3.493 15.332 1.00 98.75 556 PHE A N 1
ATOM 4338 C CA . PHE A 1 556 ? -22.670 3.658 15.917 1.00 98.75 556 PHE A CA 1
ATOM 4339 C C . PHE A 1 556 ? -21.686 2.655 15.330 1.00 98.75 556 PHE A C 1
ATOM 4341 O O . PHE A 1 556 ? -21.966 1.457 15.253 1.00 98.75 556 PHE A O 1
ATOM 4348 N N . VAL A 1 557 ? -20.496 3.141 14.976 1.00 98.81 557 VAL A N 1
ATOM 4349 C CA . VAL A 1 557 ? -19.401 2.310 14.470 1.00 98.81 557 VAL A CA 1
ATOM 4350 C C . VAL A 1 557 ? -18.217 2.410 15.414 1.00 98.81 557 VAL A C 1
ATOM 4352 O O . VAL A 1 557 ? -17.695 3.505 15.619 1.00 98.81 557 VAL A O 1
ATOM 4355 N N . ALA A 1 558 ? -17.774 1.276 15.952 1.00 98.81 558 ALA A N 1
ATOM 4356 C CA . ALA A 1 558 ? -16.579 1.164 16.782 1.00 98.81 558 ALA A CA 1
ATOM 4357 C C . ALA A 1 558 ? -15.443 0.467 16.022 1.00 98.81 558 ALA A C 1
ATOM 4359 O O . ALA A 1 558 ? -15.665 -0.499 15.296 1.00 98.81 558 ALA A O 1
ATOM 4360 N N . GLN A 1 559 ? -14.224 0.953 16.224 1.00 98.69 559 GLN A N 1
ATOM 4361 C CA . GLN A 1 559 ? -12.987 0.485 15.609 1.00 98.69 559 GLN A CA 1
ATOM 4362 C C . GLN A 1 559 ? -11.931 0.114 16.659 1.00 98.69 559 GLN A C 1
ATOM 4364 O O . GLN A 1 559 ? -11.643 0.884 17.581 1.00 98.69 559 GLN A O 1
ATOM 4369 N N . PHE A 1 560 ? -11.282 -1.031 16.460 1.00 98.69 560 PHE A N 1
ATOM 4370 C CA . PHE A 1 560 ? -9.998 -1.348 17.082 1.00 98.69 560 PHE A CA 1
ATOM 4371 C C . PHE A 1 560 ? -9.022 -1.799 16.008 1.00 98.69 560 PHE A C 1
ATOM 4373 O O . PHE A 1 560 ? -9.209 -2.844 15.383 1.00 98.69 560 PHE A O 1
ATOM 4380 N N . ARG A 1 561 ? -7.955 -1.018 15.836 1.00 98.56 561 ARG A N 1
ATOM 4381 C CA . ARG A 1 561 ? -6.912 -1.264 14.848 1.00 98.56 561 ARG A CA 1
ATOM 4382 C C . ARG A 1 561 ? -5.545 -1.330 15.512 1.00 98.56 561 ARG A C 1
ATOM 4384 O O . ARG A 1 561 ? -5.232 -0.523 16.387 1.00 98.56 561 ARG A O 1
ATOM 4391 N N . PHE A 1 562 ? -4.739 -2.318 15.149 1.00 98.62 562 PHE A N 1
ATOM 4392 C CA . PHE A 1 562 ? -3.435 -2.542 15.763 1.00 98.62 562 PHE A CA 1
ATOM 4393 C C . PHE A 1 562 ? -2.476 -3.308 14.850 1.00 98.62 562 PHE A C 1
ATOM 4395 O O . PHE A 1 562 ? -2.862 -4.143 14.037 1.00 98.62 562 PHE A O 1
ATOM 4402 N N . THR A 1 563 ? -1.188 -3.048 15.049 1.00 98.62 563 THR A N 1
ATOM 4403 C CA . THR A 1 563 ? -0.077 -3.691 14.354 1.00 98.62 563 THR A CA 1
ATOM 4404 C C . THR A 1 563 ? 0.430 -4.886 15.162 1.00 98.62 563 THR A C 1
ATOM 4406 O O . THR A 1 563 ? 0.690 -4.774 16.368 1.00 98.62 563 THR A O 1
ATOM 4409 N N . VAL A 1 564 ? 0.585 -6.033 14.499 1.00 98.12 564 VAL A N 1
ATOM 4410 C CA . VAL A 1 564 ? 1.012 -7.311 15.087 1.00 98.12 564 VAL A CA 1
ATOM 4411 C C . VAL A 1 564 ? 2.198 -7.875 14.320 1.00 98.12 564 VAL A C 1
ATOM 4413 O O . VAL A 1 564 ? 2.157 -7.976 13.100 1.00 98.12 564 VAL A O 1
ATOM 4416 N N . LEU A 1 565 ? 3.232 -8.293 15.047 1.00 97.12 565 LEU A N 1
ATOM 4417 C CA . LEU A 1 565 ? 4.386 -9.011 14.507 1.00 97.12 565 LEU A CA 1
ATOM 4418 C C . LEU A 1 565 ? 4.194 -10.506 14.773 1.00 97.12 565 LEU A C 1
ATOM 4420 O O . LEU A 1 565 ? 4.003 -10.900 15.928 1.00 97.12 565 LEU A O 1
ATOM 4424 N N . ILE A 1 566 ? 4.239 -11.348 13.742 1.00 95.06 566 ILE A N 1
ATOM 4425 C CA . ILE A 1 566 ? 4.066 -12.796 13.893 1.00 95.06 566 ILE A CA 1
ATOM 4426 C C . ILE A 1 566 ? 5.413 -13.437 14.227 1.00 95.06 566 ILE A C 1
ATOM 4428 O O . ILE A 1 566 ? 6.204 -13.811 13.362 1.00 95.06 566 ILE A O 1
ATOM 4432 N N . MET A 1 567 ? 5.677 -13.562 15.525 1.00 90.75 567 MET A N 1
ATOM 4433 C CA . MET A 1 567 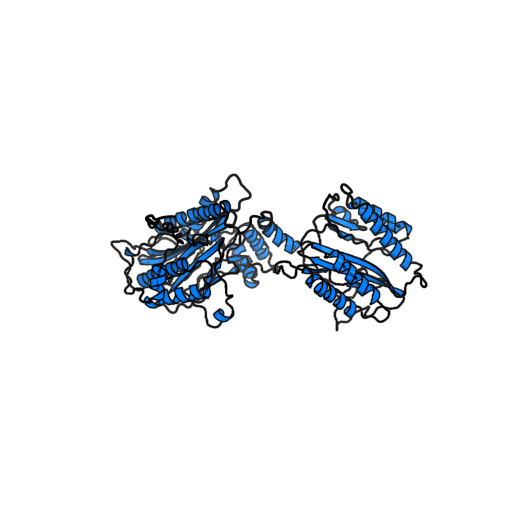? 6.920 -14.122 16.046 1.00 90.75 567 MET A CA 1
ATOM 4434 C C . MET A 1 567 ? 6.823 -15.653 16.190 1.00 90.75 567 MET A C 1
ATOM 4436 O O . MET A 1 567 ? 5.721 -16.195 16.321 1.00 90.75 567 MET A O 1
ATOM 4440 N N . PRO A 1 568 ? 7.954 -16.383 16.273 1.00 87.19 568 PRO A N 1
ATOM 4441 C CA . PRO A 1 568 ? 7.940 -17.831 16.515 1.00 87.19 568 PRO A CA 1
ATOM 4442 C C . PRO A 1 568 ? 7.203 -18.258 17.797 1.00 87.19 568 PRO A C 1
ATOM 4444 O O . PRO A 1 568 ? 6.689 -19.369 17.883 1.00 87.19 568 PRO A O 1
ATOM 4447 N N . ASN A 1 569 ? 7.131 -17.379 18.802 1.00 85.50 569 ASN A N 1
ATOM 4448 C CA . ASN A 1 569 ? 6.406 -17.605 20.055 1.00 85.50 569 ASN A CA 1
ATOM 4449 C C . ASN A 1 569 ? 4.952 -17.091 20.028 1.00 85.50 569 ASN A C 1
ATOM 4451 O O . ASN A 1 569 ? 4.308 -17.038 21.078 1.00 85.50 569 ASN A O 1
ATOM 4455 N N . GLY A 1 570 ? 4.429 -16.736 18.854 1.00 88.00 570 GLY A N 1
ATOM 4456 C CA . GLY A 1 570 ? 3.071 -16.244 18.646 1.00 88.00 570 GLY A CA 1
ATOM 4457 C C . GLY A 1 570 ? 2.995 -14.751 18.298 1.00 88.00 570 GLY A C 1
ATOM 4458 O O . GLY A 1 570 ? 4.013 -14.061 18.239 1.00 88.00 570 GLY A O 1
ATOM 4459 N N . PRO A 1 571 ? 1.777 -14.239 18.062 1.00 94.75 571 PRO A N 1
ATOM 4460 C CA . PRO A 1 571 ? 1.548 -12.841 17.720 1.00 94.75 571 PRO A CA 1
ATOM 4461 C C . PRO A 1 571 ? 2.010 -11.889 18.832 1.00 94.75 571 PRO A C 1
ATOM 4463 O O . PRO A 1 571 ? 1.661 -12.033 20.006 1.00 94.75 571 PRO A O 1
ATOM 4466 N N . MET A 1 572 ? 2.773 -10.871 18.444 1.00 95.44 572 MET A N 1
ATOM 4467 C CA . MET A 1 572 ? 3.219 -9.774 19.294 1.00 95.44 572 MET A CA 1
ATOM 4468 C C . MET A 1 572 ? 2.531 -8.484 18.842 1.00 95.44 572 MET A C 1
ATOM 4470 O O . MET A 1 572 ? 2.980 -7.821 17.910 1.00 95.44 572 MET A O 1
ATOM 4474 N N . LYS A 1 573 ? 1.431 -8.127 19.511 1.00 96.88 573 LYS A N 1
ATOM 4475 C CA . LYS A 1 573 ? 0.757 -6.833 19.337 1.00 96.88 573 LYS A CA 1
ATOM 4476 C C . LYS A 1 573 ? 1.653 -5.718 19.885 1.00 96.88 573 LYS A C 1
ATOM 4478 O O . LYS A 1 573 ? 2.020 -5.763 21.059 1.00 96.88 573 LYS A O 1
ATOM 4483 N N . ILE A 1 574 ? 2.017 -4.754 19.038 1.00 97.94 574 ILE A N 1
ATOM 4484 C CA . ILE A 1 574 ? 2.925 -3.649 19.403 1.00 97.94 574 ILE A CA 1
ATOM 4485 C C . ILE A 1 574 ? 2.214 -2.297 19.538 1.00 97.94 574 ILE A C 1
ATOM 4487 O O . ILE A 1 574 ? 2.695 -1.439 20.277 1.00 97.94 574 ILE A O 1
ATOM 4491 N N . THR A 1 575 ? 1.060 -2.112 18.890 1.00 98.44 575 THR A N 1
ATOM 4492 C CA . THR A 1 575 ? 0.228 -0.906 19.030 1.00 98.44 575 THR A CA 1
ATOM 4493 C C . THR A 1 575 ? -1.124 -1.194 19.675 1.00 98.44 575 THR A C 1
ATOM 4495 O O . THR A 1 575 ? -1.588 -2.337 19.726 1.00 98.44 575 THR A O 1
ATOM 4498 N N . GLY A 1 576 ? -1.757 -0.134 20.172 1.00 94.50 576 GLY A N 1
ATOM 4499 C CA . GLY A 1 576 ? -3.053 -0.173 20.836 1.00 94.50 576 GLY A CA 1
ATOM 4500 C C . GLY A 1 576 ? -2.942 0.069 22.334 1.00 94.50 576 GLY A C 1
ATOM 4501 O O . GLY A 1 576 ? -1.948 -0.269 22.977 1.00 94.50 576 GLY A O 1
ATOM 4502 N N . LEU A 1 577 ? -4.001 0.650 22.886 1.00 94.00 577 LEU A N 1
ATOM 4503 C CA . LEU A 1 577 ? -4.125 0.919 24.312 1.00 94.00 577 LEU A CA 1
ATOM 4504 C C . LEU A 1 577 ? -4.878 -0.216 25.011 1.00 94.00 577 LEU A C 1
ATOM 4506 O O . LEU A 1 577 ? -5.683 -0.899 24.367 1.00 94.00 577 LEU A O 1
ATOM 4510 N N . PRO A 1 578 ? -4.637 -0.433 26.316 1.00 92.06 578 PRO A N 1
ATOM 4511 C CA . PRO A 1 578 ? -5.466 -1.325 27.111 1.00 92.06 578 PRO A CA 1
ATOM 4512 C C . PRO A 1 578 ? -6.932 -0.890 27.048 1.00 92.06 578 PRO A C 1
ATOM 4514 O O . PRO A 1 578 ? -7.250 0.276 27.271 1.00 92.06 578 PRO A O 1
ATOM 4517 N N . PHE A 1 579 ? -7.818 -1.834 26.749 1.00 93.38 579 PHE A N 1
ATOM 4518 C CA . PHE A 1 579 ? -9.256 -1.616 26.818 1.00 93.38 579 PHE A CA 1
ATOM 4519 C C . PHE A 1 579 ? -9.728 -1.810 28.261 1.00 93.38 579 PHE A C 1
ATOM 4521 O O . PHE A 1 579 ? -9.463 -2.859 28.849 1.00 93.38 579 PHE A O 1
ATOM 4528 N N . ASP A 1 580 ? -10.421 -0.818 28.825 1.00 94.38 580 ASP A N 1
ATOM 4529 C CA . ASP A 1 580 ? -11.066 -0.938 30.134 1.00 94.38 580 ASP A CA 1
ATOM 4530 C C . ASP A 1 580 ? -12.543 -1.336 29.958 1.00 94.38 580 ASP A C 1
ATOM 4532 O O . ASP A 1 580 ? -13.388 -0.477 29.689 1.00 94.38 580 ASP A O 1
ATOM 4536 N N . PRO A 1 581 ? -12.897 -2.627 30.118 1.00 92.50 581 PRO A N 1
ATOM 4537 C CA . PRO A 1 581 ? -14.275 -3.076 29.957 1.00 92.50 581 PRO A CA 1
ATOM 4538 C C . PRO A 1 581 ? -15.207 -2.541 31.050 1.00 92.50 581 PRO A C 1
ATOM 4540 O O . PRO A 1 581 ? -16.421 -2.595 30.885 1.00 92.50 581 PRO A O 1
ATOM 4543 N N . THR A 1 582 ? -14.685 -2.036 32.174 1.00 95.31 582 THR A N 1
ATOM 4544 C CA . THR A 1 582 ? -15.517 -1.600 33.308 1.00 95.31 582 THR A CA 1
ATOM 4545 C C . THR A 1 582 ? -16.260 -0.285 33.048 1.00 95.31 582 THR A C 1
ATOM 4547 O O . THR A 1 582 ? -17.252 -0.004 33.731 1.00 95.31 582 THR A O 1
ATOM 4550 N N . LEU A 1 583 ? -15.828 0.466 32.027 1.00 96.56 583 LEU A N 1
ATOM 4551 C CA . LEU A 1 583 ? -16.466 1.689 31.535 1.00 96.56 583 LEU A CA 1
ATOM 4552 C C . LEU A 1 583 ? -17.702 1.421 30.660 1.00 96.56 583 LEU A C 1
ATOM 4554 O O . LEU A 1 583 ? -18.503 2.332 30.458 1.00 96.56 583 LEU A O 1
ATOM 4558 N N . TYR A 1 584 ? -17.881 0.194 30.154 1.00 97.56 584 TYR A N 1
ATOM 4559 C CA . TYR A 1 584 ? -18.898 -0.134 29.150 1.00 97.56 584 TYR A CA 1
ATOM 4560 C C . TYR A 1 584 ? -19.866 -1.212 29.646 1.00 97.56 584 TYR A C 1
ATOM 4562 O O . TYR A 1 584 ? -19.485 -2.344 29.942 1.00 97.56 584 TYR A O 1
ATOM 4570 N N . GLN A 1 585 ? -21.152 -0.877 29.693 1.00 96.62 585 GLN A N 1
ATOM 4571 C CA . GLN A 1 585 ? -22.238 -1.763 30.102 1.00 96.62 585 GLN A CA 1
ATOM 4572 C C . GLN A 1 585 ? -23.054 -2.201 28.885 1.00 96.62 585 GLN A C 1
ATOM 4574 O O . GLN A 1 585 ? -24.079 -1.603 28.555 1.00 96.62 585 GLN A O 1
ATOM 4579 N N . SER A 1 586 ? -22.597 -3.259 28.212 1.00 96.00 586 SER A N 1
ATOM 4580 C CA . SER A 1 586 ? -23.395 -3.908 27.169 1.00 96.00 586 SER A CA 1
ATOM 4581 C C . SER A 1 586 ? -24.477 -4.796 27.788 1.00 96.00 586 SER A C 1
ATOM 4583 O O . SER A 1 586 ? -24.247 -5.495 28.780 1.00 96.00 586 SER A O 1
ATOM 4585 N N . SER A 1 587 ? -25.659 -4.793 27.170 1.00 91.81 587 SER A N 1
ATOM 4586 C CA . SER A 1 587 ? -26.747 -5.719 27.520 1.00 91.81 587 SER A CA 1
ATOM 4587 C C . SER A 1 587 ? -26.514 -7.138 26.977 1.00 91.81 587 SER A C 1
ATOM 4589 O O . SER A 1 587 ? -27.181 -8.091 27.390 1.00 91.81 587 SER A O 1
ATOM 4591 N N . PHE A 1 588 ? -25.526 -7.292 26.093 1.00 95.75 588 PHE A N 1
ATOM 4592 C CA . PHE A 1 588 ? -25.159 -8.540 25.446 1.00 95.75 588 PHE A CA 1
ATOM 4593 C C . PHE A 1 588 ? -23.861 -9.114 26.012 1.00 95.75 588 PHE A C 1
ATOM 4595 O O . PHE A 1 588 ? -23.051 -8.441 26.650 1.00 95.75 588 PHE A O 1
ATOM 4602 N N . LYS A 1 589 ? -23.671 -10.412 25.784 1.00 93.25 589 LYS A N 1
ATOM 4603 C CA . LYS A 1 589 ? -22.466 -11.160 26.144 1.00 93.25 589 LYS A CA 1
ATOM 4604 C C . LYS A 1 589 ? -22.227 -12.214 25.081 1.00 93.25 589 LYS A C 1
ATOM 4606 O O . LYS A 1 589 ? -23.190 -12.756 24.545 1.00 93.25 589 LYS A O 1
ATOM 4611 N N . THR A 1 590 ? -20.968 -12.571 24.862 1.00 94.38 590 THR A N 1
ATOM 4612 C CA . THR A 1 590 ? -20.595 -13.693 23.998 1.00 94.38 590 THR A CA 1
ATOM 4613 C C . THR A 1 590 ? -21.269 -14.981 24.476 1.00 94.38 590 THR A C 1
ATOM 4615 O O . THR A 1 590 ? -21.141 -15.377 25.641 1.00 94.38 590 THR A O 1
ATOM 4618 N N . LYS A 1 591 ? -21.986 -15.651 23.578 1.00 94.94 591 LYS A N 1
ATOM 4619 C CA . LYS A 1 591 ? -22.688 -16.920 23.788 1.00 94.94 591 LYS A CA 1
ATOM 4620 C C . LYS A 1 591 ? -22.040 -18.042 22.992 1.00 94.94 591 LYS A C 1
ATOM 4622 O O . LYS A 1 591 ? -21.917 -19.124 23.574 1.00 94.94 591 LYS A O 1
ATOM 4627 N N . ASP A 1 592 ? -21.591 -17.768 21.765 1.00 96.38 592 ASP A N 1
ATOM 4628 C CA . ASP A 1 592 ? -20.972 -18.750 20.868 1.00 96.38 592 ASP A CA 1
ATOM 4629 C C . ASP A 1 592 ? -19.808 -19.501 21.542 1.00 96.38 592 ASP A C 1
ATOM 4631 O O . ASP A 1 592 ? -18.927 -18.909 22.177 1.00 96.38 592 ASP A O 1
ATOM 4635 N N . ALA A 1 593 ? -19.844 -20.833 21.455 1.00 96.19 593 ALA A N 1
ATOM 4636 C CA . ALA A 1 593 ? -18.905 -21.703 22.156 1.00 96.19 593 ALA A CA 1
ATOM 4637 C C . ALA A 1 593 ? -17.490 -21.637 21.560 1.00 96.19 593 ALA A C 1
ATOM 4639 O O . ALA A 1 593 ? -16.521 -21.617 22.318 1.00 96.19 593 ALA A O 1
ATOM 4640 N N . GLU A 1 594 ? -17.374 -21.545 20.232 1.00 96.75 594 GLU A N 1
ATOM 4641 C CA . GLU A 1 594 ? -16.085 -21.476 19.537 1.00 96.75 594 GLU A CA 1
ATOM 4642 C C . GLU A 1 594 ? -15.406 -20.128 19.813 1.00 96.75 594 GLU A C 1
ATOM 4644 O O . GLU A 1 594 ? -14.216 -20.074 20.122 1.00 96.75 594 GLU A O 1
ATOM 4649 N N . VAL A 1 595 ? -16.173 -19.031 19.798 1.00 96.62 595 VAL A N 1
ATOM 4650 C CA . VAL A 1 595 ? -15.663 -17.701 20.163 1.00 96.62 595 VAL A CA 1
ATOM 4651 C C . VAL A 1 595 ? -15.148 -17.694 21.606 1.00 96.62 595 VAL A C 1
ATOM 4653 O O . VAL A 1 595 ? -14.047 -17.203 21.862 1.00 96.62 595 VAL A O 1
ATOM 4656 N N . LYS A 1 596 ? -15.898 -18.267 22.558 1.00 96.62 596 LYS A N 1
ATOM 4657 C CA . LYS A 1 596 ? -15.453 -18.383 23.959 1.00 96.62 596 LYS A CA 1
ATOM 4658 C C . LYS A 1 596 ? -14.163 -19.180 24.090 1.00 96.62 596 LYS A C 1
ATOM 4660 O O . LYS A 1 596 ? -13.264 -18.749 24.808 1.00 96.62 596 LYS A O 1
ATOM 4665 N N . GLU A 1 597 ? -14.064 -20.317 23.407 1.00 96.44 597 GLU A N 1
ATOM 4666 C CA . GLU A 1 597 ? -12.860 -21.148 23.416 1.00 96.44 597 GLU A CA 1
ATOM 4667 C C . GLU A 1 597 ? -11.649 -20.373 22.887 1.00 96.44 597 GLU A C 1
ATOM 4669 O O . GLU A 1 597 ? -10.601 -20.341 23.535 1.00 96.44 597 GLU A O 1
ATOM 4674 N N . ILE A 1 598 ? -11.812 -19.658 21.769 1.00 95.38 598 ILE A N 1
ATOM 4675 C CA . ILE A 1 598 ? -10.748 -18.815 21.221 1.00 95.38 598 ILE A CA 1
ATOM 4676 C C . ILE A 1 598 ? -10.330 -17.754 22.230 1.00 95.38 598 ILE A C 1
ATOM 4678 O O . ILE A 1 598 ? -9.136 -17.598 22.448 1.00 95.38 598 ILE A O 1
ATOM 4682 N N . LEU A 1 599 ? -11.265 -17.049 22.871 1.00 94.19 599 LEU A N 1
ATOM 4683 C CA . LEU A 1 599 ? -10.946 -15.989 23.836 1.00 94.19 599 LEU A CA 1
ATOM 4684 C C . LEU A 1 599 ? -10.151 -16.496 25.053 1.00 94.19 599 LEU A C 1
ATOM 4686 O O . LEU A 1 599 ? -9.345 -15.742 25.607 1.00 94.19 599 LEU A O 1
ATOM 4690 N N . LEU A 1 600 ? -10.313 -17.770 25.430 1.00 92.88 600 LEU A N 1
ATOM 4691 C CA . LEU A 1 600 ? -9.533 -18.418 26.492 1.00 92.88 600 LEU A CA 1
ATOM 4692 C C . LEU A 1 600 ? -8.091 -18.740 26.073 1.00 92.88 600 LEU A C 1
ATOM 4694 O O . LEU A 1 600 ? -7.224 -18.913 26.935 1.00 92.88 600 LEU A O 1
ATOM 4698 N N . HIS A 1 601 ? -7.798 -18.820 24.772 1.00 90.19 601 HIS A N 1
ATOM 4699 C CA . HIS A 1 601 ? -6.446 -19.095 24.303 1.00 90.19 601 HIS A CA 1
ATOM 4700 C C . HIS A 1 601 ? -5.477 -17.971 24.670 1.00 90.19 601 HIS A C 1
ATOM 4702 O O . HIS A 1 601 ? -5.757 -16.782 24.516 1.00 90.19 601 HIS A O 1
ATOM 4708 N N . SER A 1 602 ? -4.267 -18.357 25.080 1.00 86.00 602 SER A N 1
ATOM 4709 C CA . SER A 1 602 ? -3.181 -17.394 25.231 1.00 86.00 602 SER A CA 1
ATOM 4710 C C . SER A 1 602 ? -2.758 -16.849 23.864 1.00 86.00 602 SER A C 1
ATOM 4712 O O . SER A 1 602 ? -2.669 -17.584 22.869 1.00 86.00 602 SER A O 1
ATOM 4714 N N . VAL A 1 603 ? -2.466 -15.548 23.834 1.00 81.31 603 VAL A N 1
ATOM 4715 C CA . VAL A 1 603 ? -1.879 -14.869 22.672 1.00 81.31 603 VAL A CA 1
ATOM 4716 C C . VAL A 1 603 ? -0.463 -15.404 22.408 1.00 81.31 603 VAL A C 1
ATOM 4718 O O . VAL A 1 603 ? -0.111 -15.647 21.259 1.00 81.31 603 VAL A O 1
ATOM 4721 N N . LYS A 1 604 ? 0.321 -15.700 23.458 1.00 77.31 604 LYS A N 1
ATOM 4722 C CA . LYS A 1 604 ? 1.658 -16.304 23.331 1.00 77.31 604 LYS A CA 1
ATOM 4723 C C . LYS A 1 604 ? 1.591 -17.833 23.359 1.00 77.31 604 LYS A C 1
ATOM 4725 O O . LYS A 1 604 ? 0.865 -18.423 24.157 1.00 77.31 604 LYS A O 1
ATOM 4730 N N . ILE A 1 605 ? 2.410 -18.481 22.535 1.00 62.22 605 ILE A N 1
ATOM 4731 C CA . ILE A 1 605 ? 2.629 -19.927 22.570 1.00 62.22 605 ILE A CA 1
ATOM 4732 C C . ILE A 1 605 ? 3.467 -20.236 23.814 1.00 62.22 605 ILE A C 1
ATOM 4734 O O . ILE A 1 605 ? 4.642 -19.880 23.902 1.00 62.22 605 ILE A O 1
ATOM 4738 N N . GLN A 1 606 ? 2.865 -20.890 24.808 1.00 48.84 606 GLN A N 1
ATOM 4739 C CA . GLN A 1 606 ? 3.619 -21.407 25.945 1.00 48.84 606 GLN A CA 1
ATOM 4740 C C . GLN A 1 606 ? 4.402 -22.643 25.496 1.00 48.84 606 GLN A C 1
ATOM 4742 O O . GLN A 1 606 ? 3.811 -23.651 25.104 1.00 48.84 606 GLN A O 1
ATOM 4747 N N . ASN A 1 607 ? 5.733 -22.596 25.586 1.00 40.16 607 ASN A N 1
ATOM 4748 C CA . ASN A 1 607 ? 6.553 -23.792 25.431 1.00 40.16 607 ASN A CA 1
ATOM 4749 C C . ASN A 1 607 ? 6.137 -24.801 26.508 1.00 40.16 607 ASN A C 1
ATOM 4751 O O . ASN A 1 607 ? 6.387 -24.583 27.697 1.00 40.16 607 ASN A O 1
ATOM 4755 N N . LYS A 1 608 ? 5.513 -25.917 26.108 1.00 37.25 608 LYS A N 1
ATOM 4756 C CA . LYS A 1 608 ? 5.337 -27.068 27.000 1.00 37.25 608 LYS A CA 1
ATOM 4757 C C . LYS A 1 608 ? 6.730 -27.470 27.487 1.00 37.25 608 LYS A C 1
ATOM 4759 O O . LYS A 1 608 ? 7.516 -28.023 26.721 1.00 37.25 608 LYS A O 1
ATOM 4764 N N . LYS A 1 609 ? 7.050 -27.187 28.756 1.00 32.50 609 LYS A N 1
ATOM 4765 C CA . LYS A 1 609 ? 8.225 -27.765 29.419 1.00 32.50 609 LYS A CA 1
ATOM 4766 C C . LYS A 1 609 ? 8.134 -29.279 29.224 1.00 32.50 609 LYS A C 1
ATOM 4768 O O . LYS A 1 609 ? 7.160 -29.888 29.671 1.00 32.50 609 LYS A O 1
ATOM 4773 N N . LYS A 1 610 ? 9.113 -29.883 28.541 1.00 32.88 610 LYS A N 1
ATOM 4774 C CA . LYS A 1 610 ? 9.271 -31.342 28.526 1.00 32.88 610 LYS A CA 1
ATOM 4775 C C . LYS A 1 610 ? 9.301 -31.793 29.988 1.00 32.88 610 LYS A C 1
ATOM 4777 O O . LYS A 1 610 ? 10.208 -31.411 30.725 1.00 32.88 610 LYS A O 1
ATOM 4782 N N . LYS A 1 611 ? 8.283 -32.545 30.425 1.00 30.70 611 LYS A N 1
ATOM 4783 C CA . LYS A 1 611 ? 8.344 -33.259 31.706 1.00 30.70 611 LYS A CA 1
ATOM 4784 C C . LYS A 1 611 ? 9.602 -34.132 31.656 1.00 30.70 611 LYS A C 1
ATOM 4786 O O . LYS A 1 611 ? 9.764 -34.840 30.660 1.00 30.70 611 LYS A O 1
ATOM 4791 N N . PRO A 1 612 ? 10.485 -34.094 32.666 1.00 33.81 612 PRO A N 1
ATOM 4792 C CA . PRO A 1 612 ? 11.595 -35.026 32.713 1.00 33.81 612 PRO A CA 1
ATOM 4793 C C . PRO A 1 612 ? 11.004 -36.436 32.774 1.00 33.81 612 PRO A C 1
ATOM 4795 O O . PRO A 1 612 ? 10.194 -36.750 33.650 1.00 33.81 612 PRO A O 1
ATOM 4798 N N . THR A 1 613 ? 11.354 -37.261 31.794 1.00 33.25 613 THR A N 1
ATOM 4799 C CA . THR A 1 613 ? 11.110 -38.700 31.806 1.00 33.25 613 THR A CA 1
ATOM 4800 C C . THR A 1 613 ? 11.731 -39.264 33.080 1.00 33.25 613 THR A C 1
ATOM 4802 O O . THR A 1 613 ? 12.950 -39.245 33.236 1.00 33.25 613 THR A O 1
ATOM 4805 N N . LYS A 1 614 ? 10.893 -39.727 34.017 1.00 36.28 614 LYS A N 1
ATOM 4806 C CA . LYS A 1 614 ? 11.348 -40.546 35.144 1.00 36.28 614 LYS A CA 1
ATOM 4807 C C . LYS A 1 614 ? 12.022 -41.791 34.567 1.00 36.28 614 LYS A C 1
ATOM 4809 O O . LYS A 1 614 ? 11.397 -42.512 33.792 1.00 36.28 614 LYS A O 1
ATOM 4814 N N . ALA A 1 615 ? 13.280 -42.012 34.935 1.00 36.50 615 ALA A N 1
ATOM 4815 C CA . ALA A 1 615 ? 13.969 -43.269 34.678 1.00 36.50 615 ALA A CA 1
ATOM 4816 C C . ALA A 1 615 ? 13.201 -44.432 35.345 1.00 36.50 615 ALA A C 1
ATOM 4818 O O . ALA A 1 615 ? 12.611 -44.222 36.412 1.00 36.50 615 ALA A O 1
ATOM 4819 N N . PRO A 1 616 ? 13.177 -45.637 34.748 1.00 35.03 616 PRO A N 1
ATOM 4820 C CA . PRO A 1 616 ? 12.530 -46.792 35.358 1.00 35.03 616 PRO A CA 1
ATOM 4821 C C . PRO A 1 616 ? 13.267 -47.187 36.640 1.00 35.03 616 PRO A C 1
ATOM 4823 O O . PRO A 1 616 ? 14.496 -47.245 36.663 1.00 35.03 616 PRO A O 1
ATOM 4826 N N . ALA A 1 617 ? 12.510 -47.466 37.700 1.00 33.94 617 ALA A N 1
ATOM 4827 C CA . ALA A 1 617 ? 13.041 -48.050 38.921 1.00 33.94 617 ALA A CA 1
ATOM 4828 C C . ALA A 1 617 ? 13.660 -49.421 38.606 1.00 33.94 617 ALA A C 1
ATOM 4830 O O . ALA A 1 617 ? 12.988 -50.292 38.053 1.00 33.94 617 ALA A O 1
ATOM 4831 N N . GLN A 1 618 ? 14.936 -49.600 38.954 1.00 32.09 618 GLN A N 1
ATOM 4832 C CA . GLN A 1 618 ? 15.590 -50.904 38.966 1.00 32.09 618 GLN A CA 1
ATOM 4833 C C . GLN A 1 618 ? 14.905 -51.784 40.014 1.00 32.09 618 GLN A C 1
ATOM 4835 O O . GLN A 1 618 ? 14.961 -51.513 41.212 1.00 32.09 618 GLN A O 1
ATOM 4840 N N . THR A 1 619 ? 14.242 -52.836 39.548 1.00 33.59 619 THR A N 1
ATOM 4841 C CA . THR A 1 619 ? 13.827 -53.971 40.367 1.00 33.59 619 THR A CA 1
ATOM 4842 C C . THR A 1 619 ? 15.065 -54.708 40.860 1.00 33.59 619 THR A C 1
ATOM 4844 O O . THR A 1 619 ? 15.892 -55.144 40.059 1.00 33.59 619 THR A O 1
ATOM 4847 N N . ALA A 1 620 ? 15.174 -54.842 42.180 1.00 35.88 620 ALA A N 1
ATOM 4848 C CA . ALA A 1 620 ? 16.115 -55.730 42.839 1.00 35.88 620 ALA A CA 1
ATOM 4849 C C . ALA A 1 620 ? 15.849 -57.177 42.394 1.00 35.88 620 ALA A C 1
ATOM 4851 O O . ALA A 1 620 ? 14.766 -57.712 42.628 1.00 35.88 620 ALA A O 1
ATOM 4852 N N . GLY A 1 621 ? 16.828 -57.776 41.717 1.00 32.00 621 GLY A N 1
ATOM 4853 C CA . GLY A 1 621 ? 16.904 -59.211 41.478 1.00 32.00 621 GLY A CA 1
ATOM 4854 C C . GLY A 1 621 ? 17.782 -59.826 42.554 1.00 32.00 621 GLY A C 1
ATOM 4855 O O . GLY A 1 621 ? 18.979 -59.547 42.611 1.00 32.00 621 GLY A O 1
ATOM 4856 N N . ASP A 1 622 ? 17.148 -60.597 43.427 1.00 33.91 622 ASP A N 1
ATOM 4857 C CA . ASP A 1 622 ? 17.790 -61.404 44.452 1.00 33.91 622 ASP A CA 1
ATOM 4858 C C . ASP A 1 622 ? 18.493 -62.627 43.830 1.00 33.91 622 ASP A C 1
ATOM 4860 O O . ASP A 1 622 ? 18.194 -63.054 42.714 1.00 33.91 622 ASP A O 1
ATOM 4864 N N . LYS A 1 623 ? 19.462 -63.141 44.582 1.00 36.56 623 LYS A N 1
ATOM 4865 C CA . LYS A 1 623 ? 20.448 -64.195 44.283 1.00 36.56 623 LYS A CA 1
ATOM 4866 C C . LYS A 1 623 ? 19.879 -65.528 43.767 1.00 36.56 623 LYS A C 1
ATOM 4868 O O . LYS A 1 623 ? 18.790 -65.914 44.179 1.00 36.56 623 LYS A O 1
ATOM 4873 N N . THR A 1 624 ? 20.698 -66.288 43.020 1.00 31.34 624 THR A N 1
ATOM 4874 C CA . THR A 1 624 ? 21.204 -67.673 43.303 1.00 31.34 624 THR A CA 1
ATOM 4875 C C . THR A 1 624 ? 21.748 -68.319 42.009 1.00 31.34 624 THR A C 1
ATOM 4877 O O . THR A 1 624 ? 21.110 -68.255 40.967 1.00 31.34 624 THR A O 1
ATOM 4880 N N . ASP A 1 625 ? 23.048 -68.627 41.967 1.00 36.94 625 ASP A N 1
ATOM 4881 C CA . ASP A 1 625 ? 23.672 -69.969 42.085 1.00 36.94 625 ASP A CA 1
ATOM 4882 C C . ASP A 1 625 ? 23.834 -70.721 40.748 1.00 36.94 625 ASP A C 1
ATOM 4884 O O . ASP A 1 625 ? 22.923 -71.417 40.305 1.00 36.94 625 ASP A O 1
ATOM 4888 N N . GLN A 1 626 ? 25.025 -70.591 40.145 1.00 32.31 626 GLN A N 1
ATOM 4889 C CA . GLN A 1 626 ? 25.988 -71.648 39.751 1.00 32.31 626 GLN A CA 1
ATOM 4890 C C . GLN A 1 626 ? 26.935 -71.166 38.651 1.00 32.31 626 GLN A C 1
ATOM 4892 O O . GLN A 1 626 ? 26.453 -70.591 37.649 1.00 32.31 626 GLN A O 1
#